Protein AF-K1UGT6-F1 (afdb_monomer_lite)

Foldseek 3Di:
DVVLVVVLVVLVPADAQGKDKDKAFLCQQFPQDLPSVQSQVQFWDFLDKAWDAQCPCCVPPVGRTIMMITMIGTHPHGDRDDDQQSHWDAAPVRAIGGPRCNVCVLRYQADWDFDQDPVGTDTGGHHDPPDDVVVSVVSNVVSGDGDNDDDPPPPPPPPPQPKDFDDPPQDAQAWDADPNFIWGHHDGITGTDDDPPLLSVLNVLVNQLLVLVVVLVVCQQVVHDPVVNLVSLVVSVVSQCVNCVVPNQCPDPSNCVSGVSHPCSVVSNQQFDADPVRHGPDGDPSSPDRPHHYDDQQQADQALVVLQVSCCVPVVDRDQVSSCRRHVDHSVVSCVRCPLQKDQQLPDDPPDDPDDRIDGNVRCCDDPVVVSVVSVVVVVVVVVVVVVVD

InterPro domains:
  IPR029063 S-adenosyl-L-methionine-dependent methyltransferase superfamily [G3DSA:3.40.50.150] (2-166)
  IPR029063 S-adenosyl-L-methionine-dependent methyltransferase superfamily [SSF53335] (3-120)
  IPR052933 DNA Protection and Modification [PTHR41313] (2-124)
  IPR060541 Probable helicase, winged helix domain [PF28553] (300-349)

Secondary structure (DSSP, 8-state):
-HHHHHHHHHHHHS-TT-EEEEEEETHHHH-S--HHHHHHHTTEEEEEEEEEPTTTTHHHH-----EEEEEEEE-SS------GGGSEEE-TT--EEEHHHHH-GGGBSSEEEEEEETTEEEEEEEPPTT--HHHHHHHHHHT-------------------PEEPPGGG-TTEEEEETTEEEEEETTEEEE----HHHHHHHHHHHHHHHHHHHHHHHHHTT--HHHHHHHHHHHHHHHHHHHHHH--TTSHHHHHHHTTSTTHHHHHTTEEE-TTSSEEEE-GGGTS------------SSHHHHHHHHHHHHSS--HHHHHHHH---HHHHHHHTBTTEEE-TT-BTTB-SS-SEEEHHHHTSSSHHHHHHHHHHHHHHHHHHHHH-

Organism: NCBI:txid408170

Structure (mmCIF, N/CA/C/O backbone):
data_AF-K1UGT6-F1
#
_entry.id   AF-K1UGT6-F1
#
loop_
_atom_site.group_PDB
_atom_site.id
_atom_site.type_symbol
_atom_site.label_atom_id
_atom_site.label_alt_id
_atom_site.label_comp_id
_atom_site.label_asym_id
_atom_site.label_entity_id
_atom_site.label_seq_id
_atom_site.pdbx_PDB_ins_code
_atom_site.Cartn_x
_atom_site.Cartn_y
_atom_site.Cartn_z
_atom_site.occupancy
_atom_site.B_iso_or_equiv
_atom_site.auth_seq_id
_atom_site.auth_comp_id
_atom_site.auth_asym_id
_atom_site.auth_atom_id
_atom_site.pdbx_PDB_model_num
ATOM 1 N N . LEU A 1 1 ? 21.096 7.647 -13.318 1.00 58.12 1 LEU A N 1
ATOM 2 C CA . LEU A 1 1 ? 20.399 8.821 -13.898 1.00 58.12 1 LEU A CA 1
ATOM 3 C C . LEU A 1 1 ? 18.968 8.403 -14.205 1.00 58.12 1 LEU A C 1
ATOM 5 O O . LEU A 1 1 ? 18.735 7.213 -14.358 1.00 58.12 1 LEU A O 1
ATOM 9 N N . ILE A 1 2 ? 18.018 9.340 -14.289 1.00 69.50 2 ILE A N 1
ATOM 10 C CA . ILE A 1 2 ? 16.618 9.034 -14.650 1.00 69.50 2 ILE A CA 1
ATOM 11 C C . ILE A 1 2 ? 16.526 8.235 -15.967 1.00 69.50 2 ILE A C 1
ATOM 13 O O . ILE A 1 2 ? 15.730 7.307 -16.069 1.00 69.50 2 ILE A O 1
ATOM 17 N N . HIS A 1 3 ? 17.402 8.531 -16.932 1.00 66.88 3 HIS A N 1
ATOM 18 C CA . HIS A 1 3 ? 17.491 7.820 -18.212 1.00 66.88 3 HIS A CA 1
ATOM 19 C C . HIS A 1 3 ? 17.751 6.314 -18.050 1.00 66.88 3 HIS A C 1
ATOM 21 O O . HIS A 1 3 ? 17.092 5.515 -18.704 1.00 66.88 3 HIS A O 1
ATOM 27 N N . ASP A 1 4 ? 18.629 5.921 -17.120 1.00 69.44 4 ASP A N 1
ATOM 28 C CA . ASP A 1 4 ? 18.961 4.511 -16.865 1.00 69.44 4 ASP A CA 1
ATOM 29 C C . ASP A 1 4 ? 17.743 3.735 -16.324 1.00 69.44 4 ASP A C 1
ATOM 31 O O . ASP A 1 4 ? 17.552 2.559 -16.625 1.00 69.44 4 ASP A O 1
ATOM 35 N N . TYR A 1 5 ? 16.889 4.405 -15.542 1.00 75.81 5 TYR A N 1
ATOM 36 C CA . TYR A 1 5 ? 15.662 3.815 -15.005 1.00 75.81 5 TYR A CA 1
ATOM 37 C C . TYR A 1 5 ? 14.607 3.600 -16.097 1.00 75.81 5 TYR A C 1
ATOM 39 O O . TYR A 1 5 ? 14.031 2.515 -16.187 1.00 75.81 5 TYR A O 1
ATOM 47 N N . PHE A 1 6 ? 14.372 4.605 -16.949 1.00 79.75 6 PHE A N 1
ATOM 48 C CA . PHE A 1 6 ? 13.450 4.469 -18.083 1.00 79.75 6 PHE A CA 1
ATOM 49 C C . PHE A 1 6 ? 13.919 3.405 -19.069 1.00 79.75 6 PHE A C 1
ATOM 51 O O . PHE A 1 6 ? 13.098 2.641 -19.574 1.00 79.75 6 PHE A O 1
ATOM 58 N N . PHE A 1 7 ? 15.230 3.312 -19.284 1.00 77.38 7 PHE A N 1
ATOM 59 C CA . PHE A 1 7 ? 15.835 2.261 -20.086 1.00 77.38 7 PHE A CA 1
ATOM 60 C C . PHE A 1 7 ? 15.493 0.876 -19.525 1.00 77.38 7 PHE A C 1
ATOM 62 O O . PHE A 1 7 ? 14.929 0.038 -20.226 1.00 77.38 7 PHE A O 1
ATOM 69 N N . ALA A 1 8 ? 15.785 0.655 -18.240 1.00 76.69 8 ALA A N 1
ATOM 70 C CA . ALA A 1 8 ? 15.531 -0.613 -17.569 1.00 76.69 8 ALA A CA 1
ATOM 71 C C . ALA A 1 8 ? 14.052 -1.021 -17.640 1.00 76.69 8 ALA A C 1
ATOM 73 O O . ALA A 1 8 ? 13.728 -2.146 -18.013 1.00 76.69 8 ALA A O 1
ATOM 74 N N . LYS A 1 9 ? 13.142 -0.083 -17.356 1.00 83.00 9 LYS A N 1
ATOM 75 C CA . LYS A 1 9 ? 11.699 -0.351 -17.379 1.00 83.00 9 LYS A CA 1
ATOM 76 C C . LYS A 1 9 ? 11.132 -0.573 -18.773 1.00 83.00 9 LYS A C 1
ATOM 78 O O . LYS A 1 9 ? 10.242 -1.406 -18.916 1.00 83.00 9 LYS A O 1
ATOM 83 N N . SER A 1 10 ? 11.639 0.127 -19.784 1.00 85.56 10 SER A N 1
ATOM 84 C CA . SER A 1 10 ? 11.207 -0.085 -21.171 1.00 85.56 10 SER A CA 1
ATOM 85 C C . SER A 1 10 ? 11.635 -1.466 -21.663 1.00 85.56 10 SER A C 1
ATOM 87 O O . SER A 1 10 ? 10.833 -2.185 -22.252 1.00 85.56 10 SER A O 1
ATOM 89 N N . LEU A 1 11 ? 12.856 -1.889 -21.317 1.00 84.06 11 LEU A N 1
ATOM 90 C CA . LEU A 1 11 ? 13.343 -3.230 -21.625 1.00 84.06 11 LEU A CA 1
ATOM 91 C C . LEU A 1 11 ? 12.549 -4.323 -20.885 1.00 84.06 11 LEU A C 1
ATOM 93 O O . LEU A 1 11 ? 12.210 -5.346 -21.476 1.00 84.06 11 LEU A O 1
ATOM 97 N N . ASP A 1 12 ? 12.180 -4.105 -19.618 1.00 82.25 12 ASP A N 1
ATOM 98 C CA . ASP A 1 12 ? 11.339 -5.045 -18.860 1.00 82.25 12 ASP A CA 1
ATOM 99 C C . ASP A 1 12 ? 9.978 -5.284 -19.543 1.00 82.25 12 ASP A C 1
ATOM 101 O O . ASP A 1 12 ? 9.467 -6.403 -19.498 1.00 82.25 12 ASP A O 1
ATOM 105 N N . LYS A 1 13 ? 9.412 -4.264 -20.204 1.00 86.44 13 LYS A N 1
ATOM 106 C CA . LYS A 1 13 ? 8.116 -4.329 -20.903 1.00 86.44 13 LYS A CA 1
ATOM 107 C C . LYS A 1 13 ? 8.175 -4.942 -22.299 1.00 86.44 13 LYS A C 1
ATOM 109 O O . LYS A 1 13 ? 7.131 -5.279 -22.847 1.00 86.44 13 LYS A O 1
ATOM 114 N N . LEU A 1 14 ? 9.366 -5.098 -22.866 1.00 85.69 14 LEU A N 1
ATOM 115 C CA . LEU A 1 14 ? 9.541 -5.775 -24.142 1.00 85.69 14 LEU A CA 1
ATOM 116 C C . LEU A 1 14 ? 9.298 -7.280 -23.959 1.00 85.69 14 LEU A C 1
ATOM 118 O O . LEU A 1 14 ? 9.619 -7.834 -22.908 1.00 85.69 14 LEU A O 1
ATOM 122 N N . ARG A 1 15 ? 8.748 -7.974 -24.951 1.00 84.38 15 ARG A N 1
ATOM 123 C CA . ARG A 1 15 ? 8.705 -9.446 -24.926 1.00 84.38 15 ARG A CA 1
ATOM 124 C C . ARG A 1 15 ? 10.103 -10.035 -25.182 1.00 84.38 15 ARG A C 1
ATOM 126 O O . ARG A 1 15 ? 10.913 -9.354 -25.817 1.00 84.38 15 ARG A O 1
ATOM 133 N N . PRO A 1 16 ? 10.408 -11.264 -24.731 1.00 86.06 16 PRO A N 1
ATOM 134 C CA . PRO A 1 16 ? 11.565 -12.019 -25.218 1.00 86.06 16 PRO A CA 1
ATOM 135 C C . PRO A 1 16 ? 11.683 -11.982 -26.747 1.00 86.06 16 PRO A C 1
ATOM 137 O O . PRO A 1 16 ? 10.674 -12.057 -27.442 1.00 86.06 16 PRO A O 1
ATOM 140 N N . GLY A 1 17 ? 12.893 -11.797 -27.273 1.00 85.56 17 GLY A N 1
ATOM 141 C CA . GLY A 1 17 ? 13.147 -11.653 -28.711 1.00 85.56 17 GLY A CA 1
ATOM 142 C C . GLY A 1 17 ? 12.672 -10.329 -29.324 1.00 85.56 17 GLY A C 1
ATOM 143 O O . GLY A 1 17 ? 13.027 -10.021 -30.459 1.00 85.56 17 GLY A O 1
ATOM 144 N N . GLY A 1 18 ? 11.912 -9.504 -28.595 1.00 89.19 18 GLY A N 1
ATOM 145 C CA . GLY A 1 18 ? 11.525 -8.173 -29.051 1.00 89.19 18 GLY A CA 1
ATOM 146 C C . GLY A 1 18 ? 12.733 -7.245 -29.179 1.00 89.19 18 GLY A C 1
ATOM 147 O O . GLY A 1 18 ? 13.700 -7.367 -28.423 1.00 89.19 18 GLY A O 1
ATOM 148 N N . VAL A 1 19 ? 12.657 -6.299 -30.116 1.00 91.62 19 VAL A N 1
ATOM 149 C CA . VAL A 1 19 ? 13.714 -5.314 -30.388 1.00 91.62 19 VAL A CA 1
ATOM 150 C C . VAL A 1 19 ? 13.275 -3.922 -29.932 1.00 91.62 19 VAL A C 1
ATOM 152 O O . VAL A 1 19 ? 12.136 -3.514 -30.153 1.00 91.62 19 VAL A O 1
ATOM 155 N N . MET A 1 20 ? 14.176 -3.194 -29.276 1.00 92.12 20 MET A N 1
ATOM 156 C CA . MET A 1 20 ? 13.988 -1.820 -28.815 1.00 92.12 20 MET A CA 1
ATOM 157 C C . MET A 1 20 ? 15.086 -0.936 -29.403 1.00 92.12 20 MET A C 1
ATOM 159 O O . MET A 1 20 ? 16.268 -1.230 -29.236 1.00 92.12 20 MET A O 1
ATOM 163 N N . ALA A 1 21 ? 14.688 0.169 -30.033 1.00 93.19 21 ALA A N 1
ATOM 164 C CA . ALA A 1 21 ? 15.583 1.239 -30.458 1.00 93.19 21 ALA A CA 1
ATOM 165 C C . ALA A 1 21 ? 15.327 2.487 -29.606 1.00 93.19 21 ALA A C 1
ATOM 167 O O . ALA A 1 21 ? 14.177 2.887 -29.418 1.00 93.19 21 ALA A O 1
ATOM 168 N N . LEU A 1 22 ? 16.381 3.101 -29.074 1.00 90.62 22 LEU A N 1
ATOM 169 C CA . LEU A 1 22 ? 16.259 4.269 -28.200 1.00 90.62 22 LEU A CA 1
ATOM 170 C C . LEU A 1 22 ? 17.393 5.263 -28.404 1.00 90.62 22 LEU A C 1
ATOM 172 O O . LEU A 1 22 ? 18.536 4.878 -28.619 1.00 90.62 22 LEU A O 1
ATOM 176 N N . VAL A 1 23 ? 17.075 6.546 -28.254 1.00 91.75 23 VAL A N 1
ATOM 177 C CA . VAL A 1 23 ? 18.058 7.631 -28.277 1.00 91.75 23 VAL A CA 1
ATOM 178 C C . VAL A 1 23 ? 18.436 7.989 -26.844 1.00 91.75 23 VAL A C 1
ATOM 180 O O . VAL A 1 23 ? 17.570 8.278 -26.016 1.00 91.75 23 VAL A O 1
ATOM 183 N N . THR A 1 24 ? 19.729 7.992 -26.544 1.00 89.56 24 THR A N 1
ATOM 184 C CA . THR A 1 24 ? 20.273 8.375 -25.237 1.00 89.56 24 THR A CA 1
ATOM 185 C C . THR A 1 24 ? 21.485 9.288 -25.394 1.00 89.56 24 THR A C 1
ATOM 187 O O . THR A 1 24 ? 22.073 9.384 -26.461 1.00 89.56 24 THR A O 1
ATOM 190 N N . SER A 1 25 ? 21.891 9.980 -24.332 1.00 88.81 25 SER A N 1
ATOM 191 C CA . SER A 1 25 ? 23.162 10.715 -24.340 1.00 88.81 25 SER A CA 1
ATOM 192 C C . SER A 1 25 ? 24.355 9.751 -24.405 1.00 88.81 25 SER A C 1
ATOM 194 O O . SER A 1 25 ? 24.270 8.655 -23.839 1.00 88.81 25 SER A O 1
ATOM 196 N N . LYS A 1 26 ? 25.512 10.205 -24.917 1.00 88.19 26 LYS A N 1
ATOM 197 C CA . LYS A 1 26 ? 26.770 9.424 -24.880 1.00 88.19 26 LYS A CA 1
ATOM 198 C C . LYS A 1 26 ? 27.140 8.883 -23.492 1.00 88.19 26 LYS A C 1
ATOM 200 O O . LYS A 1 26 ? 27.850 7.893 -23.360 1.00 88.19 26 LYS A O 1
ATOM 205 N N . GLY A 1 27 ? 26.633 9.512 -22.426 1.00 88.00 27 GLY A N 1
ATOM 206 C CA . GLY A 1 27 ? 26.867 9.103 -21.045 1.00 88.00 27 GLY A CA 1
ATOM 207 C C . GLY A 1 27 ? 26.341 7.708 -20.694 1.00 88.00 27 GLY A C 1
ATOM 208 O O . GLY A 1 27 ? 26.801 7.141 -19.711 1.00 88.00 27 GLY A O 1
ATOM 209 N N . THR A 1 28 ? 25.417 7.115 -21.453 1.00 89.06 28 THR A N 1
ATOM 210 C CA . THR A 1 28 ? 25.020 5.714 -21.209 1.00 89.06 28 THR A CA 1
ATOM 211 C C . THR A 1 28 ? 26.146 4.752 -21.603 1.00 89.06 28 THR A C 1
ATOM 213 O O . THR A 1 28 ? 26.500 3.857 -20.830 1.00 89.06 28 THR A O 1
ATOM 216 N N . MET A 1 29 ? 26.763 4.977 -22.764 1.00 92.62 29 MET A N 1
ATOM 217 C CA . MET A 1 29 ? 27.812 4.109 -23.302 1.00 92.62 29 MET A CA 1
ATOM 218 C C . MET A 1 29 ? 29.203 4.445 -22.747 1.00 92.62 29 MET A C 1
ATOM 220 O O . MET A 1 29 ? 29.951 3.532 -22.405 1.00 92.62 29 MET A O 1
ATOM 224 N N . ASP A 1 30 ? 29.518 5.727 -22.546 1.00 93.50 30 ASP A N 1
ATOM 225 C CA . ASP A 1 30 ? 30.882 6.192 -22.231 1.00 93.50 30 ASP A CA 1
ATOM 226 C C . ASP A 1 30 ? 31.160 6.389 -20.731 1.00 93.50 30 ASP A C 1
ATOM 228 O O . ASP A 1 30 ? 32.266 6.748 -20.332 1.00 93.50 30 ASP A O 1
ATOM 232 N N . LYS A 1 31 ? 30.170 6.198 -19.854 1.00 90.62 31 LYS A N 1
ATOM 233 C CA . LYS A 1 31 ? 30.370 6.412 -18.413 1.00 90.62 31 LYS A CA 1
ATOM 234 C C . LYS A 1 31 ? 31.341 5.394 -17.822 1.00 90.62 31 LYS A C 1
ATOM 236 O O . LYS A 1 31 ? 31.203 4.197 -18.062 1.00 90.62 31 LYS A O 1
ATOM 241 N N . GLU A 1 32 ? 32.247 5.867 -16.967 1.00 90.06 32 GLU A N 1
ATOM 242 C CA . GLU A 1 32 ? 33.243 5.031 -16.272 1.00 90.06 32 GLU A CA 1
ATOM 243 C C . GLU A 1 32 ? 32.605 3.872 -15.497 1.00 90.06 32 GLU A C 1
ATOM 245 O O . GLU A 1 32 ? 33.072 2.738 -15.533 1.00 90.06 32 GLU A O 1
ATOM 250 N N . ASN A 1 33 ? 31.486 4.139 -14.821 1.00 90.88 33 ASN A N 1
ATOM 251 C CA . ASN A 1 33 ? 30.732 3.103 -14.131 1.00 90.88 33 ASN A CA 1
ATOM 252 C C . ASN A 1 33 ? 29.936 2.251 -15.137 1.00 90.88 33 ASN A C 1
ATOM 254 O O . ASN A 1 33 ? 28.971 2.735 -15.734 1.00 90.88 33 ASN A O 1
ATOM 258 N N . SER A 1 34 ? 30.306 0.974 -15.260 1.00 92.31 34 SER A N 1
ATOM 259 C CA . SER A 1 34 ? 29.703 0.001 -16.177 1.00 92.31 34 SER A CA 1
ATOM 260 C C . SER A 1 34 ? 28.413 -0.654 -15.674 1.00 92.31 34 SER A C 1
ATOM 262 O O . SER A 1 34 ? 27.821 -1.436 -16.410 1.00 92.31 34 SER A O 1
ATOM 264 N N . ALA A 1 35 ? 27.927 -0.340 -14.466 1.00 90.12 35 ALA A N 1
ATOM 265 C CA . ALA A 1 35 ? 26.778 -1.019 -13.854 1.00 90.12 35 ALA A CA 1
ATOM 266 C C . ALA A 1 35 ? 25.520 -1.015 -14.736 1.00 90.12 35 ALA A C 1
ATOM 268 O O . ALA A 1 35 ? 24.824 -2.023 -14.821 1.00 90.12 35 ALA A O 1
ATOM 269 N N . VAL A 1 36 ? 25.245 0.100 -15.422 1.00 88.12 36 VAL A N 1
ATOM 270 C CA . VAL A 1 36 ? 24.109 0.193 -16.350 1.00 88.12 36 VAL A CA 1
ATOM 271 C C . VAL A 1 36 ? 24.345 -0.705 -17.561 1.00 88.12 36 VAL A C 1
ATOM 273 O O . VAL A 1 36 ? 23.476 -1.495 -17.895 1.00 88.12 36 VAL A O 1
ATOM 276 N N . ARG A 1 37 ? 25.535 -0.678 -18.170 1.00 92.31 37 ARG A N 1
ATOM 277 C CA . ARG A 1 37 ? 25.855 -1.546 -19.315 1.00 92.31 37 ARG A CA 1
ATOM 278 C C . ARG A 1 37 ? 25.793 -3.030 -18.953 1.00 92.31 37 ARG A C 1
ATOM 280 O O . ARG A 1 37 ? 25.199 -3.795 -19.701 1.00 92.31 37 ARG A O 1
ATOM 287 N N . LYS A 1 38 ? 26.281 -3.421 -17.769 1.00 91.25 38 LYS A N 1
ATOM 288 C CA . LYS A 1 38 ? 26.124 -4.785 -17.231 1.00 91.25 38 LYS A CA 1
ATOM 289 C C . LYS A 1 38 ? 24.655 -5.164 -17.074 1.00 91.25 38 LYS A C 1
ATOM 291 O O . LYS A 1 38 ? 24.230 -6.208 -17.555 1.00 91.25 38 LYS A O 1
ATOM 296 N N . TYR A 1 39 ? 23.862 -4.290 -16.453 1.00 89.31 39 TYR A N 1
ATOM 297 C CA . TYR A 1 39 ? 22.428 -4.513 -16.275 1.00 89.31 39 TYR A CA 1
ATOM 298 C C . TYR A 1 39 ? 21.712 -4.774 -17.610 1.00 89.31 39 TYR A C 1
ATOM 300 O O . TYR A 1 39 ? 20.847 -5.651 -17.681 1.00 89.31 39 TYR A O 1
ATOM 308 N N . ILE A 1 40 ? 22.090 -4.025 -18.651 1.00 90.88 40 ILE A N 1
ATOM 309 C CA . ILE A 1 40 ? 21.560 -4.152 -20.010 1.00 90.88 40 ILE A CA 1
ATOM 310 C C . ILE A 1 40 ? 22.030 -5.460 -20.648 1.00 90.88 40 ILE A C 1
ATOM 312 O O . ILE A 1 40 ? 21.187 -6.230 -21.092 1.00 90.88 40 ILE A O 1
ATOM 316 N N . ALA A 1 41 ? 23.334 -5.748 -20.635 1.00 91.75 41 ALA A N 1
ATOM 317 C CA . ALA A 1 41 ? 23.918 -6.946 -21.243 1.00 91.75 41 ALA A CA 1
ATOM 318 C C . ALA A 1 41 ? 23.314 -8.251 -20.698 1.00 91.75 41 ALA A C 1
ATOM 320 O O . ALA A 1 41 ? 23.079 -9.200 -21.448 1.00 91.75 41 ALA A O 1
ATOM 321 N N . GLN A 1 42 ? 22.991 -8.278 -19.402 1.00 89.88 42 GLN A N 1
ATOM 322 C CA . GLN A 1 42 ? 22.356 -9.434 -18.769 1.00 89.88 42 GLN A CA 1
ATOM 323 C C . GLN A 1 42 ? 20.920 -9.696 -19.255 1.00 89.88 42 GLN A C 1
ATOM 325 O O . GLN A 1 42 ? 20.413 -10.808 -19.110 1.00 89.88 42 GLN A O 1
ATOM 330 N N . ARG A 1 43 ? 20.240 -8.673 -19.787 1.00 91.56 43 ARG A N 1
ATOM 331 C CA . ARG A 1 43 ? 18.813 -8.696 -20.172 1.00 91.56 43 ARG A CA 1
ATOM 332 C C . ARG A 1 43 ? 18.587 -8.630 -21.671 1.00 91.56 43 ARG A C 1
ATOM 334 O O . ARG A 1 43 ? 17.540 -9.059 -22.145 1.00 91.56 43 ARG A O 1
ATOM 341 N N . ALA A 1 44 ? 19.530 -8.057 -22.398 1.00 92.94 44 ALA A N 1
ATOM 342 C CA . ALA A 1 44 ? 19.429 -7.811 -23.815 1.00 92.94 44 ALA A CA 1
ATOM 343 C C . ALA A 1 44 ? 20.766 -8.039 -24.505 1.00 92.94 44 ALA A C 1
ATOM 345 O O . ALA A 1 44 ? 21.844 -7.874 -23.932 1.00 92.94 44 ALA A O 1
ATOM 346 N N . GLU A 1 45 ? 20.670 -8.405 -25.766 1.00 93.00 45 GLU A N 1
ATOM 347 C CA . GLU A 1 45 ? 21.764 -8.378 -26.711 1.00 93.00 45 GLU A CA 1
ATOM 348 C C . GLU A 1 45 ? 21.830 -7.001 -27.373 1.00 93.00 45 GLU A C 1
ATOM 350 O O . GLU A 1 45 ? 20.797 -6.426 -27.717 1.00 93.00 45 GLU A O 1
ATOM 355 N N . LEU A 1 46 ? 23.037 -6.451 -27.509 1.00 94.69 46 LEU A N 1
ATOM 356 C CA . LEU A 1 46 ? 23.265 -5.227 -28.271 1.00 94.69 46 LEU A CA 1
ATOM 357 C C . LEU A 1 46 ? 23.398 -5.616 -29.742 1.00 94.69 46 LEU A C 1
ATOM 359 O O . LEU A 1 46 ? 24.423 -6.170 -30.125 1.00 94.69 46 LEU A O 1
ATOM 363 N N . LEU A 1 47 ? 22.368 -5.330 -30.540 1.00 95.19 47 LEU A N 1
ATOM 364 C CA . LEU A 1 47 ? 22.400 -5.563 -31.987 1.00 95.19 47 LEU A CA 1
ATOM 365 C C . LEU A 1 47 ? 23.265 -4.516 -32.691 1.00 95.19 47 LEU A C 1
ATOM 367 O O . LEU A 1 47 ? 23.933 -4.803 -33.678 1.00 95.19 47 LEU A O 1
ATOM 371 N N . GLY A 1 48 ? 23.252 -3.290 -32.169 1.00 95.81 48 GLY A N 1
ATOM 372 C CA . GLY A 1 48 ? 24.125 -2.222 -32.625 1.00 95.81 48 GLY A CA 1
ATOM 373 C C . GLY A 1 48 ? 23.910 -0.922 -31.862 1.00 95.81 48 GLY A C 1
ATOM 374 O O . GLY A 1 48 ? 22.911 -0.746 -31.157 1.00 95.81 48 GLY A O 1
ATOM 375 N N . ALA A 1 49 ? 24.858 -0.004 -32.003 1.00 97.00 49 ALA A N 1
ATOM 376 C CA . ALA A 1 49 ? 24.766 1.345 -31.469 1.00 97.00 49 ALA A CA 1
ATOM 377 C C . ALA A 1 49 ? 25.270 2.350 -32.506 1.00 97.00 49 ALA A C 1
ATOM 379 O O . ALA A 1 49 ? 26.296 2.112 -33.118 1.00 97.00 49 ALA A O 1
ATOM 380 N N . ILE A 1 50 ? 24.591 3.479 -32.696 1.00 98.00 50 ILE A N 1
ATOM 381 C CA . ILE A 1 50 ? 24.994 4.516 -33.659 1.00 98.00 50 ILE A CA 1
ATOM 382 C C . ILE A 1 50 ? 25.268 5.805 -32.898 1.00 98.00 50 ILE A C 1
ATOM 384 O O . ILE A 1 50 ? 24.386 6.288 -32.189 1.00 98.00 50 ILE A O 1
ATOM 388 N N . ARG A 1 51 ? 26.460 6.385 -33.048 1.00 97.62 51 ARG A N 1
ATOM 389 C CA . ARG A 1 51 ? 26.822 7.660 -32.419 1.00 97.62 51 ARG A CA 1
ATOM 390 C C . ARG A 1 51 ? 26.552 8.823 -33.361 1.00 97.62 51 ARG A C 1
ATOM 392 O O . ARG A 1 51 ? 27.097 8.888 -34.459 1.00 97.62 51 ARG A O 1
ATOM 399 N N . LEU A 1 52 ? 25.730 9.760 -32.901 1.00 96.50 52 LEU A N 1
ATOM 400 C CA . LEU A 1 52 ? 25.287 10.920 -33.665 1.00 96.50 52 LEU A CA 1
ATOM 401 C C . LEU A 1 52 ? 26.166 12.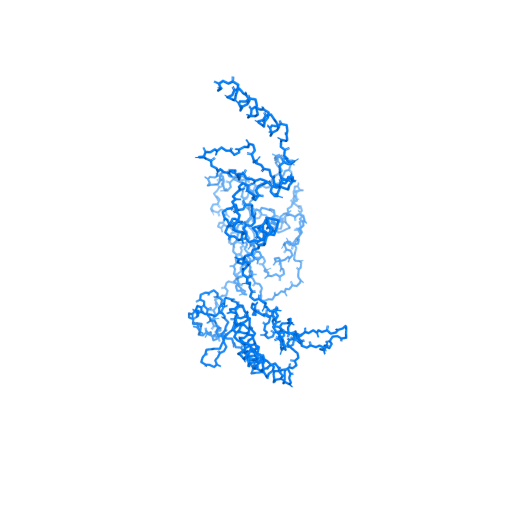155 -33.392 1.00 96.50 52 LEU A C 1
ATOM 403 O O . LEU A 1 52 ? 26.605 12.361 -32.250 1.00 96.50 52 LEU A O 1
ATOM 407 N N . PRO A 1 53 ? 26.354 13.038 -34.390 1.00 95.06 53 PRO A N 1
ATOM 408 C CA . PRO A 1 53 ? 27.059 14.301 -34.219 1.00 95.06 53 PRO A CA 1
ATOM 409 C C . PRO A 1 53 ? 26.420 15.205 -33.170 1.00 95.06 53 PRO A C 1
ATOM 411 O O . PRO A 1 53 ? 25.198 15.226 -32.987 1.00 95.06 53 PRO A O 1
ATOM 414 N N . ASN A 1 54 ? 27.238 16.033 -32.525 1.00 92.12 54 ASN A N 1
ATOM 415 C CA . ASN A 1 54 ? 26.793 16.940 -31.471 1.00 92.12 54 ASN A CA 1
ATOM 416 C C . ASN A 1 54 ? 25.742 17.966 -31.934 1.00 92.12 54 ASN A C 1
ATOM 418 O O . ASN A 1 54 ? 24.965 18.442 -31.113 1.00 92.12 54 ASN A O 1
ATOM 422 N N . ASN A 1 55 ? 25.682 18.304 -33.224 1.00 91.06 55 ASN A N 1
ATOM 423 C CA . ASN A 1 55 ? 24.736 19.274 -33.777 1.00 91.06 55 ASN A CA 1
ATOM 424 C C . ASN A 1 55 ? 23.386 18.662 -34.199 1.00 91.06 55 ASN A C 1
ATOM 426 O O . ASN A 1 55 ? 22.509 19.416 -34.622 1.00 91.06 55 ASN A O 1
ATOM 430 N N . THR A 1 56 ? 23.195 17.344 -34.063 1.00 89.69 56 THR A N 1
ATOM 431 C CA . THR A 1 56 ? 21.998 16.627 -34.545 1.00 89.69 56 THR A CA 1
ATOM 432 C C . THR A 1 56 ? 20.692 17.245 -34.038 1.00 89.69 56 THR A C 1
ATOM 434 O O . THR A 1 56 ? 19.735 17.408 -34.790 1.00 89.69 56 THR A O 1
ATOM 437 N N . PHE A 1 57 ? 20.657 17.667 -32.772 1.00 88.12 57 PHE A N 1
ATOM 438 C CA . PHE A 1 57 ? 19.463 18.249 -32.150 1.00 88.12 57 PHE A CA 1
ATOM 439 C C . PHE A 1 57 ? 19.477 19.783 -32.087 1.00 88.12 57 PHE A C 1
ATOM 441 O O . PHE A 1 57 ? 18.555 20.384 -31.534 1.00 88.12 57 PHE A O 1
ATOM 448 N N . LYS A 1 58 ? 20.467 20.447 -32.697 1.00 86.44 58 LYS A N 1
ATOM 449 C CA . LYS A 1 58 ? 20.604 21.911 -32.649 1.00 86.44 58 LYS A CA 1
ATOM 450 C C . LYS A 1 58 ? 19.428 22.626 -33.317 1.00 86.44 58 LYS A C 1
ATOM 452 O O . LYS A 1 58 ? 18.938 23.612 -32.776 1.00 86.44 58 LYS A O 1
ATOM 457 N N . GLY A 1 59 ? 18.957 22.117 -34.458 1.00 79.81 59 GLY A N 1
ATOM 458 C CA . GLY A 1 59 ? 17.856 22.720 -35.220 1.00 79.81 59 GLY A CA 1
ATOM 459 C C . GLY A 1 59 ? 16.489 22.628 -34.532 1.00 79.81 59 GLY A C 1
ATOM 460 O O . GLY A 1 59 ? 15.703 23.565 -34.625 1.00 79.81 59 GLY A O 1
ATOM 461 N N . ASN A 1 60 ? 16.227 21.538 -33.800 1.00 76.75 60 ASN A N 1
ATOM 462 C CA . ASN A 1 60 ? 14.914 21.276 -33.194 1.00 76.75 60 ASN A CA 1
ATOM 463 C C . ASN A 1 60 ? 14.865 21.579 -31.690 1.00 76.75 60 ASN A C 1
ATOM 465 O O . ASN A 1 60 ? 13.845 22.047 -31.194 1.00 76.75 60 ASN A O 1
ATOM 469 N N . ALA A 1 61 ? 15.943 21.292 -30.958 1.00 73.75 61 ALA A N 1
ATOM 470 C CA . ALA A 1 61 ? 15.995 21.379 -29.497 1.00 73.75 61 ALA A CA 1
ATOM 471 C C . ALA A 1 61 ? 16.985 22.437 -28.982 1.00 73.75 61 ALA A C 1
ATOM 473 O O . ALA A 1 61 ? 17.046 22.676 -27.777 1.00 73.75 61 ALA A O 1
ATOM 474 N N . GLY A 1 62 ? 17.764 23.073 -29.866 1.00 80.44 62 GLY A N 1
ATOM 475 C CA . GLY A 1 62 ? 18.727 24.113 -29.490 1.00 80.44 62 GLY A CA 1
ATOM 476 C C . GLY A 1 62 ? 19.903 23.609 -28.650 1.00 80.44 62 GLY A C 1
ATOM 477 O O . GLY A 1 62 ? 20.577 24.410 -28.004 1.00 80.44 62 GLY A O 1
ATOM 478 N N . THR A 1 63 ? 20.148 22.297 -28.623 1.00 80.88 63 THR A N 1
ATOM 479 C CA . THR A 1 63 ? 21.203 21.676 -27.818 1.00 80.88 63 THR A CA 1
ATOM 480 C C . THR A 1 63 ? 22.303 21.092 -28.692 1.00 80.88 63 THR A C 1
ATOM 482 O O . THR A 1 63 ? 22.046 20.513 -29.747 1.00 80.88 63 THR A O 1
ATOM 485 N N . GLU A 1 64 ? 23.543 21.239 -28.226 1.00 84.19 64 GLU A N 1
ATOM 486 C CA . GLU A 1 64 ? 24.726 20.634 -28.837 1.00 84.19 64 GLU A CA 1
ATOM 487 C C . GLU A 1 64 ? 25.232 19.512 -27.925 1.00 84.19 64 GLU A C 1
ATOM 489 O O . GLU A 1 64 ? 26.000 19.747 -26.992 1.00 84.19 64 GLU A O 1
ATOM 494 N N . VAL A 1 65 ? 24.718 18.297 -28.131 1.00 87.12 65 VAL A N 1
ATOM 495 C CA . VAL A 1 65 ? 25.013 17.121 -27.300 1.00 87.12 65 VAL A CA 1
ATOM 496 C C . VAL A 1 65 ? 25.230 15.890 -28.169 1.00 87.12 65 VAL A C 1
ATOM 498 O O . VAL A 1 65 ? 24.440 15.603 -29.065 1.00 87.12 65 VAL A O 1
ATOM 501 N N . VAL A 1 66 ? 26.286 15.132 -27.876 1.00 92.12 66 VAL A N 1
ATOM 502 C CA . VAL A 1 66 ? 26.508 13.823 -28.504 1.00 92.12 66 VAL A CA 1
ATOM 503 C C . VAL A 1 66 ? 25.511 12.825 -27.929 1.00 92.12 66 VAL A C 1
ATOM 505 O O . VAL A 1 66 ? 25.397 12.672 -26.705 1.00 92.12 66 VAL A O 1
ATOM 508 N N . SER A 1 67 ? 24.800 12.153 -28.823 1.00 93.06 67 SER A N 1
ATOM 509 C CA . SER A 1 67 ? 23.768 11.178 -28.486 1.00 93.06 67 SER A CA 1
ATOM 510 C C . SER A 1 67 ? 24.005 9.891 -29.257 1.00 93.06 67 SER A C 1
ATOM 512 O O . SER A 1 67 ? 24.518 9.927 -30.370 1.00 93.06 67 SER A O 1
ATOM 514 N N . ASP A 1 68 ? 23.597 8.777 -28.672 1.00 95.31 68 ASP A N 1
ATOM 515 C CA . ASP A 1 68 ? 23.714 7.450 -29.251 1.00 95.31 68 ASP A CA 1
ATOM 516 C C . ASP A 1 68 ? 22.307 6.875 -29.476 1.00 95.31 68 ASP A C 1
ATOM 518 O O . ASP A 1 68 ? 21.411 7.053 -28.643 1.00 95.31 68 ASP A O 1
ATOM 522 N N . ILE A 1 69 ? 22.110 6.171 -30.588 1.00 95.88 69 ILE A N 1
ATOM 523 C CA . ILE A 1 69 ? 20.959 5.298 -30.824 1.00 95.88 69 ILE A CA 1
ATOM 524 C C . ILE A 1 69 ? 21.383 3.888 -30.429 1.00 95.88 69 ILE A C 1
ATOM 526 O O . ILE A 1 69 ? 22.335 3.370 -30.998 1.00 95.88 69 ILE A O 1
ATOM 530 N N . LEU A 1 70 ? 20.702 3.264 -29.472 1.00 95.12 70 LEU A N 1
ATOM 531 C CA . LEU A 1 70 ? 20.972 1.886 -29.054 1.00 95.12 70 LEU A CA 1
ATOM 532 C C . LEU A 1 70 ? 19.867 0.967 -29.561 1.00 95.12 70 LEU A C 1
ATOM 534 O O . LEU A 1 70 ? 18.691 1.249 -29.323 1.00 95.12 70 LEU A O 1
ATOM 538 N N . ILE A 1 71 ? 20.252 -0.121 -30.227 1.00 95.50 71 ILE A N 1
ATOM 539 C CA . ILE A 1 71 ? 19.352 -1.140 -30.762 1.00 95.50 71 ILE A CA 1
ATOM 540 C C . ILE A 1 71 ? 19.617 -2.441 -30.013 1.00 95.50 71 ILE A C 1
ATOM 542 O O . ILE A 1 71 ? 20.722 -2.986 -30.038 1.00 95.50 71 ILE A O 1
ATOM 546 N N . LEU A 1 72 ? 18.602 -2.919 -29.302 1.00 94.19 72 LEU A N 1
ATOM 547 C CA . LEU A 1 72 ? 18.733 -3.998 -28.331 1.00 94.19 72 LEU A CA 1
ATOM 548 C C . LEU A 1 72 ? 17.658 -5.044 -28.552 1.00 94.19 72 LEU A C 1
ATOM 550 O O . LEU A 1 72 ? 16.496 -4.690 -28.740 1.00 94.19 72 LEU A O 1
ATOM 554 N N . GLN A 1 73 ? 18.023 -6.313 -28.433 1.00 92.69 73 GLN A N 1
ATOM 555 C CA . GLN A 1 73 ? 17.081 -7.423 -28.475 1.00 92.69 73 GLN A CA 1
ATOM 556 C C . GLN A 1 73 ? 16.970 -8.079 -27.104 1.00 92.69 73 GLN A C 1
ATOM 558 O O . GLN A 1 73 ? 17.973 -8.482 -26.517 1.00 92.69 73 GLN A O 1
ATOM 563 N N . LYS A 1 74 ? 15.756 -8.174 -26.557 1.00 91.50 74 LYS A N 1
ATOM 564 C CA . LYS A 1 74 ? 15.547 -8.754 -25.226 1.00 91.50 74 LYS A CA 1
ATOM 565 C C . LYS A 1 74 ? 15.816 -10.257 -25.240 1.00 91.50 74 LYS A C 1
ATOM 567 O O . LYS A 1 74 ? 15.308 -10.981 -26.092 1.00 91.50 74 LYS A O 1
ATOM 572 N N . ARG A 1 75 ? 16.561 -10.731 -24.245 1.00 86.44 75 ARG A N 1
ATOM 573 C CA . ARG A 1 75 ? 16.820 -12.156 -24.020 1.00 86.44 75 ARG A CA 1
ATOM 574 C C . ARG A 1 75 ? 15.592 -12.848 -23.420 1.00 86.44 75 ARG A C 1
ATOM 576 O O . ARG A 1 75 ? 14.785 -12.228 -22.730 1.00 86.44 75 ARG A O 1
ATOM 583 N N . ASP A 1 76 ? 15.486 -14.149 -23.654 1.00 82.12 76 ASP A N 1
ATOM 584 C CA . ASP A 1 76 ? 14.498 -15.041 -23.031 1.00 82.12 76 ASP A CA 1
ATOM 585 C C . ASP A 1 76 ? 14.662 -15.128 -21.509 1.00 82.12 76 ASP A C 1
ATOM 587 O O . ASP A 1 76 ? 13.687 -15.198 -20.763 1.00 82.12 76 ASP A O 1
ATOM 591 N N . ARG A 1 77 ? 15.909 -15.075 -21.043 1.00 79.50 77 ARG A N 1
ATOM 592 C CA . ARG A 1 77 ? 16.279 -15.187 -19.638 1.00 79.50 77 ARG A CA 1
ATOM 593 C C . ARG A 1 77 ? 17.393 -14.213 -19.280 1.00 79.50 77 ARG A C 1
ATOM 595 O O . ARG A 1 77 ? 18.146 -13.748 -20.134 1.00 79.50 77 ARG A O 1
ATOM 602 N N . LEU A 1 78 ? 17.532 -13.959 -17.983 1.00 81.69 78 LEU A N 1
ATOM 603 C CA . LEU A 1 78 ? 18.704 -13.275 -17.449 1.00 81.69 78 LEU A CA 1
ATOM 604 C C . LEU A 1 78 ? 19.923 -14.186 -17.580 1.00 81.69 78 LEU A C 1
ATOM 606 O O . LEU A 1 78 ? 19.889 -15.331 -17.127 1.00 81.69 78 LEU A O 1
ATOM 610 N N . ILE A 1 79 ? 20.996 -13.667 -18.165 1.00 80.88 79 ILE A N 1
ATOM 611 C CA . ILE A 1 79 ? 22.272 -14.376 -18.271 1.00 80.88 79 ILE A CA 1
ATOM 612 C C . ILE A 1 79 ? 23.341 -13.492 -17.652 1.00 80.88 79 ILE A C 1
ATOM 614 O O . ILE A 1 79 ? 23.389 -12.301 -17.936 1.00 80.88 79 ILE A O 1
ATOM 618 N N . ASP A 1 80 ? 24.194 -14.056 -16.804 1.00 84.12 80 ASP A N 1
ATOM 619 C CA . ASP A 1 80 ? 25.323 -13.315 -16.254 1.00 84.12 80 ASP A CA 1
ATOM 620 C C . ASP A 1 80 ? 26.475 -13.306 -17.267 1.00 84.12 80 ASP A C 1
ATOM 622 O O . ASP A 1 80 ? 27.241 -14.265 -17.365 1.00 84.12 80 ASP A O 1
ATOM 626 N N . ILE A 1 81 ? 26.526 -12.256 -18.092 1.00 84.12 81 ILE A N 1
ATOM 627 C CA . ILE A 1 81 ? 27.539 -12.057 -19.133 1.00 84.12 81 ILE A CA 1
ATOM 628 C C . ILE A 1 81 ? 28.134 -10.652 -19.062 1.00 84.12 81 ILE A C 1
ATOM 630 O O . ILE A 1 81 ? 27.448 -9.680 -18.742 1.00 84.12 81 ILE A O 1
ATOM 634 N N . GLU A 1 82 ? 29.403 -10.544 -19.445 1.00 90.38 82 GLU A N 1
ATOM 635 C CA . GLU A 1 82 ? 30.116 -9.275 -19.601 1.00 90.38 82 GLU A CA 1
ATOM 636 C C . GLU A 1 82 ? 30.796 -9.239 -20.979 1.00 90.38 82 GLU A C 1
ATOM 638 O O . GLU A 1 82 ? 31.977 -9.554 -21.087 1.00 90.38 82 GLU A O 1
ATOM 643 N N . PRO A 1 83 ? 30.047 -8.935 -22.055 1.00 92.00 83 PRO A N 1
ATOM 644 C CA . PRO A 1 83 ? 30.625 -8.749 -23.385 1.00 92.00 83 PRO A CA 1
ATOM 645 C C . PRO A 1 83 ? 31.486 -7.479 -23.448 1.00 92.00 83 PRO A C 1
ATOM 647 O O . PRO A 1 83 ? 31.257 -6.534 -22.692 1.00 92.00 83 PRO A O 1
ATOM 650 N N . ASP A 1 84 ? 32.418 -7.420 -24.401 1.00 92.88 84 ASP A N 1
ATOM 651 C CA . ASP A 1 84 ? 33.439 -6.363 -24.498 1.00 92.88 84 ASP A CA 1
ATOM 652 C C . ASP A 1 84 ? 32.869 -4.935 -24.469 1.00 92.88 84 ASP A C 1
ATOM 654 O O . ASP A 1 84 ? 33.417 -4.058 -23.801 1.00 92.88 84 ASP A O 1
ATOM 658 N N . TRP A 1 85 ? 31.715 -4.697 -25.102 1.00 95.06 85 TRP A N 1
ATOM 659 C CA . TRP A 1 85 ? 31.059 -3.382 -25.129 1.00 95.06 85 TRP A CA 1
ATOM 660 C C . TRP A 1 85 ? 30.615 -2.863 -23.748 1.00 95.06 85 TRP A C 1
ATOM 662 O O . TRP A 1 85 ? 30.308 -1.683 -23.584 1.00 95.06 85 TRP A O 1
ATOM 672 N N . VAL A 1 86 ? 30.590 -3.700 -22.707 1.00 95.38 86 VAL A N 1
ATOM 673 C CA . VAL A 1 86 ? 30.367 -3.248 -21.323 1.00 95.38 86 VAL A CA 1
ATOM 674 C C . VAL A 1 86 ? 31.513 -2.350 -20.835 1.00 95.38 86 VAL A C 1
ATOM 676 O O . VAL A 1 86 ? 31.332 -1.539 -19.913 1.00 95.38 86 VAL A O 1
ATOM 679 N N . HIS A 1 87 ? 32.678 -2.439 -21.465 1.00 96.12 87 HIS A N 1
ATOM 680 C CA . HIS A 1 87 ? 33.883 -1.724 -21.083 1.00 96.12 87 HIS A CA 1
ATOM 681 C C . HIS A 1 87 ? 34.122 -0.475 -21.943 1.00 96.12 87 HIS A C 1
ATOM 683 O O . HIS A 1 87 ? 33.373 -0.150 -22.866 1.00 96.12 87 HIS A O 1
ATOM 689 N N . LEU A 1 88 ? 35.119 0.301 -21.523 1.00 96.44 88 LEU A N 1
ATOM 690 C CA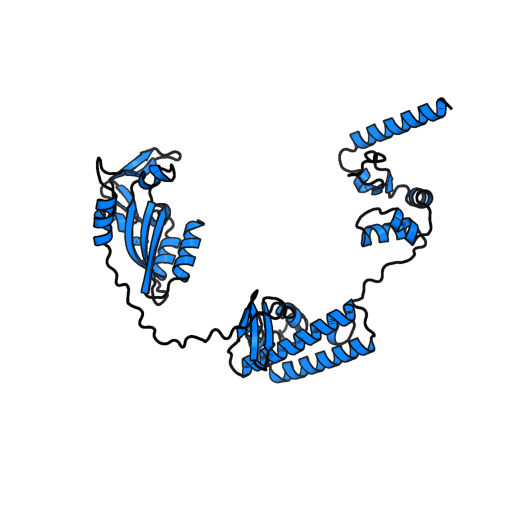 . LEU A 1 88 ? 35.621 1.449 -22.265 1.00 96.44 88 LEU A CA 1
ATOM 691 C C . LEU A 1 88 ? 36.984 1.079 -22.837 1.00 96.44 88 LEU A C 1
ATOM 693 O O . LEU A 1 88 ? 37.746 0.369 -22.180 1.00 96.44 88 LEU A O 1
ATOM 697 N N . ASP A 1 89 ? 37.297 1.633 -23.996 1.00 95.81 89 ASP A N 1
ATOM 698 C CA . ASP A 1 89 ? 38.602 1.539 -24.639 1.00 95.81 89 ASP A CA 1
ATOM 699 C C . ASP A 1 89 ? 39.023 2.924 -25.158 1.00 95.81 89 ASP A C 1
ATOM 701 O O . ASP A 1 89 ? 38.303 3.911 -24.969 1.00 95.81 89 ASP A O 1
ATOM 705 N N . ALA A 1 90 ? 40.199 3.025 -25.764 1.00 94.94 90 ALA A N 1
ATOM 706 C CA . ALA A 1 90 ? 40.675 4.232 -26.422 1.00 94.94 90 ALA A CA 1
ATOM 707 C C . ALA A 1 90 ? 40.841 3.995 -27.923 1.00 94.94 90 ALA A C 1
ATOM 709 O O . ALA A 1 90 ? 41.335 2.950 -28.341 1.00 94.94 90 ALA A O 1
ATOM 710 N N . ASP A 1 91 ? 40.445 4.980 -28.726 1.00 92.06 91 ASP A N 1
ATOM 711 C CA . ASP A 1 91 ? 40.730 4.960 -30.158 1.00 92.06 91 ASP A CA 1
ATOM 712 C C . ASP A 1 91 ? 42.228 5.187 -30.453 1.00 92.06 91 ASP A C 1
ATOM 714 O O . ASP A 1 91 ? 43.050 5.418 -29.559 1.00 92.06 91 ASP A O 1
ATOM 718 N N . GLU A 1 92 ? 42.589 5.160 -31.736 1.00 89.25 92 GLU A N 1
ATOM 719 C CA . GLU A 1 92 ? 43.957 5.406 -32.213 1.00 89.25 92 GLU A CA 1
ATOM 720 C C . GLU A 1 92 ? 44.526 6.783 -31.816 1.00 89.25 92 GLU A C 1
ATOM 722 O O . GLU A 1 92 ? 45.744 6.954 -31.741 1.00 89.25 92 GLU A O 1
ATOM 727 N N . ASN A 1 93 ? 43.657 7.749 -31.506 1.00 88.81 93 ASN A N 1
ATOM 728 C CA . ASN A 1 93 ? 44.012 9.102 -31.082 1.00 88.81 93 ASN A CA 1
ATOM 729 C C . ASN A 1 93 ? 44.036 9.254 -29.549 1.00 88.81 93 ASN A C 1
ATOM 731 O O . ASN A 1 93 ? 44.282 10.350 -29.035 1.00 88.81 93 ASN A O 1
ATOM 735 N N . GLY A 1 94 ? 43.797 8.172 -28.801 1.00 91.31 94 GLY A N 1
ATOM 736 C CA . GLY A 1 94 ? 43.762 8.159 -27.341 1.00 91.31 94 GLY A CA 1
ATOM 737 C C . GLY A 1 94 ? 42.469 8.717 -26.735 1.00 91.31 94 GLY A C 1
ATOM 738 O O . GLY A 1 94 ? 42.434 9.012 -25.536 1.00 91.31 94 GLY A O 1
ATOM 739 N N . ILE A 1 95 ? 41.406 8.886 -27.524 1.00 93.69 95 ILE A N 1
ATOM 740 C CA . ILE A 1 95 ? 40.097 9.333 -27.046 1.00 93.69 95 ILE A CA 1
ATOM 741 C C . ILE A 1 95 ? 39.369 8.140 -26.432 1.00 93.69 95 ILE A C 1
ATOM 743 O O . ILE A 1 95 ? 39.009 7.179 -27.110 1.00 93.69 95 ILE A O 1
ATOM 747 N N . LYS A 1 96 ? 39.124 8.219 -25.122 1.00 94.19 96 LYS A N 1
ATOM 748 C CA . LYS A 1 96 ? 38.428 7.169 -24.377 1.00 94.19 96 LYS A CA 1
ATOM 749 C C . LYS A 1 96 ? 36.922 7.195 -24.653 1.00 94.19 96 LYS A C 1
ATOM 751 O O . LYS A 1 96 ? 36.273 8.217 -24.421 1.00 94.19 96 LYS A O 1
ATOM 756 N N . MET A 1 97 ? 36.364 6.067 -25.083 1.00 95.25 97 MET A N 1
ATOM 757 C CA . MET A 1 97 ? 34.929 5.876 -25.326 1.00 95.25 97 MET A CA 1
ATOM 758 C C . MET A 1 97 ? 34.526 4.407 -25.145 1.00 95.25 97 MET A C 1
ATOM 760 O O . MET A 1 97 ? 35.347 3.573 -24.772 1.00 95.25 97 MET A O 1
ATOM 764 N N . ASN A 1 98 ? 33.250 4.076 -25.340 1.00 97.06 98 ASN A N 1
ATOM 765 C CA . ASN A 1 98 ? 32.804 2.687 -25.267 1.00 97.06 98 ASN A CA 1
ATOM 766 C C . ASN A 1 98 ? 33.539 1.775 -26.265 1.00 97.06 98 ASN A C 1
ATOM 768 O O . ASN A 1 98 ? 33.686 2.142 -27.431 1.00 97.06 98 ASN A O 1
ATOM 772 N N . SER A 1 99 ? 33.936 0.576 -25.824 1.00 97.00 99 SER A N 1
ATOM 773 C CA . SER A 1 99 ? 34.680 -0.385 -26.650 1.00 97.00 99 SER A CA 1
ATOM 774 C C . SER A 1 99 ? 33.951 -0.759 -27.945 1.00 97.00 99 SER A C 1
ATOM 776 O O . SER A 1 99 ? 34.608 -0.980 -28.955 1.00 97.00 99 SER A O 1
ATOM 778 N N . TYR A 1 100 ? 32.611 -0.749 -27.958 1.00 97.19 100 TYR A N 1
ATOM 779 C CA . TYR A 1 100 ? 31.833 -0.964 -29.181 1.00 97.19 100 TYR A CA 1
ATOM 780 C C . TYR A 1 100 ? 32.177 0.058 -30.270 1.00 97.19 100 TYR A C 1
ATOM 782 O O . TYR A 1 100 ? 32.440 -0.323 -31.400 1.00 97.19 100 TYR A O 1
ATOM 790 N N . PHE A 1 101 ? 32.228 1.350 -29.936 1.00 97.00 101 PHE A N 1
ATOM 791 C CA . PHE A 1 101 ? 32.507 2.405 -30.917 1.00 97.00 101 PHE A CA 1
ATOM 792 C C . PHE A 1 101 ? 33.968 2.422 -31.374 1.00 97.00 101 PHE A C 1
ATOM 794 O O . PHE A 1 101 ? 34.249 2.830 -32.494 1.00 97.00 101 PHE A O 1
ATOM 801 N N . VAL A 1 102 ? 34.891 1.951 -30.532 1.00 96.50 102 VAL A N 1
ATOM 802 C CA . VAL A 1 102 ? 36.296 1.762 -30.926 1.00 96.50 102 VAL A CA 1
ATOM 803 C C . VAL A 1 102 ? 36.431 0.612 -31.929 1.00 96.50 102 VAL A C 1
ATOM 805 O O . VAL A 1 102 ? 37.211 0.708 -32.871 1.00 96.50 102 VAL A O 1
ATOM 808 N N . GLN A 1 103 ? 35.658 -0.463 -31.748 1.00 95.44 103 GLN A N 1
ATOM 809 C CA . GLN A 1 103 ? 35.651 -1.623 -32.646 1.00 95.44 103 GLN A CA 1
ATOM 810 C C . GLN A 1 103 ? 34.827 -1.394 -33.923 1.00 95.44 103 GLN A C 1
ATOM 812 O O . GLN A 1 103 ? 35.118 -2.017 -34.940 1.00 95.44 103 GLN A O 1
ATOM 817 N N . HIS A 1 104 ? 33.845 -0.490 -33.868 1.00 95.88 104 HIS A N 1
ATOM 818 C CA . HIS A 1 104 ? 32.927 -0.152 -34.956 1.00 95.88 104 HIS A CA 1
ATOM 819 C C . HIS A 1 104 ? 32.961 1.352 -35.283 1.00 95.88 104 HIS A C 1
ATOM 821 O O . HIS A 1 104 ? 31.968 2.058 -35.057 1.00 95.88 104 HIS A O 1
ATOM 827 N N . PRO A 1 105 ? 34.091 1.885 -35.788 1.00 95.19 105 PRO A N 1
ATOM 828 C CA . PRO A 1 105 ? 34.203 3.299 -36.148 1.00 95.19 105 PRO A CA 1
ATOM 829 C C . PRO A 1 105 ? 33.204 3.716 -37.238 1.00 95.19 105 PRO A C 1
ATOM 831 O O . PRO A 1 105 ? 32.771 4.866 -37.258 1.00 95.19 105 PRO A O 1
ATOM 834 N N . GLU A 1 106 ? 32.773 2.789 -38.098 1.00 94.88 106 GLU A N 1
ATOM 835 C CA . GLU A 1 106 ? 31.720 2.991 -39.100 1.00 94.88 106 GLU A CA 1
ATOM 836 C C . GLU A 1 106 ? 30.355 3.355 -38.494 1.00 94.88 106 GLU A C 1
ATOM 838 O O . GLU A 1 106 ? 29.505 3.921 -39.177 1.00 94.88 106 GLU A O 1
ATOM 843 N N . MET A 1 107 ? 30.147 3.079 -37.204 1.00 97.25 107 MET A N 1
ATOM 844 C CA . MET A 1 107 ? 28.917 3.408 -36.482 1.00 97.25 107 MET A CA 1
ATOM 845 C C . MET A 1 107 ? 28.961 4.793 -35.813 1.00 97.25 107 MET A C 1
ATOM 847 O O . MET A 1 107 ? 28.024 5.178 -35.106 1.00 97.25 107 MET A O 1
ATOM 851 N N . ILE A 1 108 ? 30.035 5.561 -36.021 1.00 97.00 108 ILE A N 1
ATOM 852 C CA . ILE A 1 108 ? 30.173 6.945 -35.564 1.00 97.00 108 ILE A CA 1
ATOM 853 C C . ILE A 1 108 ? 29.955 7.874 -36.758 1.00 97.00 108 ILE A C 1
ATOM 855 O O . ILE A 1 108 ? 30.780 7.953 -37.662 1.00 97.00 108 ILE A O 1
ATOM 859 N N . LEU A 1 109 ? 28.864 8.640 -36.755 1.00 96.38 109 LEU A N 1
ATOM 860 C CA . L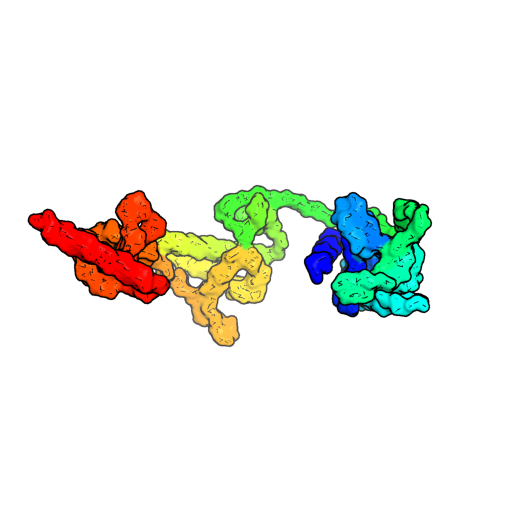EU A 1 109 ? 28.475 9.465 -37.907 1.00 96.38 109 LEU A CA 1
ATOM 861 C C . LEU A 1 109 ? 29.193 10.825 -37.955 1.00 96.38 109 LEU A C 1
ATOM 863 O O . LEU A 1 109 ? 28.611 11.840 -38.334 1.00 96.38 109 LEU A O 1
ATOM 867 N N . GLY A 1 110 ? 30.463 10.860 -37.563 1.00 94.25 110 GLY A N 1
ATOM 868 C CA . GLY A 1 110 ? 31.278 12.066 -37.511 1.00 94.25 110 GLY A CA 1
ATOM 869 C C . GLY A 1 110 ? 32.681 11.800 -36.972 1.00 94.25 110 GLY A C 1
ATOM 870 O O . GLY A 1 110 ? 33.057 10.675 -36.662 1.00 94.25 110 GLY A O 1
ATOM 871 N N . GLU A 1 111 ? 33.470 12.856 -36.831 1.00 94.00 111 GLU A N 1
ATOM 872 C CA . GLU A 1 111 ? 34.848 12.782 -36.357 1.00 94.00 111 GLU A CA 1
ATOM 873 C C . GLU A 1 111 ? 34.918 12.998 -34.840 1.00 94.00 111 GLU A C 1
ATOM 875 O O . GLU A 1 111 ? 34.468 14.025 -34.318 1.00 94.00 111 GLU A O 1
ATOM 880 N N . MET A 1 112 ? 35.507 12.046 -34.116 1.00 94.94 112 MET A N 1
ATOM 881 C CA . MET A 1 112 ? 35.734 12.184 -32.678 1.00 94.94 112 MET A CA 1
ATOM 882 C C . MET A 1 112 ? 36.883 13.162 -32.406 1.00 94.94 112 MET A C 1
ATOM 884 O O . MET A 1 112 ? 38.000 12.982 -32.881 1.00 94.94 112 MET A O 1
ATOM 888 N N . LYS A 1 113 ? 36.615 14.213 -31.623 1.00 93.38 113 LYS A N 1
ATOM 889 C CA . LYS A 1 113 ? 37.593 15.243 -31.239 1.00 93.38 113 LYS A CA 1
ATOM 890 C C . LYS A 1 113 ? 37.492 15.596 -29.767 1.00 93.38 113 LYS A C 1
ATOM 892 O O . LYS A 1 113 ? 36.407 15.612 -29.190 1.00 93.38 113 LYS A O 1
ATOM 897 N N . MET A 1 114 ? 38.622 15.972 -29.179 1.00 91.00 114 MET A N 1
ATOM 898 C CA . MET A 1 114 ? 38.648 16.628 -27.874 1.00 91.00 114 MET A CA 1
ATOM 899 C C . MET A 1 114 ? 38.397 18.125 -28.055 1.00 91.00 114 MET A C 1
ATOM 901 O O . MET A 1 114 ? 39.166 18.815 -28.722 1.00 91.00 114 MET A O 1
ATOM 905 N N . VAL A 1 115 ? 37.319 18.627 -27.458 1.00 87.50 115 VAL A N 1
ATOM 906 C CA . VAL A 1 115 ? 36.931 20.043 -27.503 1.00 87.50 115 VAL A CA 1
ATOM 907 C C . VAL A 1 115 ? 36.880 20.626 -26.096 1.00 87.50 115 VAL A C 1
ATOM 909 O O . VAL A 1 115 ? 36.637 19.918 -25.121 1.00 87.50 115 VAL A O 1
ATOM 912 N N . SER A 1 116 ? 37.116 21.932 -25.973 1.00 83.94 116 SER A N 1
ATOM 913 C CA . SER A 1 116 ? 36.992 22.620 -24.688 1.00 83.94 116 SER A CA 1
ATOM 914 C C . SER A 1 116 ? 35.517 22.870 -24.377 1.00 83.94 116 SER A C 1
ATOM 916 O O . SER A 1 116 ? 34.866 23.680 -25.035 1.00 83.94 116 SER A O 1
ATOM 918 N N . GLY A 1 117 ? 34.995 22.159 -23.380 1.00 75.19 117 GLY A N 1
ATOM 919 C CA . GLY A 1 117 ? 33.654 22.340 -22.843 1.00 75.19 117 GLY A CA 1
ATOM 920 C C . GLY A 1 117 ? 33.648 23.163 -21.552 1.00 75.19 117 GLY A C 1
ATOM 921 O O . GLY A 1 117 ? 34.679 23.463 -20.945 1.00 75.19 117 GLY A O 1
ATOM 922 N N . ARG A 1 118 ? 32.444 23.488 -21.070 1.00 72.00 118 ARG A N 1
ATOM 923 C CA . ARG A 1 118 ? 32.216 24.313 -19.863 1.00 72.00 118 ARG A CA 1
ATOM 924 C C . ARG A 1 118 ? 32.783 23.728 -18.555 1.00 72.00 118 ARG A C 1
ATOM 926 O O . ARG A 1 118 ? 32.855 24.436 -17.557 1.00 72.00 118 ARG A O 1
ATOM 933 N N . PHE A 1 119 ? 33.153 22.446 -18.555 1.00 72.00 119 PHE A N 1
ATOM 934 C CA . PHE A 1 119 ? 33.693 21.713 -17.402 1.00 72.00 119 PHE A CA 1
ATOM 935 C C . PHE A 1 119 ? 35.093 21.125 -17.661 1.00 72.00 119 PHE A C 1
ATOM 937 O O . PHE A 1 119 ? 35.558 20.297 -16.881 1.00 72.00 119 PHE A O 1
ATOM 944 N N . GLY A 1 120 ? 35.766 21.541 -18.739 1.00 80.50 120 GLY A N 1
ATOM 945 C CA . GLY A 1 120 ? 37.066 21.010 -19.155 1.00 80.50 120 GLY A CA 1
ATOM 946 C C . GLY A 1 120 ? 37.029 20.405 -20.557 1.00 80.50 120 GLY A C 1
ATOM 947 O O . GLY A 1 120 ? 36.060 20.579 -21.292 1.00 80.50 120 GLY A O 1
ATOM 948 N N . MET A 1 121 ? 38.105 19.719 -20.940 1.00 84.19 121 MET A N 1
ATOM 949 C CA . MET A 1 121 ? 38.159 19.019 -22.225 1.00 84.19 121 MET A CA 1
ATOM 950 C C . MET A 1 121 ? 37.172 17.851 -22.244 1.00 84.19 121 MET A C 1
ATOM 952 O O . MET A 1 121 ? 37.137 17.052 -21.309 1.00 84.19 121 MET A O 1
ATOM 956 N N . GLU A 1 122 ? 36.402 17.732 -23.319 1.00 86.56 122 GLU A N 1
ATOM 957 C CA . GLU A 1 122 ? 35.453 16.645 -23.520 1.00 86.56 122 GLU A CA 1
ATOM 958 C C . GLU A 1 122 ? 35.555 16.060 -24.928 1.00 86.56 122 GLU A C 1
ATOM 960 O O . GLU A 1 122 ? 35.746 16.778 -25.907 1.00 86.56 122 GLU A O 1
ATOM 965 N N . ALA A 1 123 ? 35.396 14.740 -25.029 1.00 89.75 123 ALA A N 1
ATOM 966 C CA . ALA A 1 123 ? 35.283 14.056 -26.309 1.00 89.75 123 ALA A CA 1
ATOM 967 C C . ALA A 1 123 ? 33.919 14.358 -26.948 1.00 89.75 123 ALA A C 1
ATOM 969 O O . ALA A 1 123 ? 32.879 14.179 -26.303 1.00 89.75 123 ALA A O 1
ATOM 970 N N . THR A 1 124 ? 33.917 14.784 -28.205 1.00 92.44 124 THR A N 1
ATOM 971 C CA . THR A 1 124 ? 32.723 15.129 -28.978 1.00 92.44 124 THR A CA 1
ATOM 972 C C . THR A 1 124 ? 32.794 14.510 -30.368 1.00 92.44 124 THR A C 1
ATOM 974 O O . THR A 1 124 ? 33.875 14.407 -30.937 1.00 92.44 124 THR A O 1
ATOM 977 N N . CYS A 1 125 ? 31.641 14.132 -30.917 1.00 94.38 125 CYS A N 1
ATOM 978 C CA . CYS A 1 125 ? 31.494 13.733 -32.313 1.00 94.38 125 CYS A CA 1
ATOM 979 C C . CYS A 1 125 ? 31.123 14.975 -33.136 1.00 94.38 125 CYS A C 1
ATOM 981 O O . CYS A 1 125 ? 30.030 15.523 -32.971 1.00 94.38 125 CYS A O 1
ATOM 983 N N . VAL A 1 126 ? 32.054 15.460 -33.955 1.00 93.81 126 VAL A N 1
ATOM 984 C CA . VAL A 1 126 ? 31.860 16.609 -34.849 1.00 93.81 126 VAL A CA 1
ATOM 985 C C . VAL A 1 126 ? 31.335 16.091 -36.190 1.00 93.81 126 VAL A C 1
ATOM 987 O O . VAL A 1 126 ? 31.894 15.128 -36.707 1.00 93.81 126 VAL A O 1
ATOM 990 N N . PRO A 1 127 ? 30.289 16.691 -36.782 1.00 93.50 127 PRO A N 1
ATOM 991 C CA . PRO A 1 127 ? 29.795 16.255 -38.088 1.00 93.50 127 PRO A CA 1
ATOM 992 C C . PRO A 1 127 ? 30.884 16.385 -39.161 1.00 93.50 127 PRO A C 1
ATOM 994 O O . PRO A 1 127 ? 31.668 17.339 -39.140 1.00 93.50 127 PRO A O 1
ATOM 997 N N . TYR A 1 128 ? 30.906 15.467 -40.127 1.00 92.25 128 TYR A N 1
ATOM 998 C CA . TYR A 1 128 ? 31.735 15.636 -41.320 1.00 92.25 128 TYR A CA 1
ATOM 999 C C . TYR A 1 128 ? 31.247 16.832 -42.148 1.00 92.25 128 TYR A C 1
ATOM 1001 O O . TYR A 1 128 ? 30.048 17.112 -42.230 1.00 92.25 128 TYR A O 1
ATOM 1009 N N . GLU A 1 129 ? 32.178 17.554 -42.774 1.00 88.44 129 GLU A N 1
ATOM 1010 C CA . GLU A 1 129 ? 31.828 18.703 -43.608 1.00 88.44 129 GLU A CA 1
ATOM 1011 C C . GLU A 1 129 ? 30.956 18.277 -44.798 1.00 88.44 129 GLU A C 1
ATOM 1013 O O . GLU A 1 129 ? 31.317 17.383 -45.559 1.00 88.44 129 GLU A O 1
ATOM 1018 N N . ASN A 1 130 ? 29.818 18.957 -44.978 1.00 85.62 130 ASN A N 1
ATOM 1019 C CA . ASN A 1 130 ? 28.849 18.724 -46.058 1.00 85.62 130 ASN A CA 1
ATOM 1020 C C . ASN A 1 130 ? 28.238 17.309 -46.111 1.00 85.62 130 ASN A C 1
ATOM 1022 O O . ASN A 1 130 ? 27.707 16.924 -47.153 1.00 85.62 130 ASN A O 1
ATOM 1026 N N . ALA A 1 131 ? 28.291 16.541 -45.020 1.00 87.69 131 ALA A N 1
ATOM 1027 C CA . ALA A 1 131 ? 27.665 15.224 -44.968 1.00 87.69 131 ALA A CA 1
ATOM 1028 C C . ALA A 1 131 ? 26.140 15.307 -44.788 1.00 87.69 131 ALA A C 1
ATOM 1030 O O . ALA A 1 131 ? 25.626 16.158 -44.056 1.00 87.69 131 ALA A O 1
ATOM 1031 N N . ASP A 1 132 ? 25.426 14.396 -45.452 1.00 92.00 132 ASP A N 1
ATOM 1032 C CA . ASP A 1 132 ? 23.993 14.182 -45.258 1.00 92.00 132 ASP A CA 1
ATOM 1033 C C . ASP A 1 132 ? 23.771 13.138 -44.158 1.00 92.00 132 ASP A C 1
ATOM 1035 O O . ASP A 1 132 ? 23.980 11.942 -44.364 1.00 92.00 132 ASP A O 1
ATOM 1039 N N . LEU A 1 133 ? 23.327 13.599 -42.986 1.00 91.44 133 LEU A N 1
ATOM 1040 C CA . LEU A 1 133 ? 23.099 12.743 -41.823 1.00 91.44 133 LEU A CA 1
ATOM 1041 C C . LEU A 1 133 ? 22.069 11.637 -42.096 1.00 91.44 133 LEU A C 1
ATOM 1043 O O . LEU A 1 133 ? 22.182 10.564 -41.511 1.00 91.44 133 LEU A O 1
ATOM 1047 N N . ALA A 1 134 ? 21.073 11.879 -42.956 1.00 92.50 134 ALA A N 1
ATOM 1048 C CA . ALA A 1 134 ? 20.068 10.866 -43.269 1.00 92.50 134 ALA A CA 1
ATOM 1049 C C . ALA A 1 134 ? 20.702 9.684 -44.014 1.00 92.50 134 ALA A C 1
ATOM 1051 O O . ALA A 1 134 ? 20.536 8.541 -43.598 1.00 92.50 134 ALA A O 1
ATOM 1052 N N . ALA A 1 135 ? 21.513 9.971 -45.037 1.00 93.81 135 ALA A N 1
ATOM 1053 C CA . ALA A 1 135 ? 22.244 8.949 -45.783 1.00 93.81 135 ALA A CA 1
ATOM 1054 C C . ALA A 1 135 ? 23.236 8.183 -44.891 1.00 93.81 135 ALA A C 1
ATOM 1056 O O . ALA A 1 135 ? 23.301 6.958 -44.944 1.00 93.81 135 ALA A O 1
ATOM 1057 N N . GLN A 1 136 ? 23.961 8.890 -44.018 1.00 94.31 136 GLN A N 1
ATOM 1058 C CA . GLN A 1 136 ? 24.871 8.260 -43.056 1.00 94.31 136 GLN A CA 1
ATOM 1059 C C . GLN A 1 136 ? 24.140 7.327 -42.081 1.00 94.31 136 GLN A C 1
ATOM 1061 O O . GLN A 1 136 ? 24.651 6.266 -41.725 1.00 94.31 136 GLN A O 1
ATOM 1066 N N . LEU A 1 137 ? 22.951 7.729 -41.625 1.00 94.44 137 LEU A N 1
ATOM 1067 C CA . LEU A 1 137 ? 22.143 6.913 -40.729 1.00 94.44 137 LEU A CA 1
ATOM 1068 C C . LEU A 1 137 ? 21.636 5.652 -41.435 1.00 94.44 137 LEU A C 1
ATOM 1070 O O . LEU A 1 137 ? 21.701 4.580 -40.839 1.00 94.44 137 LEU A O 1
ATOM 1074 N N . ASP A 1 138 ? 21.190 5.763 -42.688 1.00 93.94 138 ASP A N 1
ATOM 1075 C CA . ASP A 1 138 ? 20.764 4.612 -43.493 1.00 93.94 138 ASP A CA 1
ATOM 1076 C C . ASP A 1 138 ? 21.907 3.596 -43.676 1.00 93.94 138 ASP A C 1
ATOM 1078 O O . ASP A 1 138 ? 21.700 2.392 -43.505 1.00 93.94 138 ASP A O 1
ATOM 1082 N N . GLU A 1 139 ? 23.129 4.070 -43.946 1.00 94.25 139 GLU A N 1
ATOM 1083 C CA . GLU A 1 139 ? 24.323 3.219 -44.043 1.00 94.25 139 GLU A CA 1
ATOM 1084 C C . GLU A 1 139 ? 24.655 2.527 -42.713 1.00 94.25 139 GLU A C 1
ATOM 1086 O O . GLU A 1 139 ? 24.895 1.320 -42.686 1.00 94.25 139 GLU A O 1
ATOM 1091 N N . ALA A 1 140 ? 24.626 3.255 -41.592 1.00 94.88 140 ALA A N 1
ATOM 1092 C CA . ALA A 1 140 ? 24.914 2.672 -40.282 1.00 94.88 140 ALA A CA 1
ATOM 1093 C C . ALA A 1 140 ? 23.846 1.663 -39.837 1.00 94.88 140 ALA A C 1
ATOM 1095 O O . ALA A 1 140 ? 24.176 0.623 -39.269 1.00 94.88 140 ALA A O 1
ATOM 1096 N N . VAL A 1 141 ? 22.566 1.922 -40.123 1.00 93.81 141 VAL A N 1
ATOM 1097 C CA . VAL A 1 141 ? 21.479 0.976 -39.825 1.00 93.81 141 VAL A CA 1
ATOM 1098 C C . VAL A 1 141 ? 21.641 -0.323 -40.621 1.00 93.81 141 VAL A C 1
ATOM 1100 O O . VAL A 1 141 ? 21.335 -1.389 -40.089 1.00 93.81 141 VAL A O 1
ATOM 1103 N N . ALA A 1 142 ? 22.181 -0.275 -41.843 1.00 93.81 142 ALA A N 1
ATOM 1104 C CA . ALA A 1 142 ? 22.435 -1.473 -42.647 1.00 93.81 142 ALA A CA 1
ATOM 1105 C C . ALA A 1 142 ? 23.486 -2.425 -42.033 1.00 93.81 142 ALA A C 1
ATOM 1107 O O . ALA A 1 142 ? 23.471 -3.620 -42.334 1.00 93.81 142 ALA A O 1
ATOM 1108 N N . ASN A 1 143 ? 24.354 -1.924 -41.145 1.00 92.56 143 ASN A N 1
ATOM 1109 C CA . ASN A 1 143 ? 25.335 -2.727 -40.403 1.00 92.56 143 ASN A CA 1
ATOM 1110 C C . ASN A 1 143 ? 24.755 -3.383 -39.136 1.00 92.56 143 ASN A C 1
ATOM 1112 O O . ASN A 1 143 ? 25.458 -4.110 -38.435 1.00 92.56 143 ASN A O 1
ATOM 1116 N N . ILE A 1 144 ? 23.483 -3.132 -38.810 1.00 92.69 144 ILE A N 1
ATOM 1117 C CA . ILE A 1 144 ? 22.818 -3.726 -37.650 1.00 92.69 144 ILE A CA 1
ATOM 1118 C C . ILE A 1 144 ? 22.136 -5.016 -38.084 1.00 92.69 144 ILE A C 1
ATOM 1120 O O . ILE A 1 144 ? 21.235 -5.022 -38.924 1.00 92.69 144 ILE A O 1
ATOM 1124 N N . HIS A 1 145 ? 22.542 -6.122 -37.470 1.00 87.06 145 HIS A N 1
ATOM 1125 C CA . HIS A 1 145 ? 21.999 -7.439 -37.766 1.00 87.06 145 HIS A CA 1
ATOM 1126 C C . HIS A 1 145 ? 21.224 -7.969 -36.565 1.00 87.06 145 HIS A C 1
ATOM 1128 O O . HIS A 1 145 ? 21.746 -8.059 -35.459 1.00 87.06 145 HIS A O 1
ATOM 1134 N N . GLY A 1 146 ? 19.966 -8.328 -36.795 1.00 81.25 146 GLY A N 1
ATOM 1135 C CA . GLY A 1 146 ? 19.099 -8.959 -35.811 1.00 81.25 146 GLY A CA 1
ATOM 1136 C C . GLY A 1 146 ? 17.855 -9.504 -36.492 1.00 81.25 146 GLY A C 1
ATOM 1137 O O . GLY A 1 146 ? 17.440 -9.008 -37.539 1.00 81.25 146 GLY A O 1
ATOM 1138 N N . GLU A 1 147 ? 17.267 -10.538 -35.907 1.00 81.06 147 GLU A N 1
ATOM 1139 C CA . GLU A 1 147 ? 16.061 -11.163 -36.434 1.00 81.06 147 GLU A CA 1
ATOM 1140 C C . GLU A 1 147 ? 14.880 -10.788 -35.544 1.00 81.06 147 GLU A C 1
ATOM 1142 O O . GLU A 1 147 ? 14.834 -11.154 -34.369 1.00 81.06 147 GLU A O 1
ATOM 1147 N N . ILE A 1 148 ? 13.921 -10.039 -36.090 1.00 76.69 148 ILE A N 1
ATOM 1148 C CA . ILE A 1 148 ? 12.631 -9.848 -35.431 1.00 76.69 148 ILE A CA 1
ATOM 1149 C C . ILE A 1 148 ? 11.807 -11.078 -35.779 1.00 76.69 148 ILE A C 1
ATOM 1151 O O . ILE A 1 148 ? 11.205 -11.145 -36.848 1.00 76.69 148 ILE A O 1
ATOM 1155 N N . THR A 1 149 ? 11.813 -12.060 -34.886 1.00 67.31 149 THR A N 1
ATOM 1156 C CA . THR A 1 149 ? 10.975 -13.245 -35.035 1.00 67.31 149 THR A CA 1
ATOM 1157 C C . THR A 1 149 ? 9.510 -12.821 -35.083 1.00 67.31 149 THR A C 1
ATOM 1159 O O . THR A 1 149 ? 9.012 -12.110 -34.194 1.00 67.31 149 THR A O 1
ATOM 1162 N N . GLU A 1 150 ? 8.822 -13.234 -36.152 1.00 58.09 150 GLU A N 1
ATOM 1163 C CA . GLU A 1 150 ? 7.368 -13.203 -36.174 1.00 58.09 150 GLU A CA 1
ATOM 1164 C C . GLU A 1 150 ? 6.884 -14.033 -34.996 1.00 58.09 150 GLU A C 1
ATOM 1166 O O . GLU A 1 150 ? 7.323 -15.156 -34.752 1.00 58.09 150 GLU A O 1
ATOM 1171 N N . TYR A 1 151 ? 6.019 -13.414 -34.210 1.00 52.72 151 TYR A N 1
ATOM 1172 C CA . TYR A 1 151 ? 5.361 -14.114 -33.135 1.00 52.72 151 TYR A CA 1
ATOM 1173 C C . TYR A 1 151 ? 4.272 -14.944 -33.783 1.00 52.72 151 TYR A C 1
ATOM 1175 O O . TYR A 1 151 ? 3.210 -14.419 -34.115 1.00 52.72 151 TYR A O 1
ATOM 1183 N N . GLU A 1 152 ? 4.550 -16.230 -33.975 1.00 48.03 152 GLU A N 1
ATOM 1184 C CA . GLU A 1 152 ? 3.476 -17.193 -33.826 1.00 48.03 152 GLU A CA 1
ATOM 1185 C C . GLU A 1 152 ? 2.966 -16.985 -32.409 1.00 48.03 152 GLU A C 1
ATOM 1187 O O . GLU A 1 152 ? 3.714 -17.101 -31.435 1.00 48.03 152 GLU A O 1
ATOM 1192 N N . VAL A 1 153 ? 1.710 -16.566 -32.314 1.00 48.22 153 VAL A N 1
ATOM 1193 C CA . VAL A 1 153 ? 0.954 -16.732 -31.088 1.00 48.22 153 VAL A CA 1
ATOM 1194 C C . VAL A 1 153 ? 1.011 -18.236 -30.828 1.00 48.22 153 VAL A C 1
ATOM 1196 O O . VAL A 1 153 ? 0.211 -18.993 -31.370 1.00 48.22 153 VAL A O 1
ATOM 1199 N N . GLU A 1 154 ? 1.989 -18.708 -30.049 1.00 42.31 154 GLU A N 1
ATOM 1200 C CA . GLU A 1 154 ? 1.667 -19.799 -29.148 1.00 42.31 154 GLU A CA 1
ATOM 1201 C C . GLU A 1 154 ? 0.430 -19.274 -28.441 1.00 42.31 154 GLU A C 1
ATOM 1203 O O . GLU A 1 154 ? 0.488 -18.212 -27.817 1.00 42.31 154 GLU A O 1
ATOM 1208 N N . GLU A 1 155 ? -0.705 -19.931 -28.668 1.00 39.38 155 GLU A N 1
ATOM 1209 C CA . GLU A 1 155 ? -1.882 -19.801 -27.829 1.00 39.38 155 GLU A CA 1
ATOM 1210 C C . GLU A 1 155 ? -1.446 -20.167 -26.393 1.00 39.38 155 GLU A C 1
ATOM 1212 O O . GLU A 1 155 ? -1.803 -21.209 -25.849 1.00 39.38 155 GLU A O 1
ATOM 1217 N N . GLU A 1 156 ? -0.670 -19.306 -25.727 1.00 44.12 156 GLU A N 1
ATOM 1218 C CA . GLU A 1 156 ? -1.037 -18.918 -24.383 1.00 44.12 156 GLU A CA 1
ATOM 1219 C C . GLU A 1 156 ? -2.474 -18.474 -24.564 1.00 44.12 156 GLU A C 1
ATOM 1221 O O . GLU A 1 156 ? -2.724 -17.434 -25.174 1.00 44.12 156 GLU A O 1
ATOM 1226 N N . LEU A 1 157 ? -3.391 -19.379 -24.200 1.00 46.50 157 LEU A N 1
ATOM 1227 C CA . LEU A 1 157 ? -4.813 -19.120 -24.051 1.00 46.50 157 LEU A CA 1
ATOM 1228 C C . LEU A 1 157 ? -4.940 -17.638 -23.733 1.00 46.50 157 LEU A C 1
ATOM 1230 O O . LEU A 1 157 ? -4.408 -17.214 -22.705 1.00 46.50 157 LEU A O 1
ATOM 1234 N N . GLU A 1 158 ? -5.544 -16.851 -24.629 1.00 45.56 158 GLU A N 1
ATOM 1235 C CA . GLU A 1 158 ? -6.033 -15.542 -24.230 1.00 45.56 158 GLU A CA 1
ATOM 1236 C C . GLU A 1 158 ? -6.795 -15.832 -22.937 1.00 45.56 158 GLU A C 1
ATOM 1238 O O . GLU A 1 158 ? -7.817 -16.522 -22.972 1.00 45.56 158 GLU A O 1
ATOM 1243 N N . GLU A 1 159 ? -6.248 -15.450 -21.776 1.00 49.75 159 GLU A N 1
ATOM 1244 C CA . GLU A 1 159 ? -7.063 -15.391 -20.579 1.00 49.75 159 GLU A CA 1
ATOM 1245 C C . GLU A 1 159 ? -8.145 -14.413 -21.003 1.00 49.75 159 GLU A C 1
ATOM 1247 O O . GLU A 1 159 ? -7.877 -13.216 -21.139 1.00 49.75 159 GLU A O 1
ATOM 1252 N N . GLU A 1 160 ? -9.327 -14.939 -21.348 1.00 55.12 160 GLU A N 1
ATOM 1253 C CA . GLU A 1 160 ? -10.520 -14.136 -21.548 1.00 55.12 160 GLU A CA 1
ATOM 1254 C C . GLU A 1 160 ? -10.472 -13.092 -20.437 1.00 55.12 160 GLU A C 1
ATOM 1256 O O . GLU A 1 160 ? -10.337 -13.480 -19.269 1.00 55.12 160 GLU A O 1
ATOM 1261 N N . ASP A 1 161 ? -10.470 -11.796 -20.785 1.00 67.81 161 ASP A N 1
ATOM 1262 C CA . ASP A 1 161 ? -10.469 -10.706 -19.809 1.00 67.81 161 ASP A CA 1
ATOM 1263 C C . ASP A 1 161 ? -11.785 -10.784 -19.028 1.00 67.81 161 ASP A C 1
ATOM 1265 O O . ASP A 1 161 ? -12.758 -10.076 -19.273 1.00 67.81 161 ASP A O 1
ATOM 1269 N N . ASN A 1 162 ? -11.797 -11.711 -18.079 1.00 81.50 162 ASN A N 1
ATOM 1270 C CA . ASN A 1 162 ? -12.881 -12.073 -17.196 1.00 81.50 162 ASN A CA 1
ATOM 1271 C C . ASN A 1 162 ? -12.974 -11.059 -16.055 1.00 81.50 162 ASN A C 1
ATOM 1273 O O . ASN A 1 162 ? -13.680 -11.285 -15.070 1.00 81.50 162 ASN A O 1
ATOM 1277 N N . SER A 1 163 ? -12.230 -9.949 -16.141 1.00 87.31 163 SER A N 1
ATOM 1278 C CA . SER A 1 163 ? -12.320 -8.895 -15.157 1.00 87.31 163 SER A CA 1
ATOM 1279 C C . SER A 1 163 ? -13.607 -8.101 -15.348 1.00 87.31 163 SER A C 1
ATOM 1281 O O . SER A 1 163 ? -13.990 -7.695 -16.445 1.00 87.31 163 SER A O 1
ATOM 1283 N N . ILE A 1 164 ? -14.282 -7.869 -14.234 1.00 91.62 164 ILE A N 1
ATOM 1284 C CA . ILE A 1 164 ? -15.560 -7.170 -14.175 1.00 91.62 164 ILE A CA 1
ATOM 1285 C C . ILE A 1 164 ? -15.344 -5.720 -13.717 1.00 91.62 164 ILE A C 1
ATOM 1287 O O . ILE A 1 164 ? -14.316 -5.408 -13.098 1.00 91.62 164 ILE A O 1
ATOM 1291 N N . PRO A 1 165 ? -16.291 -4.802 -13.990 1.00 91.62 165 PRO A N 1
ATOM 1292 C CA . PRO A 1 165 ? -16.269 -3.470 -13.398 1.00 91.62 165 PRO A CA 1
ATOM 1293 C C . PRO A 1 165 ? -16.188 -3.550 -11.869 1.00 91.62 165 PRO A C 1
ATOM 1295 O O . PRO A 1 165 ? -16.855 -4.378 -11.249 1.00 91.62 165 PRO A O 1
ATOM 1298 N N . ALA A 1 166 ? -15.375 -2.691 -11.255 1.00 90.06 166 ALA A N 1
ATOM 1299 C CA . ALA A 1 166 ? -15.209 -2.708 -9.808 1.00 90.06 166 ALA A CA 1
ATOM 1300 C C . ALA A 1 166 ? -16.504 -2.344 -9.066 1.00 90.06 166 ALA A C 1
ATOM 1302 O O . ALA A 1 166 ? -17.108 -1.301 -9.323 1.00 90.06 166 ALA A O 1
ATOM 1303 N N . ASP A 1 167 ? -16.861 -3.151 -8.068 1.00 91.06 167 ASP A N 1
ATOM 1304 C CA . ASP A 1 167 ? -17.901 -2.816 -7.098 1.00 91.06 167 ASP A CA 1
ATOM 1305 C C . ASP A 1 167 ? -17.414 -1.658 -6.196 1.00 91.06 167 ASP A C 1
ATOM 1307 O O . ASP A 1 167 ? -16.380 -1.793 -5.520 1.00 91.06 167 ASP A O 1
ATOM 1311 N N . PRO A 1 168 ? -18.126 -0.512 -6.150 1.00 89.75 168 PRO A N 1
ATOM 1312 C CA . PRO A 1 168 ? -17.754 0.635 -5.328 1.00 89.75 168 PRO A CA 1
ATOM 1313 C C . PRO A 1 168 ? -17.578 0.304 -3.843 1.00 89.75 168 PRO A C 1
ATOM 1315 O O . PRO A 1 168 ? -16.689 0.877 -3.208 1.00 89.75 168 PRO A O 1
ATOM 1318 N N . THR A 1 169 ? -18.343 -0.655 -3.314 1.00 91.25 169 THR A N 1
ATOM 1319 C CA . THR A 1 169 ? -18.321 -1.064 -1.900 1.00 91.25 169 THR A CA 1
ATOM 1320 C C . THR A 1 169 ? -17.043 -1.812 -1.505 1.00 91.25 169 THR A C 1
ATOM 1322 O O . THR A 1 169 ? -16.706 -1.886 -0.325 1.00 91.25 169 THR A O 1
ATOM 1325 N N . VAL A 1 170 ? -16.274 -2.319 -2.479 1.00 92.00 170 VAL A N 1
ATOM 1326 C CA . VAL A 1 170 ? -15.200 -3.295 -2.223 1.00 92.00 170 VAL A CA 1
ATOM 1327 C C . VAL A 1 170 ? -13.857 -2.725 -1.753 1.00 92.00 170 VAL A C 1
ATOM 1329 O O . VAL A 1 170 ? -13.023 -3.507 -1.370 1.00 92.00 170 VAL A O 1
ATOM 1332 N N . ARG A 1 171 ? -13.579 -1.426 -1.660 1.00 89.38 171 ARG A N 1
ATOM 1333 C CA . ARG A 1 171 ? -12.217 -0.882 -1.379 1.00 89.38 171 ARG A CA 1
ATOM 1334 C C . ARG A 1 171 ? -11.123 -1.340 -2.369 1.00 89.38 171 ARG A C 1
ATOM 1336 O O . ARG A 1 17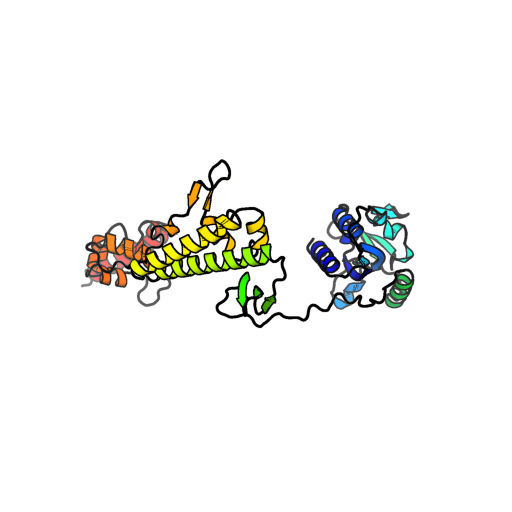1 ? -11.015 -2.480 -2.804 1.00 89.38 171 ARG A O 1
ATOM 1343 N N . ASN A 1 172 ? -10.279 -0.390 -2.752 1.00 89.31 172 ASN A N 1
ATOM 1344 C CA . ASN A 1 172 ? -9.196 -0.666 -3.686 1.00 89.31 172 ASN A CA 1
ATOM 1345 C C . ASN A 1 172 ? -8.119 -1.572 -3.058 1.00 89.31 172 ASN A C 1
ATOM 1347 O O . ASN A 1 172 ? -7.864 -1.458 -1.856 1.00 89.31 172 ASN A O 1
ATOM 1351 N N . PHE A 1 173 ? -7.471 -2.403 -3.878 1.00 92.94 173 PHE A N 1
ATOM 1352 C CA . PHE A 1 173 ? -6.414 -3.343 -3.486 1.00 92.94 173 PHE A CA 1
ATOM 1353 C C . PHE A 1 173 ? -6.877 -4.397 -2.476 1.00 92.94 173 PHE A C 1
ATOM 1355 O O . PHE A 1 173 ? -6.206 -4.660 -1.480 1.00 92.94 173 PHE A O 1
ATOM 1362 N N . SER A 1 174 ? -8.055 -4.979 -2.686 1.00 94.94 174 SER A N 1
ATOM 1363 C CA . SER A 1 174 ? -8.624 -5.983 -1.784 1.00 94.94 174 SER A CA 1
ATOM 1364 C C . SER A 1 174 ? -9.282 -7.121 -2.551 1.00 94.94 174 SER A C 1
ATOM 1366 O O . SER A 1 174 ? -9.822 -6.932 -3.643 1.00 94.94 174 SER A O 1
ATOM 1368 N N . TYR A 1 175 ? -9.262 -8.309 -1.948 1.00 97.69 175 TYR A N 1
ATOM 1369 C CA . TYR A 1 175 ? -9.974 -9.470 -2.464 1.00 97.69 175 TYR A CA 1
ATOM 1370 C C . TYR A 1 175 ? -11.465 -9.411 -2.115 1.00 97.69 175 TYR A C 1
ATOM 1372 O O . TYR A 1 175 ? -11.862 -8.921 -1.055 1.00 97.69 175 TYR A O 1
ATOM 1380 N N . THR A 1 176 ? -12.317 -9.980 -2.950 1.00 97.44 176 THR A N 1
ATOM 1381 C CA . THR A 1 176 ? -13.734 -10.193 -2.640 1.00 97.44 176 THR A CA 1
ATOM 1382 C C . THR A 1 176 ? -14.245 -11.449 -3.332 1.00 97.44 176 THR A C 1
ATOM 1384 O O . THR A 1 176 ? -13.559 -12.016 -4.180 1.00 97.44 176 THR A O 1
ATOM 1387 N N . VAL A 1 177 ? -15.433 -11.909 -2.947 1.00 96.56 177 VAL A N 1
ATOM 1388 C CA . VAL A 1 177 ? -16.085 -13.069 -3.556 1.00 96.56 177 VAL A CA 1
ATOM 1389 C C . VAL A 1 177 ? -17.314 -12.595 -4.321 1.00 96.56 177 VAL A C 1
ATOM 1391 O O . VAL A 1 177 ? -18.202 -11.992 -3.726 1.00 96.56 177 VAL A O 1
ATOM 1394 N N . VAL A 1 178 ? -17.373 -12.902 -5.616 1.00 93.88 178 VAL A N 1
ATOM 1395 C CA . VAL A 1 178 ? -18.525 -12.648 -6.498 1.00 93.88 178 VAL A CA 1
ATOM 1396 C C . VAL A 1 178 ? -18.873 -13.963 -7.184 1.00 93.88 178 VAL A C 1
ATOM 1398 O O . VAL A 1 178 ? -17.985 -14.621 -7.721 1.00 93.88 178 VAL A O 1
ATOM 1401 N N . ASP A 1 179 ? -20.133 -14.396 -7.098 1.00 89.62 179 ASP A N 1
ATOM 1402 C CA . ASP A 1 179 ? -20.615 -15.672 -7.658 1.00 89.62 179 ASP A CA 1
ATOM 1403 C C . ASP A 1 179 ? -19.724 -16.875 -7.309 1.00 89.62 179 ASP A C 1
ATOM 1405 O O . ASP A 1 179 ? -19.397 -17.726 -8.136 1.00 89.62 179 ASP A O 1
ATOM 1409 N N . ASN A 1 180 ? -19.300 -16.929 -6.042 1.00 88.81 180 ASN A N 1
ATOM 1410 C CA . ASN A 1 180 ? -18.408 -17.950 -5.489 1.00 88.81 180 ASN A CA 1
ATOM 1411 C C . ASN A 1 180 ? -16.988 -17.990 -6.102 1.00 88.81 180 ASN A C 1
ATOM 1413 O O . ASN A 1 180 ? -16.218 -18.889 -5.765 1.00 88.81 180 ASN A O 1
ATOM 1417 N N . LYS A 1 181 ? -16.594 -17.008 -6.918 1.00 93.12 181 LYS A N 1
ATOM 1418 C CA . LYS A 1 181 ? -15.221 -16.817 -7.410 1.00 93.12 181 LYS A CA 1
ATOM 1419 C C . LYS A 1 181 ? -14.537 -15.666 -6.681 1.00 93.12 181 LYS A C 1
ATOM 1421 O O . LYS A 1 181 ? -15.193 -14.725 -6.238 1.00 93.12 181 LYS A O 1
ATOM 1426 N N . ILE A 1 182 ? -13.219 -15.752 -6.529 1.00 96.56 182 ILE A N 1
ATOM 1427 C CA . ILE A 1 182 ? -12.426 -14.685 -5.916 1.00 96.56 182 ILE A CA 1
ATOM 1428 C C . ILE A 1 182 ? -12.055 -13.677 -6.994 1.00 96.56 182 ILE A C 1
ATOM 1430 O O . ILE A 1 182 ? -11.592 -14.060 -8.063 1.00 96.56 182 ILE A O 1
ATOM 1434 N N . TYR A 1 183 ? -12.207 -12.402 -6.670 1.00 96.94 183 TYR A N 1
ATOM 1435 C CA . TYR A 1 183 ? -11.719 -11.292 -7.470 1.00 96.94 183 TYR A CA 1
ATOM 1436 C C . TYR A 1 183 ? -10.791 -10.416 -6.637 1.00 96.94 183 TYR A C 1
ATOM 1438 O O . TYR A 1 183 ? -11.015 -10.244 -5.438 1.00 96.94 183 TYR A O 1
ATOM 1446 N N . TYR A 1 184 ? -9.784 -9.828 -7.271 1.00 96.00 184 TYR A N 1
ATOM 1447 C CA . TYR A 1 184 ? -8.946 -8.784 -6.698 1.00 96.00 184 TYR A CA 1
ATOM 1448 C C . TYR A 1 184 ? -9.286 -7.449 -7.351 1.00 96.00 184 TYR A C 1
ATOM 1450 O O . TYR A 1 184 ? -9.275 -7.328 -8.576 1.00 96.00 184 TYR A O 1
ATOM 1458 N N . ARG A 1 185 ? -9.622 -6.444 -6.538 1.00 93.31 185 ARG A N 1
ATOM 1459 C CA . ARG A 1 185 ? -9.929 -5.103 -7.037 1.00 93.31 185 ARG A CA 1
ATOM 1460 C C . ARG A 1 185 ? -8.656 -4.286 -7.198 1.00 93.31 185 ARG A C 1
ATOM 1462 O O . ARG A 1 185 ? -7.981 -4.003 -6.212 1.00 93.31 185 ARG A O 1
ATOM 1469 N N . GLU A 1 186 ? -8.439 -3.788 -8.408 1.00 89.12 186 GLU A N 1
ATOM 1470 C CA . GLU A 1 186 ? -7.442 -2.770 -8.707 1.00 89.12 186 GLU A CA 1
ATOM 1471 C C . GLU A 1 186 ? -8.089 -1.623 -9.498 1.00 89.12 186 GLU A C 1
ATOM 1473 O O . GLU A 1 186 ? -8.523 -1.743 -10.643 1.00 89.12 186 GLU A O 1
ATOM 1478 N N . ASN A 1 187 ? -8.171 -0.470 -8.844 1.00 89.44 187 ASN A N 1
ATOM 1479 C CA . ASN A 1 187 ? -8.802 0.753 -9.316 1.00 89.44 187 ASN A CA 1
ATOM 1480 C C . ASN A 1 187 ? -10.267 0.533 -9.738 1.00 89.44 187 ASN A C 1
ATOM 1482 O O . ASN A 1 187 ? -11.144 0.342 -8.884 1.00 89.44 187 ASN A O 1
ATOM 1486 N N . SER A 1 188 ? -10.528 0.611 -11.042 1.00 86.94 188 SER A N 1
ATOM 1487 C CA . SER A 1 188 ? -11.845 0.496 -11.668 1.00 86.94 188 SER A CA 1
ATOM 1488 C C . SER A 1 188 ? -12.177 -0.919 -12.144 1.00 86.94 188 SER A C 1
ATOM 1490 O O . SER A 1 188 ? -13.275 -1.127 -12.661 1.00 86.94 188 SER A O 1
ATOM 1492 N N . ARG A 1 189 ? -11.270 -1.888 -11.965 1.00 90.06 189 ARG A N 1
ATOM 1493 C CA . ARG A 1 189 ? -11.464 -3.277 -12.396 1.00 90.06 189 ARG A CA 1
ATOM 1494 C C . ARG A 1 189 ? -11.336 -4.256 -11.237 1.00 90.06 189 ARG A C 1
ATOM 1496 O O . ARG A 1 189 ? -10.664 -3.994 -10.240 1.00 90.06 189 ARG A O 1
ATOM 1503 N N . MET A 1 190 ? -12.007 -5.388 -11.381 1.00 93.38 190 MET A N 1
ATOM 1504 C CA . MET A 1 190 ? -11.903 -6.539 -10.499 1.00 93.38 190 MET A CA 1
ATOM 1505 C C . MET A 1 190 ? -11.522 -7.752 -11.331 1.00 93.38 190 MET A C 1
ATOM 1507 O O . MET A 1 190 ? -12.326 -8.214 -12.134 1.00 93.38 190 MET A O 1
ATOM 1511 N N . THR A 1 191 ? -10.311 -8.260 -11.139 1.00 93.56 191 THR A N 1
ATOM 1512 C CA . THR A 1 191 ? -9.749 -9.369 -11.921 1.00 93.56 191 THR A CA 1
ATOM 1513 C C . THR A 1 191 ? -9.951 -10.683 -11.173 1.00 93.56 191 THR A C 1
ATOM 1515 O O . THR A 1 191 ? -9.728 -10.701 -9.957 1.00 93.56 191 THR A O 1
ATOM 1518 N N . PRO A 1 192 ? -10.407 -11.767 -11.829 1.00 94.81 192 PRO A N 1
ATOM 1519 C CA . PRO A 1 192 ? -10.534 -13.061 -11.171 1.00 94.81 192 PRO A CA 1
ATOM 1520 C C . PRO A 1 192 ? -9.167 -13.545 -10.685 1.00 94.81 192 PRO A C 1
ATOM 1522 O O . PRO A 1 192 ? -8.137 -13.285 -11.299 1.00 94.81 192 PRO A O 1
ATOM 1525 N N . VAL A 1 193 ? -9.161 -14.231 -9.548 1.00 93.19 193 VAL A N 1
ATOM 1526 C CA . VAL A 1 193 ? -7.944 -14.747 -8.921 1.00 93.19 193 VAL A CA 1
ATOM 1527 C C . VAL A 1 193 ? -7.943 -16.258 -9.049 1.00 93.19 193 VAL A C 1
ATOM 1529 O O . VAL A 1 193 ? -8.696 -16.948 -8.356 1.00 93.19 193 VAL A O 1
ATOM 1532 N N . GLU A 1 194 ? -7.079 -16.766 -9.922 1.00 90.88 194 GLU A N 1
ATOM 1533 C CA . GLU A 1 194 ? -6.887 -18.197 -10.119 1.00 90.88 194 GLU A CA 1
ATOM 1534 C C . GLU A 1 194 ? -5.758 -18.714 -9.232 1.00 90.88 194 GLU A C 1
ATOM 1536 O O . GLU A 1 194 ? -4.593 -18.338 -9.352 1.00 90.88 194 GLU A O 1
ATOM 1541 N N . VAL A 1 195 ? -6.113 -19.576 -8.286 1.00 91.12 195 VAL A N 1
ATOM 1542 C CA . VAL A 1 195 ? -5.176 -20.173 -7.336 1.00 91.12 195 VAL A CA 1
ATOM 1543 C C . VAL A 1 195 ? -5.596 -21.606 -7.034 1.00 91.12 195 VAL A C 1
ATOM 1545 O O . VAL A 1 195 ? -6.733 -22.005 -7.270 1.00 91.12 195 VAL A O 1
ATOM 1548 N N . SER A 1 196 ? -4.688 -22.398 -6.458 1.00 94.62 196 SER A N 1
ATOM 1549 C CA . SER A 1 196 ? -5.034 -23.745 -5.985 1.00 94.62 196 SER A CA 1
ATOM 1550 C C . SER A 1 196 ? -6.240 -23.722 -5.035 1.00 94.62 196 SER A C 1
ATOM 1552 O O . SER A 1 196 ? -6.386 -22.790 -4.242 1.00 94.62 196 SER A O 1
ATOM 1554 N N . ALA A 1 197 ? -7.040 -24.793 -5.016 1.00 94.12 197 ALA A N 1
ATOM 1555 C CA . ALA A 1 197 ? -8.207 -24.902 -4.133 1.00 94.12 197 ALA A CA 1
ATOM 1556 C C . ALA A 1 197 ? -7.873 -24.627 -2.651 1.00 94.12 197 ALA A C 1
ATOM 1558 O O . ALA A 1 197 ? -8.663 -24.039 -1.913 1.00 94.12 197 ALA A O 1
ATOM 1559 N N . THR A 1 198 ? -6.682 -25.016 -2.187 1.00 93.75 198 THR A N 1
ATOM 1560 C CA . THR A 1 198 ? -6.229 -24.723 -0.819 1.00 93.75 198 THR A CA 1
ATOM 1561 C C . THR A 1 198 ? -6.013 -23.225 -0.600 1.00 93.75 198 THR A C 1
ATOM 1563 O O . THR A 1 198 ? -6.447 -22.695 0.421 1.00 93.75 198 THR A O 1
ATOM 1566 N N . ALA A 1 199 ? -5.359 -22.537 -1.538 1.00 94.12 199 ALA A N 1
ATOM 1567 C CA . ALA A 1 199 ? -5.141 -21.094 -1.467 1.00 94.12 199 ALA A CA 1
ATOM 1568 C C . ALA A 1 199 ? -6.457 -20.315 -1.611 1.00 94.12 199 ALA A C 1
ATOM 1570 O O . ALA A 1 199 ? -6.697 -19.390 -0.841 1.00 94.12 199 ALA A O 1
ATOM 1571 N N . GLU A 1 200 ? -7.352 -20.752 -2.499 1.00 96.38 200 GLU A N 1
ATOM 1572 C CA . GLU A 1 200 ? -8.688 -20.176 -2.663 1.00 96.38 200 GLU A CA 1
ATOM 1573 C C . GLU A 1 200 ? -9.458 -20.201 -1.336 1.00 96.38 200 GLU A C 1
ATOM 1575 O O . GLU A 1 200 ? -9.974 -19.185 -0.869 1.00 96.38 200 GLU A O 1
ATOM 1580 N N . ASN A 1 201 ? -9.471 -21.353 -0.662 1.00 96.75 201 ASN A N 1
ATOM 1581 C CA . ASN A 1 201 ? -10.141 -21.476 0.625 1.00 96.75 201 ASN A CA 1
ATOM 1582 C C . ASN A 1 201 ? -9.464 -20.655 1.737 1.00 96.75 201 ASN A C 1
ATOM 1584 O O . ASN A 1 201 ? -10.161 -20.158 2.625 1.00 96.75 201 ASN A O 1
ATOM 1588 N N . ARG A 1 202 ? -8.132 -20.490 1.701 1.00 97.88 202 ARG A N 1
ATOM 1589 C CA . ARG A 1 202 ? -7.415 -19.593 2.624 1.00 97.88 202 ARG A CA 1
ATOM 1590 C C . ARG A 1 202 ? -7.864 -18.145 2.419 1.00 97.88 202 ARG A C 1
ATOM 1592 O O . ARG A 1 202 ? -8.247 -17.485 3.382 1.00 97.88 202 ARG A O 1
ATOM 1599 N N . ILE A 1 203 ? -7.885 -17.676 1.172 1.00 98.12 203 ILE A N 1
ATOM 1600 C CA . ILE A 1 203 ? -8.316 -16.317 0.824 1.00 98.12 203 ILE A CA 1
ATOM 1601 C C . ILE A 1 203 ? -9.779 -16.101 1.228 1.00 98.12 203 ILE A C 1
ATOM 1603 O O . ILE A 1 203 ? -10.069 -15.138 1.932 1.00 98.12 203 ILE A O 1
ATOM 1607 N N . LYS A 1 204 ? -10.696 -17.017 0.885 1.00 98.00 204 LYS A N 1
ATOM 1608 C CA . LYS A 1 204 ? -12.115 -16.939 1.292 1.00 98.00 204 LYS A CA 1
ATOM 1609 C C . LYS A 1 204 ? -12.285 -16.861 2.812 1.00 98.00 204 LYS A C 1
ATOM 1611 O O . LYS A 1 204 ? -13.075 -16.054 3.301 1.00 98.00 204 LYS A O 1
ATOM 1616 N N . GLY A 1 205 ? -11.521 -17.655 3.565 1.00 98.00 205 GLY A N 1
ATOM 1617 C CA . GLY A 1 205 ? -11.520 -17.605 5.027 1.00 98.00 205 GLY A CA 1
ATOM 1618 C C . GLY A 1 205 ? -11.052 -16.254 5.575 1.00 98.00 205 GLY A C 1
ATOM 1619 O O . GLY A 1 205 ? -11.720 -15.672 6.428 1.00 98.00 205 GLY A O 1
ATOM 1620 N N . MET A 1 206 ? -9.960 -15.709 5.036 1.00 98.38 206 MET A N 1
ATOM 1621 C CA . MET A 1 206 ? -9.441 -14.397 5.441 1.00 98.38 206 MET A CA 1
ATOM 1622 C C . MET A 1 206 ? -10.356 -13.238 5.024 1.00 98.38 206 MET A C 1
ATOM 1624 O O . MET A 1 206 ? -10.521 -12.304 5.804 1.00 98.38 206 MET A O 1
ATOM 1628 N N . ILE A 1 207 ? -11.035 -13.319 3.872 1.00 98.38 207 ILE A N 1
ATOM 1629 C CA . ILE A 1 207 ? -12.100 -12.376 3.483 1.00 98.38 207 ILE A CA 1
ATOM 1630 C C . ILE A 1 207 ? -13.216 -12.377 4.530 1.00 98.38 207 ILE A C 1
ATOM 1632 O O . ILE A 1 207 ? -13.653 -11.309 4.959 1.00 98.38 207 ILE A O 1
ATOM 1636 N N . ALA A 1 208 ? -13.671 -13.555 4.969 1.00 98.31 208 ALA A N 1
ATOM 1637 C CA . ALA A 1 208 ? -14.741 -13.660 5.957 1.00 98.31 208 ALA A CA 1
ATOM 1638 C C . ALA A 1 208 ? -14.338 -13.050 7.310 1.00 98.31 208 ALA A C 1
ATOM 1640 O O . ALA A 1 208 ? -15.107 -12.275 7.881 1.00 98.31 208 ALA A O 1
ATOM 1641 N N . ILE A 1 209 ? -13.122 -13.343 7.789 1.00 98.69 209 ILE A N 1
ATOM 1642 C CA . ILE A 1 209 ? -12.571 -12.748 9.017 1.00 98.69 209 ILE A CA 1
ATOM 1643 C C . ILE A 1 209 ? -12.458 -11.229 8.858 1.00 98.69 209 ILE A C 1
ATOM 1645 O O . ILE A 1 209 ? -12.946 -10.491 9.708 1.00 98.69 209 ILE A O 1
ATOM 1649 N N . ARG A 1 210 ? -11.887 -10.743 7.750 1.00 98.19 210 ARG A N 1
ATOM 1650 C CA . ARG A 1 210 ? -11.739 -9.307 7.460 1.00 98.19 210 ARG A CA 1
ATOM 1651 C C . ARG A 1 210 ? -13.075 -8.585 7.481 1.00 98.19 210 ARG A C 1
ATOM 1653 O O . ARG A 1 210 ? -13.175 -7.518 8.078 1.00 98.19 210 ARG A O 1
ATOM 1660 N N . ASN A 1 211 ? -14.081 -9.142 6.814 1.00 97.81 211 ASN A N 1
ATOM 1661 C CA . ASN A 1 211 ? -15.402 -8.533 6.751 1.00 97.81 211 ASN A CA 1
ATOM 1662 C C . ASN A 1 211 ? -16.018 -8.457 8.156 1.00 97.81 211 ASN A C 1
ATOM 1664 O O . ASN A 1 211 ? -16.509 -7.400 8.531 1.00 97.81 211 ASN A O 1
ATOM 1668 N N . SER A 1 212 ? -15.891 -9.520 8.958 1.00 98.44 212 SER A N 1
ATOM 1669 C CA . SER A 1 212 ? -16.349 -9.534 10.354 1.00 98.44 212 SER A CA 1
ATOM 1670 C C . SER A 1 212 ? -15.617 -8.504 11.226 1.00 98.44 212 SER A C 1
ATOM 1672 O O . SER A 1 212 ? -16.250 -7.745 11.954 1.00 98.44 212 SER A O 1
ATOM 1674 N N . VAL A 1 213 ? -14.292 -8.380 11.084 1.00 97.94 213 VAL A N 1
ATOM 1675 C CA . VAL A 1 213 ? -13.503 -7.338 11.766 1.00 97.94 213 VAL A CA 1
ATOM 1676 C C . VAL A 1 213 ? -13.965 -5.936 11.375 1.00 97.94 213 VAL A C 1
ATOM 1678 O O . VAL A 1 213 ? -14.102 -5.077 12.241 1.00 97.94 213 VAL A O 1
ATOM 1681 N N . ARG A 1 214 ? -14.214 -5.682 10.086 1.00 96.25 214 ARG A N 1
ATOM 1682 C CA . ARG A 1 214 ? -14.686 -4.371 9.618 1.00 96.25 214 ARG A CA 1
ATOM 1683 C C . ARG A 1 214 ? -16.072 -4.040 10.164 1.00 96.25 214 ARG A C 1
ATOM 1685 O O . ARG A 1 214 ? -16.246 -2.936 10.665 1.00 96.25 214 ARG A O 1
ATOM 1692 N N . THR A 1 215 ? -17.002 -4.994 10.144 1.00 97.19 215 THR A N 1
ATOM 1693 C CA . THR A 1 215 ? -18.320 -4.836 10.775 1.00 97.19 215 THR A CA 1
ATOM 1694 C C . THR A 1 215 ? -18.177 -4.544 12.266 1.00 97.19 215 THR A C 1
ATOM 1696 O O . THR A 1 215 ? -18.808 -3.631 12.780 1.00 97.19 215 THR A O 1
ATOM 1699 N N . LEU A 1 216 ? -17.297 -5.256 12.968 1.00 97.00 216 LEU A N 1
ATOM 1700 C CA . LEU A 1 216 ? -17.071 -5.035 14.391 1.00 97.00 216 LEU A CA 1
ATOM 1701 C C . LEU A 1 216 ? -16.466 -3.650 14.696 1.00 97.00 216 LEU A C 1
ATOM 1703 O O . LEU A 1 216 ? -16.805 -3.051 15.714 1.00 97.00 216 LEU A O 1
ATOM 1707 N N . ILE A 1 217 ? -15.594 -3.131 13.826 1.00 95.81 217 ILE A N 1
ATOM 1708 C CA . ILE A 1 217 ? -15.071 -1.757 13.915 1.00 95.81 217 ILE A CA 1
ATOM 1709 C C . ILE A 1 217 ? -16.193 -0.736 13.709 1.00 95.81 217 ILE A C 1
ATOM 1711 O O . ILE A 1 217 ? -16.266 0.233 14.460 1.00 95.81 217 ILE A O 1
ATOM 1715 N N . GLU A 1 218 ? -17.062 -0.952 12.723 1.00 95.19 218 GLU A N 1
ATOM 1716 C CA . GLU A 1 218 ? -18.199 -0.076 12.423 1.00 95.19 218 GLU A CA 1
ATOM 1717 C C . GLU A 1 218 ? -19.198 -0.041 13.586 1.00 95.19 218 GLU A C 1
ATOM 1719 O O . GLU A 1 218 ? -19.472 1.033 14.111 1.00 95.19 218 GLU A O 1
ATOM 1724 N N . LEU A 1 219 ? -19.626 -1.205 14.090 1.00 95.69 219 LEU A N 1
ATOM 1725 C CA . LEU A 1 219 ? -20.530 -1.307 15.244 1.00 95.69 219 LEU A CA 1
ATOM 1726 C C . LEU A 1 219 ? -19.988 -0.571 16.478 1.00 95.69 219 LEU A C 1
ATOM 1728 O O . LEU A 1 219 ? -20.743 0.067 17.205 1.00 95.69 219 LEU A O 1
ATOM 1732 N N . GLN A 1 220 ? -18.680 -0.657 16.732 1.00 94.56 220 GLN A N 1
ATOM 1733 C CA . GLN A 1 220 ? -18.071 0.033 17.871 1.00 94.56 220 GLN A CA 1
ATOM 1734 C C . GLN A 1 220 ? -17.902 1.539 17.642 1.00 94.56 220 GLN A C 1
ATOM 1736 O O . GLN A 1 220 ? -18.024 2.302 18.599 1.00 94.56 220 GLN A O 1
ATOM 1741 N N . THR A 1 221 ? -17.595 1.951 16.408 1.00 92.81 221 THR A N 1
ATOM 1742 C CA . THR A 1 221 ? -17.444 3.364 16.021 1.00 92.81 221 THR A CA 1
ATOM 1743 C C . THR A 1 221 ? -18.774 4.106 16.124 1.00 92.81 221 THR A C 1
ATOM 1745 O O . THR A 1 221 ? -18.820 5.188 16.696 1.00 92.81 221 THR A O 1
ATOM 1748 N N . GLU A 1 222 ? -19.849 3.488 15.639 1.00 92.44 222 GLU A N 1
ATOM 1749 C CA . GLU A 1 222 ? -21.208 4.049 15.603 1.00 92.44 222 GLU A CA 1
ATOM 1750 C C . GLU A 1 222 ? -22.007 3.802 16.900 1.00 92.44 222 GLU A C 1
ATOM 1752 O O . GLU A 1 222 ? -23.217 3.998 16.952 1.00 92.44 222 GLU A O 1
ATOM 1757 N N . ASP A 1 223 ? -21.329 3.333 17.949 1.00 90.38 223 ASP A N 1
ATOM 1758 C CA . ASP A 1 223 ? -21.881 3.045 19.274 1.00 90.38 223 ASP A CA 1
ATOM 1759 C C . ASP A 1 223 ? -23.132 2.151 19.317 1.00 90.38 223 ASP A C 1
ATOM 1761 O O . ASP A 1 223 ? -24.087 2.396 20.058 1.00 90.38 223 ASP A O 1
ATOM 1765 N N . TYR A 1 224 ? -23.118 1.060 18.552 1.00 93.31 224 TYR A N 1
ATOM 1766 C CA . TYR A 1 224 ? -24.190 0.066 18.600 1.00 93.31 224 TYR A CA 1
ATOM 1767 C C . TYR A 1 224 ? -24.270 -0.626 19.979 1.00 93.31 224 TYR A C 1
ATOM 1769 O O . TYR A 1 224 ? -23.278 -0.671 20.721 1.00 93.31 224 TYR A O 1
ATOM 1777 N N . PRO A 1 225 ? -25.431 -1.221 20.332 1.00 94.75 225 PRO A N 1
ATOM 1778 C CA . PRO A 1 225 ? -25.618 -1.913 21.604 1.00 94.75 225 PRO A CA 1
ATOM 1779 C C . PRO A 1 225 ? -24.615 -3.050 21.838 1.00 94.75 225 PRO A C 1
ATOM 1781 O O . PRO A 1 225 ? -24.286 -3.821 20.932 1.00 94.75 225 PRO A O 1
ATOM 1784 N N . ASP A 1 226 ? -24.219 -3.245 23.099 1.00 92.44 226 ASP A N 1
ATOM 1785 C CA . ASP A 1 226 ? -23.260 -4.289 23.487 1.00 92.44 226 ASP A CA 1
ATOM 1786 C C . ASP A 1 226 ? -23.704 -5.711 23.100 1.00 92.44 226 ASP A C 1
ATOM 1788 O O . ASP A 1 226 ? -22.860 -6.580 22.874 1.00 92.44 226 ASP A O 1
ATOM 1792 N N . SER A 1 227 ? -25.011 -5.973 22.974 1.00 95.81 227 SER A N 1
ATOM 1793 C CA . SER A 1 227 ? -25.514 -7.267 22.499 1.00 95.81 227 SER A CA 1
ATOM 1794 C C . SER A 1 227 ? -25.135 -7.558 21.042 1.00 95.81 227 SER A C 1
ATOM 1796 O O . SER A 1 227 ? -24.793 -8.697 20.727 1.00 95.81 227 SER A O 1
ATOM 1798 N N . GLU A 1 228 ? -25.166 -6.553 20.163 1.00 96.88 228 GLU A N 1
ATOM 1799 C CA . GLU A 1 228 ? -24.812 -6.697 18.742 1.00 96.88 228 GLU A CA 1
ATOM 1800 C C . GLU A 1 228 ? -23.303 -6.840 18.555 1.00 96.88 228 GLU A C 1
ATOM 1802 O O . GLU A 1 228 ? -22.840 -7.724 17.834 1.00 96.88 228 GLU A O 1
ATOM 1807 N N . ILE A 1 229 ? -22.526 -6.046 19.297 1.00 96.38 229 ILE A N 1
ATOM 1808 C CA . ILE A 1 229 ? -21.064 -6.156 19.332 1.00 96.38 229 ILE A CA 1
ATOM 1809 C C . ILE A 1 229 ? -20.651 -7.544 19.810 1.00 96.38 229 ILE A C 1
ATOM 1811 O O . ILE A 1 229 ? -19.813 -8.184 19.178 1.00 96.38 229 ILE A O 1
ATOM 1815 N N . LYS A 1 230 ? -21.266 -8.050 20.885 1.00 97.50 230 LYS A N 1
ATOM 1816 C CA . LYS A 1 230 ? -20.978 -9.394 21.390 1.00 97.50 230 LYS A CA 1
ATOM 1817 C C . LYS A 1 230 ? -21.330 -10.478 20.368 1.00 97.50 230 LYS A C 1
ATOM 1819 O O . LYS A 1 230 ? -20.550 -11.410 20.188 1.00 97.50 230 LYS A O 1
ATOM 1824 N N . ALA A 1 231 ? -22.454 -10.349 19.664 1.00 98.06 231 ALA A N 1
ATOM 1825 C CA . ALA A 1 231 ? -22.833 -11.294 18.615 1.00 98.06 231 ALA A CA 1
ATOM 1826 C C . ALA A 1 231 ? -21.808 -11.324 17.463 1.00 98.06 231 ALA A C 1
ATOM 1828 O O . ALA A 1 231 ? -21.430 -12.406 16.998 1.00 98.06 231 ALA A O 1
ATOM 1829 N N . GLU A 1 232 ? -21.306 -10.161 17.036 1.00 98.38 232 GLU A N 1
ATOM 1830 C CA . GLU A 1 232 ? -20.275 -10.078 15.996 1.00 98.38 232 GLU A CA 1
ATOM 1831 C C . GLU A 1 232 ? -18.901 -10.557 16.505 1.00 98.38 232 GLU A C 1
ATOM 1833 O O . GLU A 1 232 ? -18.189 -11.244 15.778 1.00 98.38 232 GLU A O 1
ATOM 1838 N N . GLN A 1 233 ? -18.550 -10.320 17.774 1.00 98.50 233 GLN A N 1
ATOM 1839 C CA . GLN A 1 233 ? -17.357 -10.904 18.406 1.00 98.50 233 GLN A CA 1
ATOM 1840 C C . GLN A 1 233 ? -17.415 -12.434 18.454 1.00 98.50 233 GLN A C 1
ATOM 1842 O O . GLN A 1 233 ? -16.425 -13.110 18.166 1.00 98.50 233 GLN A O 1
ATOM 1847 N N . GLU A 1 234 ? -18.567 -13.011 18.794 1.00 98.50 234 GLU A N 1
ATOM 1848 C CA . GLU A 1 234 ? -18.766 -14.461 18.773 1.00 98.50 234 GLU A CA 1
ATOM 1849 C C . GLU A 1 234 ? -18.660 -15.019 17.347 1.00 98.50 234 GLU A C 1
ATOM 1851 O O . GLU A 1 234 ? -18.082 -16.089 17.136 1.00 98.50 234 GLU A O 1
ATOM 1856 N N . ARG A 1 235 ? -19.170 -14.290 16.347 1.00 98.56 235 ARG A N 1
ATOM 1857 C CA . ARG A 1 235 ? -19.003 -14.640 14.931 1.00 98.56 235 ARG A CA 1
ATOM 1858 C C . ARG A 1 235 ? -17.537 -14.585 14.505 1.00 98.56 235 ARG A C 1
ATOM 1860 O O . ARG A 1 235 ? -17.068 -15.551 13.903 1.00 98.56 235 ARG A O 1
ATOM 1867 N N . LEU A 1 236 ? -16.820 -13.518 14.848 1.00 98.62 236 LEU A N 1
ATOM 1868 C CA . LEU A 1 236 ? -15.395 -13.365 14.567 1.00 98.62 236 LEU A CA 1
ATOM 1869 C C . LEU A 1 236 ? -14.585 -14.507 15.195 1.00 98.62 236 LEU A C 1
ATOM 1871 O O . LEU A 1 236 ? -13.752 -15.105 14.516 1.00 98.62 236 LEU A O 1
ATOM 1875 N N . ASN A 1 237 ? -14.878 -14.870 16.450 1.00 98.62 237 ASN A N 1
ATOM 1876 C CA . ASN A 1 237 ? -14.259 -16.021 17.113 1.00 98.62 237 ASN A CA 1
ATOM 1877 C C . ASN A 1 237 ? -14.496 -17.317 16.333 1.00 98.62 237 ASN A C 1
ATOM 1879 O O . ASN A 1 237 ? -13.534 -18.003 16.005 1.00 98.62 237 ASN A O 1
ATOM 1883 N N . ARG A 1 238 ? -15.748 -17.626 15.965 1.00 98.69 238 ARG A N 1
ATOM 1884 C CA . ARG A 1 238 ? -16.061 -18.841 15.191 1.00 98.69 238 ARG A CA 1
ATOM 1885 C C . ARG A 1 238 ? -15.334 -18.882 13.847 1.00 98.69 238 ARG A C 1
ATOM 1887 O O . ARG A 1 238 ? -14.814 -19.934 13.476 1.00 98.69 238 ARG A O 1
ATOM 1894 N N . LEU A 1 239 ? -15.298 -17.761 13.122 1.00 98.69 239 LEU A N 1
ATOM 1895 C CA . LEU A 1 239 ? -14.603 -17.659 11.835 1.00 98.69 239 LEU A CA 1
ATOM 1896 C C . LEU A 1 239 ? -13.098 -17.884 11.996 1.00 98.69 239 LEU A C 1
ATOM 1898 O O . LEU A 1 239 ? -12.522 -18.690 11.266 1.00 98.69 239 LEU A O 1
ATOM 1902 N N . TYR A 1 240 ? -12.482 -17.221 12.975 1.00 98.62 240 TYR A N 1
ATOM 1903 C CA . TYR A 1 240 ? -11.059 -17.357 13.265 1.00 98.62 240 TYR A CA 1
ATOM 1904 C C . TYR A 1 240 ? -10.692 -18.772 13.730 1.00 98.62 240 TYR A C 1
ATOM 1906 O O . TYR A 1 240 ? -9.734 -19.344 13.219 1.00 98.62 240 TYR A O 1
ATOM 1914 N N . ASP A 1 241 ? -11.447 -19.368 14.654 1.00 98.38 241 ASP A N 1
ATOM 1915 C CA . ASP A 1 241 ? -11.146 -20.702 15.198 1.00 98.38 241 ASP A CA 1
ATOM 1916 C C . ASP A 1 241 ? -11.299 -21.786 14.125 1.00 98.38 241 ASP A C 1
ATOM 1918 O O . ASP A 1 241 ? -10.460 -22.678 13.999 1.00 98.38 241 ASP A O 1
ATOM 1922 N N . THR A 1 242 ? -12.323 -21.663 13.276 1.00 98.44 242 THR A N 1
ATOM 1923 C CA . THR A 1 242 ? -12.513 -22.559 12.125 1.00 98.44 242 THR A CA 1
ATOM 1924 C C . THR A 1 242 ? -11.374 -22.417 11.114 1.00 98.44 242 THR A C 1
ATOM 1926 O O . THR A 1 242 ? -10.870 -23.413 10.592 1.00 98.44 242 THR A O 1
ATOM 1929 N N . PHE A 1 243 ? -10.960 -21.181 10.823 1.00 98.50 243 PHE A N 1
ATOM 1930 C CA . PHE A 1 243 ? -9.874 -20.904 9.890 1.00 98.50 243 PHE A CA 1
ATOM 1931 C C . PHE A 1 243 ? -8.531 -21.416 10.414 1.00 98.50 243 PHE A C 1
ATOM 1933 O O . PHE A 1 243 ? -7.866 -22.192 9.730 1.00 98.50 243 PHE A O 1
ATOM 1940 N N . SER A 1 244 ? -8.157 -21.022 11.631 1.00 97.19 244 SER A N 1
ATOM 1941 C CA . SER A 1 244 ? -6.870 -21.356 12.245 1.00 97.19 244 SER A CA 1
ATOM 1942 C C . SER A 1 244 ? -6.726 -22.854 12.507 1.00 97.19 244 SER A C 1
ATOM 1944 O O . SER A 1 244 ? -5.671 -23.416 12.221 1.00 97.19 244 SER A O 1
ATOM 1946 N N . GLY A 1 245 ? -7.803 -23.536 12.914 1.00 97.38 245 GLY A N 1
ATOM 1947 C CA . GLY A 1 245 ? -7.811 -24.991 13.072 1.00 97.38 245 GLY A CA 1
ATOM 1948 C C . GLY A 1 245 ? -7.545 -25.760 11.772 1.00 97.38 245 GLY A C 1
ATOM 1949 O O . GLY A 1 245 ? -6.999 -26.860 11.812 1.00 97.38 245 GLY A O 1
ATOM 1950 N N . LYS A 1 246 ? -7.893 -25.190 10.608 1.00 97.69 246 LYS A N 1
ATOM 1951 C CA . LYS A 1 246 ? -7.699 -25.837 9.298 1.00 97.69 246 LYS A CA 1
ATOM 1952 C C . LYS A 1 246 ? -6.439 -25.374 8.562 1.00 97.69 246 LYS A C 1
ATOM 1954 O O . LYS A 1 246 ? -5.822 -26.160 7.846 1.00 97.69 246 LYS A O 1
ATOM 1959 N N . TYR A 1 247 ? -6.080 -24.101 8.689 1.00 97.06 247 TYR A N 1
ATOM 1960 C CA . TYR A 1 247 ? -5.064 -23.448 7.862 1.00 97.06 247 TYR A CA 1
ATOM 1961 C C . TYR A 1 247 ? -3.882 -22.887 8.658 1.00 97.06 247 TYR A C 1
ATOM 1963 O O . TYR A 1 247 ? -2.941 -22.382 8.040 1.00 97.06 247 TYR A O 1
ATOM 1971 N N . GLY A 1 248 ? -3.889 -23.017 9.985 1.00 96.19 248 GLY A N 1
ATOM 1972 C CA . GLY A 1 248 ? -2.905 -22.405 10.873 1.00 96.19 248 GLY A CA 1
ATOM 1973 C C . GLY A 1 248 ? -3.134 -20.904 11.056 1.00 96.19 248 GLY A C 1
ATOM 1974 O O . GLY A 1 248 ? -4.098 -20.337 10.540 1.00 96.19 248 GLY A O 1
ATOM 1975 N N . LEU A 1 249 ? -2.220 -20.265 11.784 1.00 97.06 249 LEU A N 1
ATOM 1976 C CA . LEU A 1 249 ? -2.268 -18.836 12.103 1.00 97.06 249 LEU A CA 1
ATOM 1977 C C . LEU A 1 249 ? -2.350 -17.962 10.845 1.00 97.06 249 LEU A C 1
ATOM 1979 O O . LEU A 1 249 ? -1.741 -18.282 9.816 1.00 97.06 249 LEU A O 1
ATOM 1983 N N . ILE A 1 250 ? -3.064 -16.842 10.922 1.00 97.00 250 ILE A N 1
ATOM 1984 C CA . ILE A 1 250 ? -3.139 -15.796 9.893 1.00 97.00 250 ILE A CA 1
ATOM 1985 C C . ILE A 1 250 ? -1.730 -15.366 9.482 1.00 97.00 250 ILE A C 1
ATOM 1987 O O . ILE A 1 250 ? -1.455 -15.268 8.289 1.00 97.00 250 ILE A O 1
ATOM 1991 N N . ASN A 1 251 ? -0.820 -15.199 10.444 1.00 95.06 251 ASN A N 1
ATOM 1992 C CA . ASN A 1 251 ? 0.561 -14.790 10.179 1.00 95.06 251 ASN A CA 1
ATOM 1993 C C . ASN A 1 251 ? 1.482 -15.921 9.677 1.00 95.06 251 ASN A C 1
ATOM 1995 O O . ASN A 1 251 ? 2.662 -15.688 9.407 1.00 95.06 251 ASN A O 1
ATOM 1999 N N . SER A 1 252 ? 0.981 -17.152 9.515 1.00 94.62 252 SER A N 1
ATOM 2000 C CA . SER A 1 252 ? 1.779 -18.243 8.944 1.00 94.62 252 SER A CA 1
ATOM 2001 C C . SER A 1 252 ? 2.171 -17.950 7.492 1.00 94.62 252 SER A C 1
ATOM 2003 O O . SER A 1 252 ? 1.407 -17.372 6.718 1.00 94.62 252 SER A O 1
ATOM 2005 N N . ARG A 1 253 ? 3.355 -18.418 7.073 1.00 93.56 253 ARG A N 1
ATOM 2006 C CA . ARG A 1 253 ? 3.917 -18.151 5.734 1.00 93.56 253 ARG A CA 1
ATOM 2007 C C . ARG A 1 253 ? 2.941 -18.437 4.587 1.00 93.56 253 ARG A C 1
ATOM 2009 O O . ARG A 1 253 ? 2.892 -17.671 3.629 1.00 93.56 253 ARG A O 1
ATOM 2016 N N . ALA A 1 254 ? 2.167 -19.520 4.678 1.00 93.69 254 ALA A N 1
ATOM 2017 C CA . ALA A 1 254 ? 1.201 -19.897 3.647 1.00 93.69 254 ALA A CA 1
ATOM 2018 C C . ALA A 1 254 ? 0.016 -18.917 3.558 1.00 93.69 254 ALA A C 1
ATOM 2020 O O . ALA A 1 254 ? -0.424 -18.597 2.457 1.00 93.69 254 ALA A O 1
ATOM 2021 N N . ASN A 1 255 ? -0.480 -18.420 4.695 1.00 96.25 255 ASN A N 1
ATOM 2022 C CA . ASN A 1 255 ? -1.572 -17.444 4.736 1.00 96.25 255 ASN A CA 1
ATOM 2023 C C . ASN A 1 255 ? -1.096 -16.052 4.309 1.00 96.25 255 ASN A C 1
ATOM 2025 O O . ASN A 1 255 ? -1.726 -15.435 3.451 1.00 96.25 255 ASN A O 1
ATOM 2029 N N . THR A 1 256 ? 0.073 -15.619 4.789 1.00 93.12 256 THR A N 1
ATOM 2030 C CA . THR A 1 256 ? 0.736 -14.388 4.335 1.00 93.12 256 THR A CA 1
ATOM 2031 C C . THR A 1 256 ? 0.955 -14.402 2.823 1.00 93.12 256 THR A C 1
ATOM 2033 O O . THR A 1 256 ? 0.616 -13.445 2.131 1.00 93.12 256 THR A O 1
ATOM 2036 N N . SER A 1 257 ? 1.457 -15.509 2.269 1.00 92.69 257 SER A N 1
ATOM 2037 C CA . SER A 1 257 ? 1.649 -15.631 0.821 1.00 92.69 257 SER A CA 1
ATOM 2038 C C . SER A 1 257 ? 0.333 -15.567 0.042 1.00 92.69 257 SER A C 1
ATOM 2040 O O . SER A 1 257 ? 0.332 -15.059 -1.072 1.00 92.69 257 SER A O 1
ATOM 2042 N N . ALA A 1 258 ? -0.768 -16.074 0.601 1.00 93.62 258 ALA A N 1
ATOM 2043 C CA . ALA A 1 258 ? -2.062 -16.098 -0.075 1.00 93.62 258 ALA A CA 1
ATOM 2044 C C . ALA A 1 258 ? -2.800 -14.748 -0.024 1.00 93.62 258 ALA A C 1
ATOM 2046 O O . ALA A 1 258 ? -3.616 -14.481 -0.899 1.00 93.62 258 ALA A O 1
ATOM 2047 N N . PHE A 1 259 ? -2.547 -13.903 0.984 1.00 96.19 259 PHE A N 1
ATOM 2048 C CA . PHE A 1 259 ? -3.390 -12.727 1.257 1.00 96.19 259 PHE A CA 1
ATOM 2049 C C . PHE A 1 259 ? -2.640 -11.404 1.434 1.00 96.19 259 PHE A C 1
ATOM 2051 O O . PHE A 1 259 ? -3.280 -10.369 1.582 1.00 96.19 259 PHE A O 1
ATOM 2058 N N . SER A 1 260 ? -1.305 -11.395 1.383 1.00 92.44 260 SER A N 1
ATOM 2059 C CA . SER A 1 260 ? -0.494 -10.182 1.615 1.00 92.44 260 SER A CA 1
ATOM 2060 C C . SER A 1 260 ? -0.780 -9.018 0.661 1.00 92.44 260 SER A C 1
ATOM 2062 O O . SER A 1 260 ? -0.496 -7.877 1.011 1.00 92.44 260 SER A O 1
ATOM 2064 N N . GLN A 1 261 ? -1.354 -9.278 -0.518 1.00 91.25 261 GLN A N 1
ATOM 2065 C CA . GLN A 1 261 ? -1.766 -8.231 -1.461 1.00 91.25 261 GLN A CA 1
ATOM 2066 C C . GLN A 1 261 ? -3.054 -7.498 -1.048 1.00 91.25 261 GLN A C 1
ATOM 2068 O O . GLN A 1 261 ? -3.369 -6.460 -1.630 1.00 91.25 261 GLN A O 1
ATOM 2073 N N . ASP A 1 262 ? -3.815 -8.012 -0.075 1.00 97.31 262 ASP A N 1
ATOM 2074 C CA . ASP A 1 262 ? -4.994 -7.316 0.436 1.00 97.31 262 ASP A CA 1
ATOM 2075 C C . ASP A 1 262 ? -4.583 -6.140 1.324 1.00 97.31 262 ASP A C 1
ATOM 2077 O O . ASP A 1 262 ? -3.836 -6.297 2.291 1.00 97.31 262 ASP A O 1
ATOM 2081 N N . SER A 1 263 ? -5.165 -4.970 1.069 1.00 94.81 263 SER A N 1
ATOM 2082 C CA . SER A 1 263 ? -4.951 -3.748 1.848 1.00 94.81 263 SER A CA 1
ATOM 2083 C C . SER A 1 263 ? -5.258 -3.904 3.343 1.00 94.81 263 SER A C 1
ATOM 2085 O O . SER A 1 263 ? -4.786 -3.117 4.163 1.00 94.81 263 SER A O 1
ATOM 2087 N N . SER A 1 264 ? -6.053 -4.911 3.715 1.00 93.81 264 SER A N 1
ATOM 2088 C CA . SER A 1 264 ? -6.436 -5.207 5.096 1.00 93.81 264 SER A CA 1
ATOM 2089 C C . SER A 1 264 ? -5.579 -6.293 5.750 1.00 93.81 264 SER A C 1
ATOM 2091 O O . SER A 1 264 ? -5.866 -6.660 6.888 1.00 93.81 264 SER A O 1
ATOM 2093 N N . PHE A 1 265 ? -4.548 -6.820 5.081 1.00 95.12 265 PHE A N 1
ATOM 2094 C CA . PHE A 1 265 ? -3.722 -7.888 5.648 1.00 95.12 265 PHE A CA 1
ATOM 2095 C C . PHE A 1 265 ? -3.075 -7.468 6.974 1.00 95.12 265 PHE A C 1
ATOM 2097 O O . PHE A 1 265 ? -3.217 -8.183 7.958 1.00 95.12 265 PHE A O 1
ATOM 2104 N N . SER A 1 266 ? -2.495 -6.265 7.062 1.00 94.75 266 SER A N 1
ATOM 2105 C CA . SER A 1 266 ? -1.899 -5.762 8.311 1.00 94.75 266 SER A CA 1
ATOM 2106 C C . SER A 1 266 ? -2.899 -5.684 9.473 1.00 94.75 266 SER A C 1
ATOM 2108 O O . SER A 1 266 ? -2.532 -5.912 10.623 1.00 94.75 266 SER A O 1
ATOM 2110 N N . LEU A 1 267 ? -4.172 -5.390 9.180 1.00 94.75 267 LEU A N 1
ATOM 2111 C CA . LEU A 1 267 ? -5.242 -5.391 10.179 1.00 94.75 267 LEU A CA 1
ATOM 2112 C C . LEU A 1 267 ? -5.548 -6.814 10.665 1.00 94.75 267 LEU A C 1
ATOM 2114 O O . LEU A 1 267 ? -5.738 -7.020 11.860 1.00 94.75 267 LEU A O 1
ATOM 2118 N N . LEU A 1 268 ? -5.580 -7.791 9.755 1.00 97.31 268 LEU A N 1
ATOM 2119 C CA . LEU A 1 268 ? -5.762 -9.197 10.116 1.00 97.31 268 LEU A CA 1
ATOM 2120 C C . LEU A 1 268 ? -4.569 -9.752 10.893 1.00 97.31 268 LEU A C 1
ATOM 2122 O O . LEU A 1 268 ? -4.768 -10.472 11.864 1.00 97.31 268 LEU A O 1
ATOM 2126 N N . SER A 1 269 ? -3.345 -9.398 10.508 1.00 95.19 269 SER A N 1
ATOM 2127 C CA . SER A 1 269 ? -2.129 -9.793 11.221 1.00 95.19 269 SER A CA 1
ATOM 2128 C C . SER A 1 269 ? -2.154 -9.368 12.687 1.00 95.19 269 SER A C 1
ATOM 2130 O O . SER A 1 269 ? -1.737 -10.137 13.547 1.00 95.19 269 SER A O 1
ATOM 2132 N N . ALA A 1 270 ? -2.705 -8.187 12.984 1.00 96.44 270 ALA A N 1
ATOM 2133 C CA . ALA A 1 270 ? -2.829 -7.661 14.343 1.00 96.44 270 ALA A CA 1
ATOM 2134 C C . ALA A 1 270 ? -3.860 -8.402 15.222 1.00 96.44 270 ALA A C 1
ATOM 2136 O O . ALA A 1 270 ? -3.971 -8.105 16.411 1.00 96.44 270 ALA A O 1
ATOM 2137 N N . LEU A 1 271 ? -4.620 -9.355 14.668 1.00 97.62 271 LEU A N 1
ATOM 2138 C CA . LEU A 1 271 ? -5.532 -10.211 15.436 1.00 97.62 271 LEU A CA 1
ATOM 2139 C C . LEU A 1 271 ? -4.799 -11.240 16.303 1.00 97.62 271 LEU A C 1
ATOM 2141 O O . LEU A 1 271 ? -5.395 -11.783 17.236 1.00 97.62 271 LEU A O 1
ATOM 2145 N N . GLU A 1 272 ? -3.533 -11.505 15.999 1.00 98.00 272 GLU A N 1
ATOM 2146 C CA . GLU A 1 272 ? -2.704 -12.502 16.662 1.00 98.00 272 GLU A CA 1
ATOM 2147 C C . GLU A 1 272 ? -1.561 -11.803 17.395 1.00 98.00 272 GLU A C 1
ATOM 2149 O O . GLU A 1 272 ? -0.750 -11.106 16.787 1.00 98.00 272 GLU A O 1
ATOM 2154 N N . ILE A 1 273 ? -1.496 -11.991 18.711 1.00 97.12 273 ILE A N 1
ATOM 2155 C CA . ILE A 1 273 ? -0.349 -11.578 19.514 1.00 97.12 273 ILE A CA 1
ATOM 2156 C C . ILE A 1 273 ? 0.583 -12.781 19.587 1.00 97.12 273 ILE A C 1
ATOM 2158 O O . ILE A 1 273 ? 0.215 -13.817 20.145 1.00 97.12 273 ILE A O 1
ATOM 2162 N N . ILE A 1 274 ? 1.746 -12.653 18.957 1.00 94.12 274 ILE A N 1
ATOM 2163 C CA . ILE A 1 274 ? 2.744 -13.714 18.829 1.00 94.12 274 ILE A CA 1
ATOM 2164 C C . ILE A 1 274 ? 3.814 -13.525 19.907 1.00 94.12 274 ILE A C 1
ATOM 2166 O O . ILE A 1 274 ? 4.309 -12.410 20.083 1.00 94.12 274 ILE A O 1
ATOM 2170 N N . GLY A 1 275 ? 4.147 -14.604 20.615 1.00 91.56 275 GLY A N 1
ATOM 2171 C CA . GLY A 1 275 ? 5.185 -14.622 21.643 1.00 91.56 275 GLY A CA 1
ATOM 2172 C C . GLY A 1 275 ? 6.602 -14.595 21.060 1.00 91.56 275 GLY A C 1
ATOM 2173 O O . GLY A 1 275 ? 6.809 -14.676 19.848 1.00 91.56 275 GLY A O 1
ATOM 2174 N N . GLU A 1 276 ? 7.611 -14.505 21.929 1.00 90.81 276 GLU A N 1
ATOM 2175 C CA . GLU A 1 276 ? 9.028 -14.505 21.520 1.00 90.81 276 GLU A CA 1
ATOM 2176 C C . GLU A 1 276 ? 9.463 -15.807 20.821 1.00 90.81 276 GLU A C 1
ATOM 2178 O O . GLU A 1 276 ? 10.421 -15.811 20.048 1.00 90.81 276 GLU A O 1
ATOM 2183 N N . ASP A 1 277 ? 8.751 -16.905 21.071 1.00 88.62 277 ASP A N 1
ATOM 2184 C CA . ASP A 1 277 ? 8.957 -18.221 20.461 1.00 88.62 277 ASP A CA 1
ATOM 2185 C C . ASP A 1 277 ? 8.328 -18.359 19.062 1.00 88.62 277 ASP A C 1
ATOM 2187 O O . ASP A 1 277 ? 8.549 -19.365 18.387 1.00 88.62 277 ASP A O 1
ATOM 2191 N N . GLY A 1 278 ? 7.593 -17.343 18.597 1.00 84.62 278 GLY A N 1
ATOM 2192 C CA . GLY A 1 278 ? 6.895 -17.360 17.313 1.00 84.62 278 GLY A CA 1
ATOM 2193 C C . GLY A 1 278 ? 5.536 -18.065 17.344 1.00 84.62 278 GLY A C 1
ATOM 2194 O O . GLY A 1 278 ? 4.901 -18.175 16.293 1.00 84.62 278 GLY A O 1
ATOM 2195 N N . GLU A 1 279 ? 5.071 -18.505 18.516 1.00 90.94 279 GLU A N 1
ATOM 2196 C CA . GLU A 1 279 ? 3.764 -19.137 18.701 1.00 90.94 279 GLU A CA 1
ATOM 2197 C C . GLU A 1 279 ? 2.685 -18.117 19.090 1.00 90.94 279 GLU A C 1
ATOM 2199 O O . GLU A 1 279 ? 2.960 -16.998 19.533 1.00 90.94 279 GLU A O 1
ATOM 2204 N N . LEU A 1 280 ? 1.416 -18.494 18.916 1.00 95.00 280 LEU A N 1
ATOM 2205 C CA . LEU A 1 280 ? 0.295 -17.645 19.315 1.00 95.00 280 LEU A CA 1
ATOM 2206 C C . LEU A 1 280 ? 0.222 -17.547 20.844 1.00 95.00 280 LEU A C 1
ATOM 2208 O O . LEU A 1 280 ? -0.222 -18.483 21.507 1.00 95.00 280 LEU A O 1
ATOM 2212 N N . GLU A 1 281 ? 0.568 -16.385 21.395 1.00 96.56 281 GLU A N 1
ATOM 2213 C CA . GLU A 1 281 ? 0.420 -16.097 22.822 1.00 96.56 281 GLU A CA 1
ATOM 2214 C C . GLU A 1 281 ? -1.061 -15.900 23.171 1.00 96.56 281 GLU A C 1
ATOM 2216 O O . GLU A 1 281 ? -1.583 -16.498 24.113 1.00 96.56 281 GLU A O 1
ATOM 2221 N N . ARG A 1 282 ? -1.765 -15.062 22.395 1.00 96.50 282 ARG A N 1
ATOM 2222 C CA . ARG A 1 282 ? -3.202 -14.800 22.571 1.00 96.50 282 ARG A CA 1
ATOM 2223 C C . ARG A 1 282 ? -3.841 -14.123 21.359 1.00 96.50 282 ARG A C 1
ATOM 2225 O O . ARG A 1 282 ? -3.175 -13.501 20.535 1.00 96.50 282 ARG A O 1
ATOM 2232 N N . LYS A 1 283 ? -5.173 -14.175 21.301 1.00 97.88 283 LYS A N 1
ATOM 2233 C CA . LYS A 1 283 ? -5.978 -13.354 20.384 1.00 97.88 283 LYS A CA 1
ATOM 2234 C C . LYS A 1 283 ? -5.976 -11.885 20.823 1.00 97.88 283 LYS A C 1
ATOM 2236 O O . LYS A 1 283 ? -5.857 -11.579 22.014 1.00 97.88 283 LYS A O 1
ATOM 2241 N N . ALA A 1 284 ? -6.171 -10.984 19.866 1.00 97.38 284 ALA A N 1
ATOM 2242 C CA . ALA A 1 284 ? -6.346 -9.562 20.130 1.00 97.38 284 ALA A CA 1
ATOM 2243 C C . ALA A 1 284 ? -7.578 -9.269 21.007 1.00 97.38 284 ALA A C 1
ATOM 2245 O O . ALA A 1 284 ? -8.578 -9.987 21.006 1.00 97.38 284 ALA A O 1
ATOM 2246 N N . ASP A 1 285 ? -7.534 -8.147 21.718 1.00 97.19 285 ASP A N 1
ATOM 2247 C CA . ASP A 1 285 ? -8.576 -7.736 22.665 1.00 97.19 285 ASP A CA 1
ATOM 2248 C C . ASP A 1 285 ? -9.970 -7.603 22.020 1.00 97.19 285 ASP A C 1
ATOM 2250 O O . ASP A 1 285 ? -10.983 -7.909 22.655 1.00 97.19 285 ASP A O 1
ATOM 2254 N N . MET A 1 286 ? -10.020 -7.228 20.738 1.00 95.69 286 MET A N 1
ATOM 2255 C CA . MET A 1 286 ? -11.247 -7.042 19.955 1.00 95.69 286 MET A CA 1
ATOM 2256 C C . MET A 1 286 ? -12.129 -8.300 19.888 1.00 95.69 286 MET A C 1
ATOM 2258 O O . MET A 1 286 ? -13.338 -8.177 19.721 1.00 95.69 286 MET A O 1
ATOM 2262 N N . PHE A 1 287 ? -11.571 -9.499 20.091 1.00 97.75 287 PHE A N 1
ATOM 2263 C CA . PHE A 1 287 ? -12.347 -10.745 20.159 1.00 97.75 287 PHE A CA 1
ATOM 2264 C C . PHE A 1 287 ? -13.225 -10.873 21.413 1.00 97.75 287 PHE A C 1
ATOM 2266 O O . PHE A 1 287 ? -14.070 -11.764 21.457 1.00 97.75 287 PHE A O 1
ATOM 2273 N N . SER A 1 288 ? -13.000 -10.059 22.448 1.00 95.94 288 SER A N 1
ATOM 2274 C CA . SER A 1 288 ? -13.630 -10.247 23.767 1.00 95.94 288 SER A CA 1
ATOM 2275 C C . SER A 1 288 ? -14.163 -8.973 24.413 1.00 95.94 288 SER A C 1
ATOM 2277 O O . SER A 1 288 ? -15.012 -9.051 25.298 1.00 95.94 288 SER A O 1
ATOM 2279 N N . LYS A 1 289 ? -13.684 -7.797 23.996 1.00 93.19 289 LYS A N 1
ATOM 2280 C CA . LYS A 1 289 ? -14.138 -6.510 24.528 1.00 93.19 289 LYS A CA 1
ATOM 2281 C C . LYS A 1 289 ? -14.089 -5.412 23.474 1.00 93.19 289 LYS A C 1
ATOM 2283 O O . LYS A 1 289 ? -13.386 -5.524 22.471 1.00 93.19 289 LYS A O 1
ATOM 2288 N N . ARG A 1 290 ? -14.828 -4.337 23.741 1.00 91.44 290 ARG A N 1
ATOM 2289 C CA . ARG A 1 290 ? -14.792 -3.108 22.952 1.00 91.44 290 ARG A CA 1
ATOM 2290 C C . ARG A 1 290 ? -13.389 -2.489 23.022 1.00 91.44 290 ARG A C 1
ATOM 2292 O O . ARG A 1 290 ? -12.853 -2.272 24.109 1.00 91.44 290 ARG A O 1
ATOM 2299 N N . THR A 1 291 ? -12.803 -2.227 21.861 1.00 92.44 291 THR A N 1
ATOM 2300 C CA . THR A 1 291 ? -11.484 -1.600 21.677 1.00 92.44 291 THR A CA 1
ATOM 2301 C C . THR A 1 291 ? -11.583 -0.193 21.096 1.00 92.44 291 THR A C 1
ATOM 2303 O O . THR A 1 291 ? -10.630 0.570 21.210 1.00 92.44 291 THR A O 1
ATOM 2306 N N . ILE A 1 292 ? -12.727 0.163 20.506 1.00 90.75 292 ILE A N 1
ATOM 2307 C CA . ILE A 1 292 ? -13.034 1.502 19.999 1.00 90.75 292 ILE A CA 1
ATOM 2308 C C . ILE A 1 292 ? -14.164 2.065 20.852 1.00 90.75 292 ILE A C 1
ATOM 2310 O O . ILE A 1 292 ? -15.241 1.477 20.931 1.00 90.75 292 ILE A O 1
ATOM 2314 N N . LYS A 1 293 ? -13.910 3.186 21.526 1.00 78.75 293 LYS A N 1
ATOM 2315 C CA . LYS A 1 293 ? -14.965 3.947 22.196 1.00 78.75 293 LYS A CA 1
ATOM 2316 C C . LYS A 1 293 ? -15.415 5.070 21.266 1.00 78.75 293 LYS A C 1
ATOM 2318 O O . LYS A 1 293 ? -14.537 5.727 20.702 1.00 78.75 293 LYS A O 1
ATOM 2323 N N . PRO A 1 294 ? -16.728 5.295 21.120 1.00 73.75 294 PRO A N 1
ATOM 2324 C CA . PRO A 1 294 ? -17.218 6.454 20.395 1.00 73.75 294 PRO A CA 1
ATOM 2325 C C . PRO A 1 294 ? -16.696 7.723 21.061 1.00 73.75 294 PRO A C 1
ATOM 2327 O O . PRO A 1 294 ? -16.504 7.784 22.282 1.00 73.75 294 PRO A O 1
ATOM 2330 N N . HIS A 1 295 ? -16.468 8.744 20.246 1.00 74.81 295 HIS A N 1
ATOM 2331 C CA . HIS A 1 295 ? -16.272 10.079 20.776 1.00 74.81 295 HIS A CA 1
ATOM 2332 C C . HIS A 1 295 ? -17.618 10.577 21.302 1.00 74.81 295 HIS A C 1
ATOM 2334 O O . HIS A 1 295 ? -18.559 10.789 20.543 1.00 74.81 295 HIS A O 1
ATOM 2340 N N . THR A 1 296 ? -17.730 10.701 22.619 1.00 75.81 296 THR A N 1
ATOM 2341 C CA . THR A 1 296 ? -18.830 11.425 23.254 1.00 75.81 296 THR A CA 1
ATOM 2342 C C . THR A 1 296 ? -18.381 12.864 23.463 1.00 75.81 296 THR A C 1
ATOM 2344 O O . THR A 1 296 ? -17.496 13.075 24.303 1.00 75.81 296 THR A O 1
ATOM 2347 N N . PRO A 1 297 ? -18.958 13.845 22.744 1.00 79.38 297 PRO A N 1
ATOM 2348 C CA . PRO A 1 297 ? -18.602 15.237 22.948 1.00 79.38 297 PRO A CA 1
ATOM 2349 C C . PRO A 1 297 ? -18.949 15.633 24.379 1.00 79.38 297 PRO A C 1
ATOM 2351 O O . PRO A 1 297 ? -20.010 15.283 24.902 1.00 79.38 297 PRO A O 1
ATOM 2354 N N . VAL A 1 298 ? -18.050 16.372 25.022 1.00 86.56 298 VAL A N 1
ATOM 2355 C CA . VAL A 1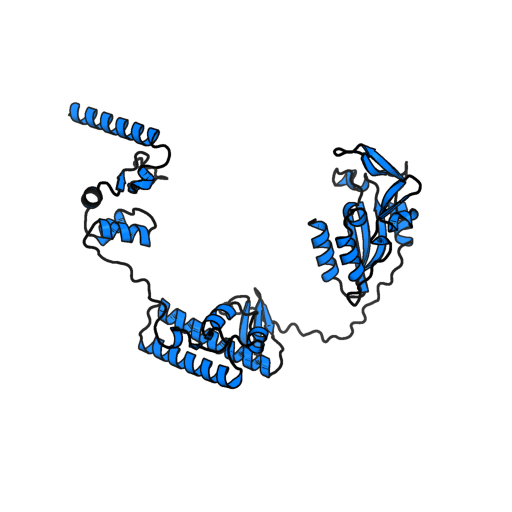 298 ? -18.373 17.013 26.295 1.00 86.56 298 VAL A CA 1
ATOM 2356 C C . VAL A 1 298 ? -19.446 18.057 26.000 1.00 86.56 298 VAL A C 1
ATOM 2358 O O . VAL A 1 298 ? -19.231 18.931 25.169 1.00 86.56 298 VAL A O 1
ATOM 2361 N N . THR A 1 299 ? -20.612 17.940 26.636 1.00 90.12 299 THR A N 1
ATOM 2362 C CA . THR A 1 299 ? -21.749 18.850 26.409 1.00 90.12 299 THR A CA 1
ATOM 2363 C C . THR A 1 299 ? -21.886 19.920 27.487 1.00 90.12 299 THR A C 1
ATOM 2365 O O . THR A 1 299 ? -22.680 20.837 27.328 1.00 90.12 299 THR A O 1
ATOM 2368 N N . SER A 1 300 ? -21.167 19.788 28.605 1.00 93.44 300 SER A N 1
ATOM 2369 C CA . SER A 1 300 ? -21.184 20.747 29.710 1.00 93.44 300 SER A CA 1
ATOM 2370 C C . SER A 1 300 ? -19.912 20.620 30.544 1.00 93.44 300 SER A C 1
ATOM 2372 O O . SER A 1 300 ? -19.411 19.511 30.731 1.00 93.44 300 SER A O 1
ATOM 2374 N N . VAL A 1 301 ? -19.431 21.737 31.083 1.00 94.56 301 VAL A N 1
ATOM 2375 C CA . VAL A 1 301 ? -18.314 21.812 32.041 1.00 94.56 301 VAL A CA 1
ATOM 2376 C C . VAL A 1 301 ? -18.603 22.862 33.114 1.00 94.56 301 VAL A C 1
ATOM 2378 O O . VAL A 1 301 ? -19.358 23.799 32.868 1.00 94.56 301 VAL A O 1
ATOM 2381 N N . ASP A 1 302 ? -17.990 22.743 34.291 1.00 92.38 302 ASP A N 1
ATOM 2382 C CA . ASP A 1 302 ? -18.255 23.665 35.406 1.00 92.38 302 ASP A CA 1
ATOM 2383 C C . ASP A 1 302 ? -17.313 24.883 35.387 1.00 92.38 302 ASP A C 1
ATOM 2385 O O . ASP A 1 302 ? -17.621 25.956 35.921 1.00 92.38 302 ASP A O 1
ATOM 2389 N N . THR A 1 303 ? -16.133 24.740 34.771 1.00 96.00 303 THR A N 1
ATOM 2390 C CA . THR A 1 303 ? -15.068 25.750 34.830 1.00 96.00 303 THR A CA 1
ATOM 2391 C C . THR A 1 303 ? -14.609 26.238 33.455 1.00 96.00 303 THR A C 1
ATOM 2393 O O . THR A 1 303 ? -14.652 25.522 32.457 1.00 96.00 303 THR A O 1
ATOM 2396 N N . ALA A 1 304 ? -14.093 27.472 33.398 1.00 96.19 304 ALA A N 1
ATOM 2397 C CA . ALA A 1 304 ? -13.545 28.034 32.162 1.00 96.19 304 ALA A CA 1
ATOM 2398 C C . ALA A 1 304 ? -12.278 27.286 31.698 1.00 96.19 304 ALA A C 1
ATOM 2400 O O . ALA A 1 304 ? -12.015 27.193 30.502 1.00 96.19 304 ALA A O 1
ATOM 2401 N N . SER A 1 305 ? -11.503 26.723 32.633 1.00 96.44 305 SER A N 1
ATOM 2402 C CA . SER A 1 305 ? -10.319 25.909 32.328 1.00 96.44 305 SER A CA 1
ATOM 2403 C C . SER A 1 305 ? -10.675 24.579 31.672 1.00 96.44 305 SER A C 1
ATOM 2405 O O . SER A 1 305 ? -10.002 24.179 30.724 1.00 96.44 305 SER A O 1
ATOM 2407 N N . GLU A 1 306 ? -11.742 23.918 32.123 1.00 96.31 306 GLU A N 1
ATOM 2408 C CA . GLU A 1 306 ? -12.264 22.720 31.458 1.00 96.31 306 GLU A CA 1
ATOM 2409 C C . GLU A 1 306 ? -12.817 23.064 30.075 1.00 96.31 306 GLU A C 1
ATOM 2411 O O . GLU A 1 306 ? -12.459 22.399 29.107 1.00 96.31 306 GLU A O 1
ATOM 2416 N N . ALA A 1 307 ? -13.596 24.147 29.950 1.00 96.44 307 ALA A N 1
ATOM 2417 C CA . ALA A 1 307 ? -14.082 24.619 28.651 1.00 96.44 307 ALA A CA 1
ATOM 2418 C C . ALA A 1 307 ? -12.927 24.891 27.674 1.00 96.44 307 ALA A C 1
ATOM 2420 O O . ALA A 1 307 ? -12.998 24.502 26.511 1.00 96.44 307 ALA A O 1
ATOM 2421 N N . LEU A 1 308 ? -11.837 25.508 28.149 1.00 96.50 308 LEU A N 1
ATOM 2422 C CA . LEU A 1 308 ? -10.645 25.774 27.342 1.00 96.50 308 LEU A CA 1
ATOM 2423 C C . LEU A 1 308 ? -9.982 24.474 26.879 1.00 96.50 308 LEU A C 1
ATOM 2425 O O . LEU A 1 308 ? -9.634 24.350 25.708 1.00 96.50 308 LEU A O 1
ATOM 2429 N N . ALA A 1 309 ? -9.815 23.503 27.779 1.00 95.62 309 ALA A N 1
ATOM 2430 C CA . ALA A 1 309 ? -9.232 22.210 27.435 1.00 95.62 309 ALA A CA 1
ATOM 2431 C C . ALA A 1 309 ? -10.077 21.469 26.385 1.00 95.62 309 ALA A C 1
ATOM 2433 O O . ALA A 1 309 ? -9.520 20.936 25.425 1.00 95.62 309 ALA A O 1
ATOM 2434 N N . VAL A 1 310 ? -11.407 21.495 26.525 1.00 94.88 310 VAL A N 1
ATOM 2435 C CA . VAL A 1 310 ? -12.335 20.912 25.545 1.00 94.88 310 VAL A CA 1
ATOM 2436 C C . VAL A 1 310 ? -12.260 21.666 24.215 1.00 94.88 310 VAL A C 1
ATOM 2438 O O . VAL A 1 310 ? -12.119 21.039 23.173 1.00 94.88 310 VAL A O 1
ATOM 2441 N N . SER A 1 311 ? -12.252 23.002 24.219 1.00 95.50 311 SER A N 1
ATOM 2442 C CA . SER A 1 311 ? -12.105 23.803 22.996 1.00 95.50 311 SER A CA 1
ATOM 2443 C C . SER A 1 311 ? -10.809 23.493 22.248 1.00 95.50 311 SER A C 1
ATOM 2445 O O . SER A 1 311 ? -10.823 23.308 21.034 1.00 95.50 311 SER A O 1
ATOM 2447 N N . LEU A 1 312 ? -9.680 23.383 22.948 1.00 94.25 312 LEU A N 1
ATOM 2448 C CA . LEU A 1 312 ? -8.407 23.034 22.316 1.00 94.25 312 LEU A CA 1
ATOM 2449 C C . LEU A 1 312 ? -8.405 21.594 21.786 1.00 94.25 312 LEU A C 1
ATOM 2451 O O . LEU A 1 312 ? -7.843 21.349 20.722 1.00 94.25 312 LEU A O 1
ATOM 2455 N N . GLY A 1 313 ? -9.046 20.658 22.492 1.00 91.56 313 GLY A N 1
ATOM 2456 C CA . GLY A 1 313 ? -9.184 19.269 22.048 1.00 91.56 313 GLY A CA 1
ATOM 2457 C C . GLY A 1 313 ? -10.079 19.103 20.815 1.00 91.56 313 GLY A C 1
ATOM 2458 O O . GLY A 1 313 ? -9.724 18.362 19.904 1.00 91.56 313 GLY A O 1
ATOM 2459 N N . GLU A 1 314 ? -11.205 19.817 20.765 1.00 90.38 314 GLU A N 1
ATOM 2460 C CA . GLU A 1 314 ? -12.244 19.658 19.733 1.00 90.38 314 GLU A CA 1
ATOM 2461 C C . GLU A 1 314 ? -12.086 20.620 18.546 1.00 90.38 314 GLU A C 1
ATOM 2463 O O . GLU A 1 314 ? -12.429 20.287 17.411 1.00 90.38 314 GLU A O 1
ATOM 2468 N N . LYS A 1 315 ? -11.595 21.840 18.792 1.00 91.62 315 LYS A N 1
ATOM 2469 C CA . LYS A 1 315 ? -11.499 22.925 17.797 1.00 91.62 315 LYS A CA 1
ATOM 2470 C C . LYS A 1 315 ? -10.062 23.303 17.447 1.00 91.62 315 LYS A C 1
ATOM 2472 O O . LYS A 1 315 ? -9.863 24.114 16.547 1.00 91.62 315 LYS A O 1
ATOM 2477 N N . ALA A 1 316 ? -9.069 22.750 18.151 1.00 92.56 316 ALA A N 1
ATOM 2478 C CA . ALA A 1 316 ? -7.651 23.100 18.009 1.00 92.56 316 ALA A CA 1
ATOM 2479 C C . ALA A 1 316 ? -7.349 24.606 18.185 1.00 92.56 316 ALA A C 1
ATOM 2481 O O . ALA A 1 316 ? -6.313 25.095 17.736 1.00 92.56 316 ALA A O 1
ATOM 2482 N N . THR A 1 317 ? -8.247 25.358 18.830 1.00 93.44 317 THR A N 1
ATOM 2483 C CA . THR A 1 317 ? -8.112 26.802 19.053 1.00 93.44 317 THR A CA 1
ATOM 2484 C C . THR A 1 317 ? -8.932 27.260 20.263 1.00 93.44 317 THR A C 1
ATOM 2486 O O . THR A 1 317 ? -9.698 26.483 20.839 1.00 93.44 317 THR A O 1
ATOM 2489 N N . ILE A 1 318 ? -8.757 28.523 20.657 1.00 95.44 318 ILE A N 1
ATOM 2490 C CA . ILE A 1 318 ? -9.579 29.190 21.671 1.00 95.44 318 ILE A CA 1
ATOM 2491 C C . ILE A 1 318 ? -10.868 29.675 20.992 1.00 95.44 318 ILE A C 1
ATOM 2493 O O . ILE A 1 318 ? -10.925 30.789 20.466 1.00 95.44 318 ILE A O 1
ATOM 2497 N N . ASP A 1 319 ? -11.894 28.830 20.992 1.00 95.06 319 ASP A N 1
ATOM 2498 C CA . ASP A 1 319 ? -13.217 29.124 20.445 1.00 95.06 319 ASP A CA 1
ATOM 2499 C C . ASP A 1 319 ? -14.130 29.616 21.579 1.00 95.06 319 ASP A C 1
ATOM 2501 O O . ASP A 1 319 ? -14.670 28.830 22.359 1.00 95.06 319 ASP A O 1
ATOM 2505 N N . MET A 1 320 ? -14.250 30.942 21.718 1.00 94.62 320 MET A N 1
ATOM 2506 C CA . MET A 1 320 ? -15.005 31.543 22.826 1.00 94.62 320 MET A CA 1
ATOM 2507 C C . MET A 1 320 ? -16.491 31.211 22.787 1.00 94.62 320 MET A C 1
ATOM 2509 O O . MET A 1 320 ? -17.069 30.976 23.845 1.00 94.62 320 MET A O 1
ATOM 2513 N N . ASP A 1 321 ? -17.094 31.147 21.603 1.00 95.25 321 ASP A N 1
ATOM 2514 C CA . ASP A 1 321 ? -18.515 30.831 21.475 1.00 95.25 321 ASP A CA 1
ATOM 2515 C C . ASP A 1 321 ? -18.777 29.396 21.953 1.00 95.25 321 ASP A C 1
ATOM 2517 O O . ASP A 1 321 ? -19.681 29.159 22.757 1.00 95.25 321 ASP A O 1
ATOM 2521 N N . TYR A 1 322 ? -17.914 28.455 21.557 1.00 95.44 322 TYR A N 1
ATOM 2522 C CA . TYR A 1 322 ? -17.988 27.069 22.015 1.00 95.44 322 TYR A CA 1
ATOM 2523 C C . TYR A 1 322 ? -17.748 26.936 23.529 1.00 95.44 322 TYR A C 1
ATOM 2525 O O . TYR A 1 322 ? -18.464 26.213 24.222 1.00 95.44 322 TYR A O 1
ATOM 2533 N N . MET A 1 323 ? -16.781 27.670 24.084 1.00 96.88 323 MET A N 1
ATOM 2534 C CA . MET A 1 323 ? -16.512 27.660 25.527 1.00 96.88 323 MET A CA 1
ATOM 2535 C C . MET A 1 323 ? -17.668 28.248 26.353 1.00 96.88 323 MET A C 1
ATOM 2537 O O . MET A 1 323 ? -17.945 27.762 27.457 1.00 96.88 323 MET A O 1
ATOM 2541 N N . MET A 1 324 ? -18.346 29.277 25.837 1.00 96.88 324 MET A N 1
ATOM 2542 C CA . MET A 1 324 ? -19.548 29.850 26.451 1.00 96.88 324 MET A CA 1
ATOM 2543 C C . MET A 1 324 ? -20.710 28.857 26.445 1.00 96.88 324 MET A C 1
ATOM 2545 O O . MET A 1 324 ? -21.383 28.712 27.464 1.00 96.88 324 MET A O 1
ATOM 2549 N N . GLU A 1 325 ? -20.919 28.141 25.337 1.00 96.12 325 GLU A N 1
ATOM 2550 C CA .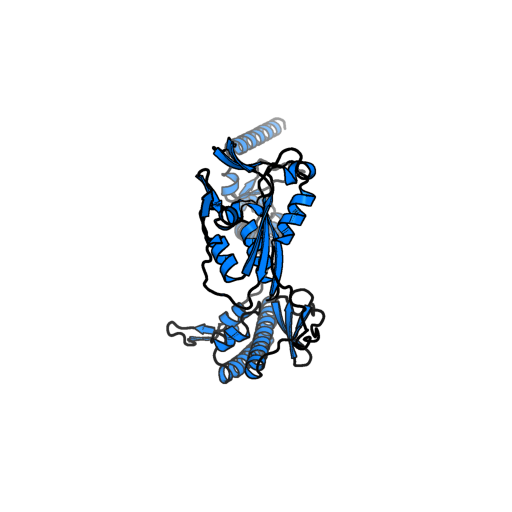 GLU A 1 325 ? -21.956 27.108 25.234 1.00 96.12 325 GLU A CA 1
ATOM 2551 C C . GLU A 1 325 ? -21.739 25.982 26.257 1.00 96.12 325 GLU A C 1
ATOM 2553 O O . GLU A 1 325 ? -22.673 25.609 26.964 1.00 96.12 325 GLU A O 1
ATOM 2558 N N . LEU A 1 326 ? -20.499 25.496 26.401 1.00 95.94 326 LEU A N 1
ATOM 2559 C CA . LEU A 1 326 ? -20.168 24.408 27.329 1.00 95.94 326 LEU A CA 1
ATOM 2560 C C . LEU A 1 326 ? -20.275 24.792 28.807 1.00 95.94 326 LEU A C 1
ATOM 2562 O O . LEU A 1 326 ? -20.644 23.960 29.632 1.00 95.94 326 LEU A O 1
ATOM 2566 N N . SER A 1 327 ? -19.878 26.013 29.167 1.00 95.81 327 SER A N 1
ATOM 2567 C CA . SER A 1 327 ? -19.789 26.431 30.576 1.00 95.81 327 SER A CA 1
ATOM 2568 C C . SER A 1 327 ? -20.985 27.251 31.058 1.00 95.81 327 SER A C 1
ATOM 2570 O O . SER A 1 327 ? -21.128 27.483 32.257 1.00 95.81 327 SER A O 1
ATOM 2572 N N . GLY A 1 328 ? -21.813 27.755 30.138 1.00 94.81 328 GLY A N 1
ATOM 2573 C CA . GLY A 1 328 ? -22.879 28.715 30.430 1.00 94.81 328 GLY A CA 1
ATOM 2574 C C . GLY A 1 328 ? -22.384 30.090 30.905 1.00 94.81 328 GLY A C 1
ATOM 2575 O O . GLY A 1 328 ? -23.200 30.932 31.280 1.00 94.81 328 GLY A O 1
ATOM 2576 N N . LYS A 1 329 ? -21.066 30.330 30.911 1.00 96.44 329 LYS A N 1
ATOM 2577 C CA . LYS A 1 329 ? -20.444 31.597 31.315 1.00 96.44 329 LYS A CA 1
ATOM 2578 C C . LYS A 1 329 ? -20.386 32.568 30.141 1.00 96.44 329 LYS A C 1
ATOM 2580 O O . LYS A 1 329 ? -20.327 32.160 28.986 1.00 96.44 329 LYS A O 1
ATOM 2585 N N . SER A 1 330 ? -20.360 33.865 30.427 1.00 97.00 330 SER A N 1
ATOM 2586 C CA . SER A 1 330 ? -20.118 34.889 29.407 1.00 97.00 330 SER A CA 1
ATOM 2587 C C . SER A 1 330 ? -18.642 34.953 28.991 1.00 97.00 330 SER A C 1
ATOM 2589 O O . SER A 1 330 ? -17.750 34.589 29.757 1.00 97.00 330 SER A O 1
ATOM 2591 N N . GLU A 1 331 ? -18.363 35.503 27.804 1.00 95.31 331 GLU A N 1
ATOM 2592 C CA . GLU A 1 331 ? -16.992 35.718 27.306 1.00 95.31 331 GLU A CA 1
ATOM 2593 C C . GLU A 1 331 ? -16.107 36.472 28.319 1.00 95.31 331 GLU A C 1
ATOM 2595 O O . GLU A 1 331 ? -14.938 36.138 28.505 1.00 95.31 331 GLU A O 1
ATOM 2600 N N . ASN A 1 332 ? -16.667 37.470 29.015 1.00 94.62 332 ASN A N 1
ATOM 2601 C CA . ASN A 1 332 ? -15.936 38.245 30.020 1.00 94.62 332 ASN A CA 1
ATOM 2602 C C . ASN A 1 332 ? -15.583 37.413 31.260 1.00 94.62 332 ASN A C 1
ATOM 2604 O O . ASN A 1 332 ? -14.481 37.554 31.785 1.00 94.62 332 ASN A O 1
ATOM 2608 N N . GLU A 1 333 ? -16.502 36.566 31.729 1.00 95.25 333 GLU A N 1
ATOM 2609 C CA . GLU A 1 333 ? -16.258 35.676 32.870 1.00 95.25 333 GLU A CA 1
ATOM 2610 C C . GLU A 1 333 ? -15.199 34.632 32.523 1.00 95.25 333 GLU A C 1
ATOM 2612 O O . GLU A 1 333 ? -14.255 34.446 33.280 1.00 95.25 333 GLU A O 1
ATOM 2617 N N . ILE A 1 334 ? -15.297 34.022 31.340 1.00 96.75 334 ILE A N 1
ATOM 2618 C CA . ILE A 1 334 ? -14.303 33.067 30.837 1.00 96.75 334 ILE A CA 1
ATOM 2619 C C . ILE A 1 334 ? -12.926 33.725 30.721 1.00 96.75 334 ILE A C 1
ATOM 2621 O O . ILE A 1 334 ? -11.924 33.150 31.147 1.00 96.75 334 ILE A O 1
ATOM 2625 N N . PHE A 1 335 ? -12.860 34.934 30.160 1.00 95.69 335 PHE A N 1
ATOM 2626 C CA . PHE A 1 335 ? -11.601 35.654 30.002 1.00 95.69 335 PHE A CA 1
ATOM 2627 C C . PHE A 1 335 ? -10.957 36.022 31.345 1.00 95.69 335 PHE A C 1
ATOM 2629 O O . PHE A 1 335 ? -9.739 35.896 31.486 1.00 95.69 335 PHE A O 1
ATOM 2636 N N . GLU A 1 336 ? -11.745 36.459 32.332 1.00 95.31 336 GLU A N 1
ATOM 2637 C CA . GLU A 1 336 ? -11.217 36.785 33.661 1.00 95.31 336 GLU A CA 1
ATOM 2638 C C . GLU A 1 336 ? -10.816 35.522 34.440 1.00 95.31 336 GLU A C 1
ATOM 2640 O O . GLU A 1 336 ? -9.754 35.512 35.063 1.00 95.31 336 GLU A O 1
ATOM 2645 N N . ASP A 1 337 ? -11.593 34.438 34.345 1.00 95.81 337 ASP A N 1
ATOM 2646 C CA . ASP A 1 337 ? -11.267 33.143 34.958 1.00 95.81 337 ASP A CA 1
ATOM 2647 C C . ASP A 1 337 ? -9.965 32.548 34.388 1.00 95.81 337 ASP A C 1
ATOM 2649 O O . ASP A 1 337 ? -9.211 31.884 35.100 1.00 95.81 337 ASP A O 1
ATOM 2653 N N . LEU A 1 338 ? -9.674 32.799 33.106 1.00 96.19 338 LEU A N 1
ATOM 2654 C CA . LEU A 1 338 ? -8.485 32.305 32.395 1.00 96.19 338 LEU A CA 1
ATOM 2655 C C . LEU A 1 338 ? -7.337 33.316 32.337 1.00 96.19 338 LEU A C 1
ATOM 2657 O O . LEU A 1 338 ? -6.407 33.193 31.528 1.00 96.19 338 LEU A O 1
ATOM 2661 N N . LYS A 1 339 ? -7.367 34.326 33.202 1.00 93.62 339 LYS A N 1
ATOM 2662 C CA . LYS A 1 339 ? -6.337 35.356 33.262 1.00 93.62 339 LYS A CA 1
ATOM 2663 C C . LYS A 1 339 ? -4.955 34.754 33.505 1.00 93.62 339 LYS A C 1
ATOM 2665 O O . LYS A 1 339 ? -4.714 34.038 34.472 1.00 93.62 339 LYS A O 1
ATOM 2670 N N . GLY A 1 340 ? -4.017 35.102 32.628 1.00 89.50 340 GLY A N 1
ATOM 2671 C CA . GLY A 1 340 ? -2.652 34.572 32.660 1.00 89.50 340 GLY A CA 1
ATOM 2672 C C . GLY A 1 340 ? -2.471 33.262 31.891 1.00 89.50 340 GLY A C 1
ATOM 2673 O O . GLY A 1 340 ? -1.330 32.900 31.619 1.00 89.50 340 GLY A O 1
ATOM 2674 N N . VAL A 1 341 ? -3.562 32.601 31.489 1.00 94.81 341 VAL A N 1
ATOM 2675 C CA . VAL A 1 341 ? -3.554 31.440 30.584 1.00 94.81 341 VAL A CA 1
ATOM 2676 C C . VAL A 1 341 ? -3.810 31.887 29.147 1.00 94.81 341 VAL A C 1
ATOM 2678 O O . VAL A 1 341 ? -3.091 31.471 28.240 1.00 94.81 341 VAL A O 1
ATOM 2681 N N . ILE A 1 342 ? -4.779 32.787 28.951 1.00 94.50 342 ILE A N 1
ATOM 2682 C CA . ILE A 1 342 ? -5.097 33.378 27.647 1.00 94.50 342 ILE A CA 1
ATOM 2683 C C . ILE A 1 342 ? -4.937 34.901 27.669 1.00 94.50 342 ILE A C 1
ATOM 2685 O O . ILE A 1 342 ? -5.080 35.556 28.705 1.00 94.50 342 ILE A O 1
ATOM 2689 N N . PHE A 1 343 ? -4.646 35.481 26.506 1.00 91.69 343 PHE A N 1
ATOM 2690 C CA . PHE A 1 343 ? -4.425 36.913 26.327 1.00 91.69 343 PHE A CA 1
ATOM 2691 C C . PHE A 1 343 ? -5.149 37.425 25.090 1.00 91.69 343 PHE A C 1
ATOM 2693 O O . PHE A 1 343 ? -5.238 36.740 24.076 1.00 91.69 343 PHE A O 1
ATOM 2700 N N . LEU A 1 344 ? -5.622 38.670 25.148 1.00 89.94 344 LEU A N 1
ATOM 2701 C CA . LEU A 1 344 ? -6.159 39.334 23.967 1.00 89.94 344 LEU A CA 1
ATOM 2702 C C . LEU A 1 344 ? -5.033 39.566 22.953 1.00 89.94 344 LEU A C 1
ATOM 2704 O O . LEU A 1 344 ? -4.019 40.192 23.282 1.00 89.94 344 LEU A O 1
ATOM 2708 N N . ASN A 1 345 ? -5.228 39.106 21.721 1.00 88.44 345 ASN A N 1
ATOM 2709 C CA . ASN A 1 345 ? -4.264 39.301 20.652 1.00 88.44 345 ASN A CA 1
ATOM 2710 C C . ASN A 1 345 ? -4.144 40.805 20.329 1.00 88.44 345 ASN A C 1
ATOM 2712 O O . ASN A 1 345 ? -5.139 41.451 19.984 1.00 88.44 345 ASN A O 1
ATOM 2716 N N . PRO A 1 346 ? -2.948 41.412 20.434 1.00 82.62 346 PRO A N 1
ATOM 2717 C CA . PRO A 1 346 ? -2.767 42.831 20.150 1.00 82.62 346 PRO A CA 1
ATOM 2718 C C . PRO A 1 346 ? -2.891 43.155 18.657 1.00 82.62 346 PRO A C 1
ATOM 2720 O O . PRO A 1 346 ? -3.093 44.325 18.336 1.00 82.62 346 PRO A O 1
ATOM 2723 N N . LEU A 1 347 ? -2.773 42.146 17.784 1.00 81.06 347 LEU A N 1
ATOM 2724 C CA . LEU A 1 347 ? -2.947 42.248 16.333 1.00 81.06 347 LEU A CA 1
ATOM 2725 C C . LEU A 1 347 ? -4.406 42.066 15.893 1.00 81.06 347 LEU A C 1
ATOM 2727 O O . LEU A 1 347 ? -4.719 42.299 14.732 1.00 81.06 347 LEU A O 1
ATOM 2731 N N . TYR A 1 348 ? -5.301 41.671 16.802 1.00 81.06 348 TYR A N 1
ATOM 2732 C CA . TYR A 1 348 ? -6.713 41.525 16.476 1.00 81.06 348 TYR A CA 1
ATOM 2733 C C . TYR A 1 348 ? -7.376 42.894 16.277 1.00 81.06 348 TYR A C 1
ATOM 2735 O O . TYR A 1 348 ? -7.448 43.708 17.209 1.00 81.06 348 TYR A O 1
ATOM 2743 N N . GLU A 1 349 ? -7.903 43.117 15.073 1.00 72.69 349 GLU A N 1
ATOM 2744 C CA . GLU A 1 349 ? -8.704 44.281 14.704 1.00 72.69 349 GLU A CA 1
ATOM 2745 C C . GLU A 1 349 ? -10.173 43.883 14.501 1.00 72.69 349 GLU A C 1
ATOM 2747 O O . GLU A 1 349 ? -10.496 42.865 13.890 1.00 72.69 349 GLU A O 1
ATOM 2752 N N . TYR A 1 350 ? -11.091 44.700 15.024 1.00 59.25 350 TYR A N 1
ATOM 2753 C CA . TYR A 1 350 ? -12.527 44.477 14.851 1.00 59.25 350 TYR A CA 1
ATOM 2754 C C . TYR A 1 350 ? -12.908 44.632 13.369 1.00 59.25 350 TYR A C 1
ATOM 2756 O O . TYR A 1 350 ? -12.794 45.726 12.820 1.00 59.25 350 TYR A O 1
ATOM 2764 N N . GLY A 1 351 ? -13.400 43.556 12.745 1.00 57.38 351 GLY A N 1
ATOM 2765 C CA . GLY A 1 351 ? -13.981 43.585 11.394 1.00 57.38 351 GLY A CA 1
ATOM 2766 C C . GLY A 1 351 ? -13.083 43.105 10.245 1.00 57.38 351 GLY A C 1
ATOM 2767 O O . GLY A 1 351 ? -13.522 43.161 9.102 1.00 57.38 351 GLY A O 1
ATOM 2768 N N . ASN A 1 352 ? -11.870 42.613 10.518 1.00 55.62 352 ASN A N 1
ATOM 2769 C CA . ASN A 1 352 ? -10.996 41.947 9.542 1.00 55.62 352 ASN A CA 1
ATOM 2770 C C . ASN A 1 352 ? -10.095 40.956 10.300 1.00 55.62 352 ASN A C 1
ATOM 2772 O O . ASN A 1 352 ? -9.171 41.392 10.979 1.00 55.62 352 ASN A O 1
ATOM 2776 N N . SER A 1 353 ? -10.341 39.641 10.242 1.00 57.78 353 SER A N 1
ATOM 2777 C CA . SER A 1 353 ? -9.588 38.688 11.078 1.00 57.78 353 SER A CA 1
ATOM 2778 C C . SER A 1 353 ? -9.002 37.518 10.287 1.00 57.78 353 SER A C 1
ATOM 2780 O O . SER A 1 353 ? -9.645 36.486 10.114 1.00 57.78 353 SER A O 1
ATOM 2782 N N . TYR A 1 354 ? -7.744 37.659 9.864 1.00 68.62 354 TYR A N 1
ATOM 2783 C CA . TYR A 1 354 ? -6.862 36.497 9.677 1.00 68.62 354 TYR A CA 1
ATOM 2784 C C . TYR A 1 354 ? -6.263 36.017 11.012 1.00 68.62 354 TYR A C 1
ATOM 2786 O O . TYR A 1 354 ? -5.794 34.890 11.103 1.00 68.62 354 TYR A O 1
ATOM 2794 N N . GLU A 1 355 ? -6.300 36.861 12.047 1.00 80.56 355 GLU A N 1
ATOM 2795 C CA . GLU A 1 355 ? -5.688 36.622 13.355 1.00 80.56 355 GLU A CA 1
ATOM 2796 C C . GLU A 1 355 ? -6.755 36.304 14.420 1.00 80.56 355 GLU A C 1
ATOM 2798 O O . GLU A 1 355 ? -7.795 36.974 14.452 1.00 80.56 355 GLU A O 1
ATOM 2803 N N . PRO A 1 356 ? -6.520 35.339 15.328 1.00 86.50 356 PRO A N 1
ATOM 2804 C CA . PRO A 1 356 ? -7.466 34.998 16.389 1.00 86.50 356 PRO A CA 1
ATOM 2805 C C . PRO A 1 356 ? -7.557 36.108 17.449 1.00 86.50 356 PRO A C 1
ATOM 2807 O O . PRO A 1 356 ? -6.571 36.782 17.752 1.00 86.50 356 PRO A O 1
ATOM 2810 N N . LYS A 1 357 ? -8.745 36.297 18.045 1.00 89.50 357 LYS A N 1
ATOM 2811 C CA . LYS A 1 357 ? -9.005 37.322 19.080 1.00 89.50 357 LYS A CA 1
ATOM 2812 C C . LYS A 1 357 ? -8.245 37.056 20.380 1.00 89.50 357 LYS A C 1
ATOM 2814 O O . LYS A 1 357 ? -7.760 37.999 21.009 1.00 89.50 357 LYS A O 1
ATOM 2819 N N . TYR A 1 358 ? -8.116 35.789 20.759 1.00 92.44 358 TYR A N 1
ATOM 2820 C CA . TYR A 1 358 ? -7.412 35.341 21.957 1.00 92.44 358 TYR A CA 1
ATOM 2821 C C . TYR A 1 358 ? -6.265 34.409 21.579 1.00 92.44 358 TYR A C 1
ATOM 2823 O O . TYR A 1 358 ? -6.377 33.642 20.629 1.00 92.44 358 TYR A O 1
ATOM 2831 N N . LEU A 1 359 ? -5.171 34.490 22.332 1.00 92.44 359 LEU A N 1
ATOM 2832 C CA . LEU A 1 359 ? -3.982 33.653 22.191 1.00 92.44 359 LEU A CA 1
ATOM 2833 C C . LEU A 1 359 ? -3.681 32.960 23.516 1.00 92.44 359 LEU A C 1
ATOM 2835 O O . LEU A 1 359 ? -3.913 33.540 24.581 1.00 92.44 359 LEU A O 1
ATOM 2839 N N . MET A 1 360 ? -3.094 31.767 23.448 1.00 93.88 360 MET A N 1
ATOM 2840 C CA . MET A 1 360 ? -2.488 31.129 24.618 1.00 93.88 360 MET A CA 1
ATOM 2841 C C . MET A 1 360 ? -1.264 31.931 25.085 1.00 93.88 360 MET A C 1
ATOM 2843 O O . MET A 1 360 ? -0.664 32.695 24.323 1.00 93.88 360 MET A O 1
ATOM 2847 N N . ALA A 1 361 ? -0.895 31.796 26.359 1.00 91.38 361 ALA A N 1
ATOM 2848 C CA . ALA A 1 361 ? 0.218 32.532 26.957 1.00 91.38 361 ALA A CA 1
ATOM 2849 C C . ALA A 1 361 ? 1.547 32.357 26.202 1.00 91.38 361 ALA A C 1
ATOM 2851 O O . ALA A 1 361 ? 2.274 33.325 25.990 1.00 91.38 361 ALA A O 1
ATOM 2852 N N . ASP A 1 362 ? 1.864 31.138 25.780 1.00 90.19 362 ASP A N 1
ATOM 2853 C CA . ASP A 1 362 ? 3.065 30.790 25.018 1.00 90.19 362 ASP A CA 1
ATOM 2854 C C . ASP A 1 362 ? 3.078 31.419 23.616 1.00 90.19 362 ASP A C 1
ATOM 2856 O O . ASP A 1 362 ? 4.092 31.976 23.185 1.00 90.19 362 ASP A O 1
ATOM 2860 N N . GLU A 1 363 ? 1.943 31.420 22.922 1.00 88.50 363 GLU A N 1
ATOM 2861 C CA . GLU A 1 363 ? 1.790 32.068 21.619 1.00 88.50 363 GLU A CA 1
ATOM 2862 C C . GLU A 1 363 ? 1.834 33.601 21.734 1.00 88.50 363 GLU A C 1
ATOM 2864 O O . GLU A 1 363 ? 2.486 34.304 20.952 1.00 88.50 363 GLU A O 1
ATOM 2869 N N . TYR A 1 364 ? 1.214 34.153 22.776 1.00 86.56 364 TYR A N 1
ATOM 2870 C CA . TYR A 1 364 ? 1.297 35.576 23.086 1.00 86.56 364 TYR A CA 1
ATOM 2871 C C . TYR A 1 364 ? 2.749 36.010 23.357 1.00 86.56 364 TYR A C 1
ATOM 2873 O O . TYR A 1 364 ? 3.183 37.057 22.864 1.00 86.56 364 TYR A O 1
ATOM 2881 N N . LEU A 1 365 ? 3.514 35.187 24.085 1.00 86.38 365 LEU A N 1
ATOM 2882 C CA . LEU A 1 365 ? 4.902 35.443 24.489 1.00 86.38 365 LEU A CA 1
ATOM 2883 C C . LEU A 1 365 ? 5.962 34.995 23.468 1.00 86.38 365 LEU A C 1
ATOM 2885 O O . LEU A 1 365 ? 7.156 35.148 23.729 1.00 86.38 365 LEU A O 1
ATOM 2889 N N . SER A 1 366 ? 5.559 34.497 22.301 1.00 83.50 366 SER A N 1
ATOM 2890 C CA . SER A 1 366 ? 6.465 34.106 21.217 1.00 83.50 366 SER A CA 1
ATOM 2891 C C . SER A 1 366 ? 6.366 35.043 20.001 1.00 83.50 366 SER A C 1
ATOM 2893 O O . SER A 1 366 ? 5.495 35.916 19.907 1.00 83.50 366 SER A O 1
ATOM 2895 N N . GLY A 1 367 ? 7.320 34.927 19.071 1.00 83.69 367 GLY A N 1
ATOM 2896 C CA . GLY A 1 367 ? 7.414 35.790 17.885 1.00 83.69 367 GLY A CA 1
ATOM 2897 C C . GLY A 1 367 ? 7.948 37.198 18.185 1.00 83.69 367 GLY A C 1
ATOM 2898 O O . GLY A 1 367 ? 8.794 37.389 19.059 1.00 83.69 367 GLY A O 1
ATOM 2899 N N . ASN A 1 368 ? 7.486 38.215 17.445 1.00 83.06 368 ASN A N 1
ATOM 2900 C CA . ASN A 1 368 ? 7.949 39.600 17.610 1.00 83.06 368 ASN A CA 1
ATOM 2901 C C . ASN A 1 368 ? 7.325 40.280 18.846 1.00 83.06 368 ASN A C 1
ATOM 2903 O O . ASN A 1 368 ? 6.493 41.185 18.756 1.00 83.06 368 ASN A O 1
ATOM 2907 N N . VAL A 1 369 ? 7.753 39.855 20.036 1.00 80.88 369 VAL A N 1
ATOM 2908 C CA . VAL A 1 369 ? 7.221 40.329 21.325 1.00 80.88 369 VAL A CA 1
ATOM 2909 C C . VAL A 1 369 ? 7.369 41.849 21.497 1.00 80.88 369 VAL A C 1
ATOM 2911 O O . VAL A 1 369 ? 6.524 42.495 22.118 1.00 80.88 369 VAL A O 1
ATOM 2914 N N . ARG A 1 370 ? 8.406 42.467 20.909 1.00 80.19 370 ARG A N 1
ATOM 2915 C CA . ARG A 1 370 ? 8.609 43.930 20.963 1.00 80.19 370 ARG A CA 1
ATOM 2916 C C . ARG A 1 370 ? 7.488 44.692 20.261 1.00 80.19 370 ARG A C 1
ATOM 2918 O O . ARG A 1 370 ? 7.046 45.728 20.758 1.00 80.19 370 ARG A O 1
ATOM 2925 N N . GLU A 1 371 ? 7.033 44.185 19.123 1.00 81.94 371 GLU A N 1
ATOM 2926 C CA . GLU A 1 371 ? 5.931 44.769 18.366 1.00 81.94 371 GLU A CA 1
ATOM 2927 C C . GLU A 1 371 ? 4.596 44.602 19.095 1.00 81.94 371 GLU A C 1
ATOM 2929 O O . GLU A 1 371 ? 3.900 45.598 19.310 1.00 81.94 371 GLU A O 1
ATOM 2934 N N . LYS A 1 372 ? 4.311 43.387 19.585 1.00 80.31 372 LYS A N 1
ATOM 2935 C CA . LYS A 1 372 ? 3.139 43.086 20.426 1.00 80.31 372 LYS A CA 1
ATOM 2936 C C . LYS A 1 372 ? 3.058 44.033 21.638 1.00 80.31 372 LYS A C 1
ATOM 2938 O O . LYS A 1 372 ? 2.026 44.665 21.873 1.00 80.31 372 LYS A O 1
ATOM 2943 N N . LEU A 1 373 ? 4.176 44.243 22.346 1.00 79.94 373 LEU A N 1
ATOM 2944 C CA . LEU A 1 373 ? 4.275 45.185 23.473 1.00 79.94 373 LEU A CA 1
ATOM 2945 C C . LEU A 1 373 ? 4.041 46.646 23.068 1.00 79.94 373 LEU A C 1
ATOM 2947 O O . LEU A 1 373 ? 3.402 47.402 23.807 1.00 79.94 373 LEU A O 1
ATOM 2951 N N . ARG A 1 374 ? 4.566 47.076 21.914 1.00 81.81 374 ARG A N 1
ATOM 2952 C CA . ARG A 1 374 ? 4.371 48.444 21.410 1.00 81.81 374 ARG A CA 1
ATOM 2953 C C . ARG A 1 374 ? 2.893 48.712 21.134 1.00 81.81 374 ARG A C 1
ATOM 2955 O O . ARG A 1 374 ? 2.380 49.738 21.574 1.00 81.81 374 ARG A O 1
ATOM 2962 N N . LEU A 1 375 ? 2.210 47.790 20.456 1.00 80.50 375 LEU A N 1
ATOM 2963 C CA . LEU A 1 375 ? 0.782 47.897 20.142 1.00 80.50 375 LEU A CA 1
ATOM 2964 C C . LEU A 1 375 ? -0.080 47.935 21.409 1.00 80.50 375 LEU A C 1
ATOM 2966 O O . LEU A 1 375 ? -0.956 48.795 21.538 1.00 80.50 375 LEU A O 1
ATOM 2970 N N . GLN A 1 376 ? 0.229 47.085 22.393 1.00 76.31 376 GLN A N 1
ATOM 2971 C CA . GLN A 1 376 ? -0.470 47.071 23.679 1.00 76.31 376 GLN A CA 1
ATOM 2972 C C . GLN A 1 376 ? -0.321 48.401 24.438 1.00 76.31 376 GLN A C 1
ATOM 2974 O O . GLN A 1 376 ? -1.308 48.952 24.933 1.00 76.31 376 GLN A O 1
ATOM 2979 N N . ARG A 1 377 ? 0.897 48.965 24.486 1.00 79.12 377 ARG A N 1
ATOM 2980 C CA . ARG A 1 377 ? 1.155 50.284 25.096 1.00 79.12 377 ARG A CA 1
ATOM 2981 C C . ARG A 1 377 ? 0.390 51.400 24.387 1.00 79.12 377 ARG A C 1
ATOM 2983 O O . ARG A 1 377 ? -0.156 52.279 25.053 1.00 79.12 377 ARG A O 1
ATOM 2990 N N . THR A 1 378 ? 0.316 51.358 23.058 1.00 77.25 378 THR A N 1
ATOM 2991 C CA . THR A 1 378 ? -0.462 52.324 22.272 1.00 77.25 378 THR A CA 1
ATOM 2992 C C . THR A 1 378 ? -1.953 52.235 22.605 1.00 77.25 378 THR A C 1
ATOM 2994 O O . THR A 1 378 ? -2.548 53.263 22.921 1.00 77.25 378 THR A O 1
ATOM 2997 N N . ARG A 1 379 ? -2.546 51.029 22.653 1.00 74.44 379 ARG A N 1
ATOM 2998 C CA . ARG A 1 379 ? -3.955 50.837 23.065 1.00 74.44 379 ARG A CA 1
ATOM 2999 C C . ARG A 1 379 ? -4.223 51.345 24.480 1.00 74.44 379 ARG A C 1
ATOM 3001 O O . ARG A 1 379 ? -5.178 52.092 24.676 1.00 74.44 379 ARG A O 1
ATOM 3008 N N . GLN A 1 380 ? -3.372 51.015 25.455 1.00 71.75 380 GLN A N 1
ATOM 3009 C CA . GLN A 1 380 ? -3.531 51.507 26.831 1.00 71.75 380 GLN A CA 1
ATOM 3010 C C . GLN A 1 380 ? -3.454 53.037 26.918 1.00 71.75 380 GLN A C 1
ATOM 3012 O O . GLN A 1 380 ? -4.238 53.651 27.643 1.00 71.75 380 GLN A O 1
ATOM 3017 N N . ASN A 1 381 ? -2.545 53.668 26.170 1.00 71.88 381 ASN A N 1
ATOM 3018 C CA . ASN A 1 381 ? -2.427 55.125 26.132 1.00 71.88 381 ASN A CA 1
ATOM 3019 C C . ASN A 1 381 ? -3.639 55.794 25.468 1.00 71.88 381 ASN A C 1
ATOM 3021 O O . ASN A 1 381 ? -4.089 56.833 25.951 1.00 71.88 381 ASN A O 1
ATOM 3025 N N . SER A 1 382 ? -4.188 55.201 24.405 1.00 67.69 382 SER A N 1
ATOM 3026 C CA . SER A 1 382 ? -5.408 55.688 23.752 1.00 67.69 382 SER A CA 1
ATOM 3027 C C . SER A 1 382 ? -6.629 55.576 24.669 1.00 67.69 382 SER A C 1
ATOM 3029 O O . SER A 1 382 ? -7.346 56.557 24.839 1.00 67.69 382 SER A O 1
ATOM 3031 N N . ILE A 1 383 ? -6.814 54.440 25.351 1.00 68.19 383 ILE A N 1
ATOM 3032 C CA . ILE A 1 383 ? -7.910 54.247 26.319 1.00 68.19 383 ILE A CA 1
ATOM 3033 C C . ILE A 1 383 ? -7.783 55.230 27.494 1.00 68.19 383 ILE A C 1
ATOM 3035 O O . ILE A 1 383 ? -8.756 55.880 27.866 1.00 68.19 383 ILE A O 1
ATOM 3039 N N . ARG A 1 384 ? -6.572 55.420 28.040 1.00 66.69 384 ARG A N 1
ATOM 3040 C CA . ARG A 1 384 ? -6.323 56.411 29.105 1.00 66.69 384 ARG A CA 1
ATOM 3041 C C . ARG A 1 384 ? -6.612 57.847 28.668 1.00 66.69 384 ARG A C 1
ATOM 3043 O O . ARG A 1 384 ? -7.021 58.646 29.504 1.00 66.69 384 ARG A O 1
ATOM 3050 N N . LYS A 1 385 ? -6.385 58.195 27.397 1.00 61.72 385 LYS A N 1
ATOM 3051 C CA . LYS A 1 385 ? -6.757 59.512 26.857 1.00 61.72 385 LYS A CA 1
ATOM 3052 C C . LYS A 1 385 ? -8.272 59.671 26.756 1.00 61.72 385 LYS A C 1
ATOM 3054 O O . LYS A 1 385 ? -8.762 60.709 27.173 1.00 61.72 385 LYS A O 1
ATOM 3059 N N . ILE A 1 386 ? -8.987 58.645 26.287 1.00 63.84 386 ILE A N 1
ATOM 3060 C CA . ILE A 1 386 ? -10.455 58.657 26.164 1.00 63.84 386 ILE A CA 1
ATOM 3061 C C . ILE A 1 386 ? -11.121 58.812 27.540 1.00 63.84 386 ILE A C 1
ATOM 3063 O O . ILE A 1 386 ? -11.979 59.673 27.704 1.00 63.84 386 ILE A O 1
ATOM 3067 N N . ILE A 1 387 ? -10.664 58.060 28.548 1.00 61.06 387 ILE A N 1
ATOM 3068 C CA . ILE A 1 387 ? -11.185 58.144 29.927 1.00 61.06 387 ILE A CA 1
ATOM 3069 C C . ILE A 1 387 ? -10.877 59.502 30.582 1.00 61.06 387 ILE A C 1
ATOM 3071 O O . ILE A 1 387 ? -11.617 59.933 31.449 1.00 61.06 387 ILE A O 1
ATOM 3075 N N . ARG A 1 388 ? -9.794 60.188 30.189 1.00 62.06 388 ARG A N 1
ATOM 3076 C CA . ARG A 1 388 ? -9.473 61.544 30.678 1.00 62.06 388 ARG A CA 1
ATOM 3077 C C . ARG A 1 388 ? -10.230 62.661 29.951 1.00 62.06 388 ARG A C 1
ATOM 3079 O O . ARG A 1 388 ? -10.158 63.802 30.393 1.00 62.06 388 ARG A O 1
ATOM 3086 N N . SER A 1 389 ? -10.847 62.359 28.810 1.00 55.66 389 SER A N 1
ATOM 3087 C CA . SER A 1 389 ? -11.646 63.303 28.016 1.00 55.66 389 SER A CA 1
ATOM 3088 C C . SER A 1 389 ? -13.158 63.155 28.218 1.00 55.66 389 SER A C 1
ATOM 3090 O O . SER A 1 389 ? -13.911 63.952 27.664 1.00 55.66 389 SER A O 1
ATOM 3092 N N . MET A 1 390 ? -13.578 62.138 28.975 1.00 47.44 390 MET A N 1
ATOM 3093 C CA . MET A 1 390 ? -14.900 62.023 29.599 1.00 47.44 390 MET A CA 1
ATOM 3094 C C . MET A 1 390 ? -14.808 62.556 31.025 1.00 47.44 390 MET A C 1
ATOM 3096 O O . MET A 1 390 ? -15.806 63.156 31.476 1.00 47.44 390 MET A O 1
#

Radius of gyration: 36.33 Å; chains: 1; bounding box: 70×89×82 Å

pLDDT: mean 88.73, std 11.21, range [39.38, 98.69]

Sequence (390 aa):
LIHDYFFAKSLDKLRPGGVMALVTSKGTMDKENSAVRKYIAQRAELLGAIRLPNNTFKGNAGTEVVSDILILQKRDRLIDIEPDWVHLDADENGIKMNSYFVQHPEMILGEMKMVSGRFGMEATCVPYENADLAAQLDEAVANIHGEITEYEVEEELEEEDNSIPADPTVRNFSYTVVDNKIYYRENSRMTPVEVSATAENRIKGMIAIRNSVRTLIELQTEDYPDSEIKAEQERLNRLYDTFSGKYGLINSRANTSAFSQDSSFSLLSALEIIGEDGELERKADMFSKRTIKPHTPVTSVDTASEALAVSLGEKATIDMDYMMELSGKSENEIFEDLKGVIFLNPLYEYGNSYEPKYLMADEYLSGNVREKLRLQRTRQNSIRKIIRSM